Protein AF-A0AA88XGC0-F1 (afdb_monomer)

Secondary structure (DSSP, 8-state):
------SSPPPPS-SEEE-HHHHHHHHHHSPPTTTS-HHHHHHHHHHHHHHHS---HHHHTT-BSTTEEEETTEEEEEPSS--TT--SSSPPEEEEE--TT-TTT-HHHHHHHHHHHHGGG--TTTTTBSSB-SSTT-PBPPHHHHHHHHHHHHHHTT--TTT--TTHHHHHHHHHHHHTT--HHHHHHHHT-S-HHHHHHHT--EEE-S-HHHHHS--EEEEES-TT-SSS--S-EEE-SS-------TT---PPP-EEEEE-SSSS-TT-TTEE-EE--PPPSS---EEEEET-SSPPTT-EEEEEEEEEE--TTSSS----EEEESS----TT--S----EEEEE-B---SSS-TTTS-TTPBPEEEEEE-

Radius of gyration: 26.77 Å; Cα contacts (8 Å, |Δi|>4): 660; chains: 1; bounding box: 53×53×82 Å

Mean predicted aligned error: 15.86 Å

InterPro domains:
  IPR002104 Integrase, catalytic domain [PF00589] (40-205)
  IPR011010 DNA breaking-rejoining enzyme, catalytic core [SSF56349] (12-205)
  IPR013762 Integrase-like, catalytic domain superfamily [G3DSA:1.10.443.10] (16-206)

Organism: Pinctada imbricata (NCBI:txid66713)

Sequence (374 aa):
MKGIYNKIPPKPKYQQIWDLDKVLSYLNSLETNDKLHIKVLSKKLAFLLAVVSPKRVSEISRLNTEFMKYSDTGVIFELPGLSKTQSSSKPKQVKYDAYPENPQLCVVSCIKTYCARTESKRDNSNRGYLLIMNRKPYASISAQTVSHWIRDIMGLAGIDTSKFKAHSARAASTSKASNAGVPIEEILSMADWSSQSIFVKFYRKVVTPHSYGKSVLRTCYAGGARYNETGGAADYLCLPPDPDLTEPDPHNQYEAYVWGAEFEGSVFASDSHNKDVPCVVCRLTTTTTQLMIPAKSTCYQGWTFLYSGHLASSSPILPAAGQYVCVDGLPEYVPRGDANLDGKLFYPVAAKCGSLLCPPYKENFTLKCVVCSK

Solvent-accessible surface area (backbone atoms only — not comparable to full-atom values): 21411 Å² total; per-residue (Å²): 137,90,75,78,80,67,93,69,72,90,72,57,93,56,80,62,33,65,40,58,63,50,41,53,52,46,54,58,71,47,72,56,75,86,74,40,57,67,68,54,45,54,26,51,45,49,36,40,51,32,42,78,28,34,54,54,48,70,50,62,47,46,37,25,54,81,42,48,45,80,52,100,63,26,38,38,30,45,37,82,70,86,55,103,83,61,91,62,94,67,71,51,75,49,64,43,64,50,38,83,92,43,59,74,75,11,48,47,55,40,49,55,47,48,51,64,78,40,49,95,63,51,47,95,87,24,55,50,38,63,58,56,43,91,49,89,88,24,44,61,42,48,36,66,53,45,33,49,32,27,37,51,51,40,42,76,38,71,42,63,55,89,82,48,53,44,76,50,44,35,30,27,33,54,18,49,41,51,75,72,65,50,55,67,68,56,54,26,58,58,49,73,47,96,45,68,70,58,41,54,68,58,30,54,35,59,63,57,73,71,61,59,60,71,68,61,71,49,61,17,40,23,22,19,27,37,38,74,35,80,63,76,57,40,56,77,44,73,39,65,75,77,72,89,82,77,84,83,63,91,86,67,87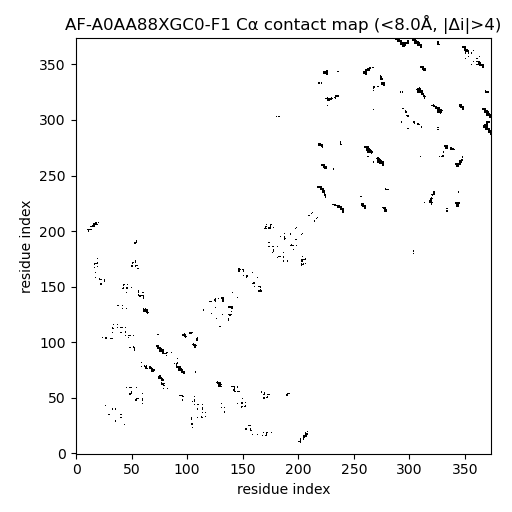,84,78,85,70,76,30,55,18,28,30,48,54,49,83,67,35,87,78,29,49,35,22,24,33,51,39,81,88,82,86,71,96,60,98,55,57,76,45,77,42,76,71,29,75,66,60,61,93,90,41,46,75,75,51,42,24,37,23,25,22,40,53,92,90,41,59,20,63,46,49,84,42,73,42,56,57,74,69,70,66,40,90,90,32,67,62,83,76,78,27,17,54,38,26,73,36,54,40,65,61,70,96,42,60,65,75,90,51,50,71,73,40,70,32,32,8,18,37,25,33,77

Nearest PDB structures (foldseek):
  5jk0-assembly1_C  TM=7.265E-01  e=4.103E-06  Helicobacter pylori 26695
  5jjv-assembly1_A-2  TM=7.785E-01  e=1.363E-05  Helicobacter pylori 26695
  5jk0-assembly1_D  TM=7.506E-01  e=2.033E-05  Helicobacter pylori 26695
  5jk0-assembly1_A  TM=7.060E-01  e=1.443E-05  Helicobacter pylori 26695
  5jk0-assembly1_B  TM=6.913E-01  e=1.084E-05  Helicobacter pylori 26695

Structure (mmCIF, N/CA/C/O backbone):
data_AF-A0AA88XGC0-F1
#
_entry.id   AF-A0AA88XGC0-F1
#
loop_
_atom_site.group_PDB
_atom_site.id
_atom_site.type_symbol
_atom_site.label_atom_id
_atom_site.label_alt_id
_atom_site.label_comp_id
_atom_site.label_asym_id
_atom_site.label_entity_id
_atom_site.label_seq_id
_atom_site.pdbx_PDB_ins_code
_atom_site.Cartn_x
_atom_site.Cartn_y
_atom_site.Cartn_z
_atom_site.occupancy
_atom_site.B_iso_or_equiv
_atom_site.auth_seq_id
_atom_site.auth_comp_id
_atom_site.auth_asym_id
_atom_site.auth_atom_id
_atom_site.pdbx_PDB_model_num
ATOM 1 N N . MET A 1 1 ? 19.339 27.806 18.829 1.00 37.06 1 MET A N 1
ATOM 2 C CA . MET A 1 1 ? 19.901 26.441 18.959 1.00 37.06 1 MET A CA 1
ATOM 3 C C . MET A 1 1 ? 19.399 25.558 17.816 1.00 37.06 1 MET A C 1
ATOM 5 O O . MET A 1 1 ? 18.322 24.988 17.921 1.00 37.06 1 MET A O 1
ATOM 9 N N . LYS A 1 2 ? 20.136 25.478 16.698 1.00 35.41 2 LYS A N 1
ATOM 10 C CA . LYS A 1 2 ? 19.913 24.470 15.645 1.00 35.41 2 LYS A CA 1
ATOM 11 C C . LYS A 1 2 ? 20.745 23.244 16.032 1.00 35.41 2 LYS A C 1
ATOM 13 O O . LYS A 1 2 ? 21.968 23.308 16.024 1.00 35.41 2 LYS A O 1
ATOM 18 N N . GLY A 1 3 ? 20.065 22.212 16.526 1.00 39.78 3 GLY A N 1
ATOM 19 C CA . GLY A 1 3 ? 20.663 21.069 17.213 1.00 39.78 3 GLY A CA 1
ATOM 20 C C . GLY A 1 3 ? 21.400 20.101 16.287 1.00 39.78 3 GLY A C 1
ATOM 21 O O . GLY A 1 3 ? 20.914 19.761 15.214 1.00 39.78 3 GLY A O 1
ATOM 22 N N . ILE A 1 4 ? 22.574 19.692 16.768 1.00 43.91 4 ILE A N 1
ATOM 23 C CA . ILE A 1 4 ? 23.370 18.490 16.485 1.00 43.91 4 ILE A CA 1
ATOM 24 C C . ILE A 1 4 ? 22.739 17.533 15.458 1.00 43.91 4 ILE A C 1
ATOM 26 O O . ILE A 1 4 ? 21.716 16.895 15.710 1.00 43.91 4 ILE A O 1
ATOM 30 N N . TYR A 1 5 ? 23.414 17.390 14.314 1.00 48.28 5 TYR A N 1
ATOM 31 C CA . TYR A 1 5 ? 23.132 16.372 13.306 1.00 48.28 5 TYR A CA 1
ATOM 32 C C . TYR A 1 5 ? 23.180 14.987 13.968 1.00 48.28 5 TYR A C 1
ATOM 34 O O . TYR A 1 5 ? 24.199 14.594 14.540 1.00 48.28 5 TYR A O 1
ATOM 42 N N . ASN A 1 6 ? 22.061 14.261 13.940 1.00 49.59 6 ASN A N 1
ATOM 43 C CA . ASN A 1 6 ? 21.950 12.945 14.558 1.00 49.59 6 ASN A CA 1
ATOM 44 C C . ASN A 1 6 ? 22.894 11.983 13.814 1.00 49.59 6 ASN A C 1
ATOM 46 O O . ASN A 1 6 ? 22.581 11.551 12.705 1.00 49.59 6 ASN A O 1
ATOM 50 N N . LYS A 1 7 ? 24.062 11.671 14.402 1.00 46.12 7 LYS A N 1
ATOM 51 C CA . LYS A 1 7 ? 25.107 10.823 13.787 1.00 46.12 7 LYS A CA 1
ATOM 52 C C . LYS A 1 7 ? 24.597 9.431 13.387 1.00 46.12 7 LYS A C 1
ATOM 54 O O . LYS A 1 7 ? 25.216 8.766 12.566 1.00 46.12 7 LYS A O 1
ATOM 59 N N . ILE A 1 8 ? 23.459 9.006 13.940 1.00 51.44 8 ILE A N 1
ATOM 60 C CA . ILE A 1 8 ? 22.771 7.763 13.600 1.00 51.44 8 ILE A CA 1
ATOM 61 C C . ILE A 1 8 ? 21.299 8.100 13.315 1.00 51.44 8 ILE A C 1
ATOM 63 O O . ILE A 1 8 ? 20.508 8.245 14.250 1.00 51.44 8 ILE A O 1
ATOM 67 N N . PRO A 1 9 ? 20.893 8.262 12.043 1.00 58.66 9 PRO A N 1
ATOM 68 C CA . PRO A 1 9 ? 19.493 8.495 11.723 1.00 58.66 9 PRO A CA 1
ATOM 69 C C . PRO A 1 9 ? 18.651 7.264 12.106 1.00 58.66 9 PRO A C 1
ATOM 71 O O . PRO A 1 9 ? 19.101 6.130 11.912 1.00 58.66 9 PRO A O 1
ATOM 74 N N . PRO A 1 10 ? 17.416 7.447 12.614 1.00 57.78 10 PRO A N 1
ATOM 75 C CA . PRO A 1 10 ? 16.547 6.329 12.956 1.00 57.78 10 PRO A CA 1
ATOM 76 C C . PRO A 1 10 ? 16.298 5.455 11.720 1.00 57.78 10 PRO A C 1
ATOM 78 O O . PRO A 1 10 ? 15.870 5.944 10.670 1.00 57.78 10 PRO A O 1
ATOM 81 N N . LYS A 1 11 ? 16.584 4.155 11.842 1.00 61.03 11 LYS A N 1
ATOM 82 C CA . LYS A 1 11 ? 16.315 3.152 10.804 1.00 61.03 11 LYS A CA 1
ATOM 83 C C . LYS A 1 11 ? 14.892 2.600 10.972 1.00 61.03 11 LYS A C 1
ATOM 85 O O . LYS A 1 11 ? 14.424 2.462 12.105 1.00 61.03 11 LYS A O 1
ATOM 90 N N . PRO A 1 12 ? 14.176 2.290 9.878 1.00 66.69 12 PRO A N 1
ATOM 91 C CA . PRO A 1 12 ? 12.862 1.671 9.977 1.00 66.69 12 PRO A CA 1
ATOM 92 C C . PRO A 1 12 ? 12.971 0.299 10.650 1.00 66.69 12 PRO A C 1
ATOM 94 O O . PRO A 1 12 ? 13.752 -0.546 10.227 1.00 66.69 12 PRO A O 1
ATOM 97 N N . LYS A 1 13 ? 12.157 0.072 11.689 1.00 71.94 13 LYS A N 1
ATOM 98 C CA . LYS A 1 13 ? 12.129 -1.196 12.436 1.00 71.94 13 LYS A CA 1
ATOM 99 C C . LYS A 1 13 ? 11.719 -2.391 11.567 1.00 71.94 13 LYS A C 1
ATOM 101 O O . LYS A 1 13 ? 12.155 -3.508 11.817 1.00 71.94 13 LYS A O 1
ATOM 106 N N . TYR A 1 14 ? 10.863 -2.148 10.576 1.00 77.31 14 TYR A N 1
ATOM 107 C CA . TYR A 1 14 ? 10.340 -3.162 9.667 1.00 77.31 14 TYR A CA 1
ATOM 108 C C . TYR A 1 14 ? 10.701 -2.808 8.223 1.00 77.31 14 TYR A C 1
ATOM 110 O O . TYR A 1 14 ? 10.477 -1.675 7.785 1.00 77.31 14 TYR A O 1
ATOM 118 N N . GLN A 1 15 ? 11.249 -3.776 7.490 1.00 65.56 15 GLN A N 1
ATOM 119 C CA . GLN A 1 15 ? 11.470 -3.679 6.042 1.00 65.56 15 GLN A CA 1
ATOM 120 C C . GLN A 1 15 ? 10.231 -4.147 5.262 1.00 65.56 15 GLN A C 1
ATOM 122 O O . GLN A 1 15 ? 9.817 -3.486 4.318 1.00 65.56 15 GLN A O 1
ATOM 127 N N . GLN A 1 16 ? 9.582 -5.212 5.737 1.00 72.62 16 GLN A N 1
ATOM 128 C CA . GLN A 1 16 ? 8.339 -5.774 5.198 1.00 72.62 16 GLN A CA 1
ATOM 129 C C . GLN A 1 16 ? 7.212 -5.666 6.229 1.00 72.62 16 GLN A C 1
ATOM 131 O O . GLN A 1 16 ? 7.484 -5.605 7.434 1.00 72.62 16 GLN A O 1
ATOM 136 N N . ILE A 1 17 ? 5.959 -5.679 5.772 1.00 86.19 17 ILE A N 1
ATOM 137 C CA . ILE A 1 17 ? 4.785 -5.702 6.646 1.00 86.19 17 ILE A CA 1
ATOM 138 C C . ILE A 1 17 ? 3.894 -6.904 6.340 1.00 86.19 17 ILE A C 1
ATOM 140 O O . ILE A 1 17 ? 3.865 -7.409 5.219 1.00 86.19 17 ILE A O 1
ATOM 144 N N . TRP A 1 18 ? 3.198 -7.388 7.365 1.00 87.00 18 TRP A N 1
ATOM 145 C CA . TRP A 1 18 ? 2.214 -8.458 7.241 1.00 87.00 18 TRP A CA 1
ATOM 146 C C . TRP A 1 18 ? 0.984 -7.997 6.455 1.00 87.00 18 TRP A C 1
ATOM 148 O O . TRP A 1 18 ? 0.685 -6.803 6.396 1.00 87.00 18 TRP A O 1
ATOM 158 N N . ASP A 1 19 ? 0.271 -8.955 5.868 1.00 81.00 19 ASP A N 1
ATOM 159 C CA . ASP A 1 19 ? -0.952 -8.684 5.125 1.00 81.00 19 ASP A CA 1
ATOM 160 C C . ASP A 1 19 ? -2.180 -8.449 6.003 1.00 81.00 19 ASP A C 1
ATOM 162 O O . ASP A 1 19 ? -2.593 -9.309 6.784 1.00 81.00 19 ASP A O 1
ATOM 166 N N . LEU A 1 20 ? -2.781 -7.273 5.816 1.00 86.31 20 LEU A N 1
ATOM 167 C CA . LEU A 1 20 ? -4.000 -6.868 6.494 1.00 86.31 20 LEU A CA 1
ATOM 168 C C . LEU A 1 20 ? -5.215 -7.703 6.060 1.00 86.31 20 LEU A C 1
ATOM 170 O O . LEU A 1 20 ? -6.099 -7.917 6.888 1.00 86.31 20 LEU A O 1
ATOM 174 N N . ASP A 1 21 ? -5.249 -8.234 4.833 1.00 82.69 21 ASP A N 1
ATOM 175 C CA . ASP A 1 21 ? -6.351 -9.073 4.347 1.00 82.69 21 ASP A CA 1
ATOM 176 C C . ASP A 1 21 ? -6.503 -10.382 5.113 1.00 82.69 21 ASP A C 1
ATOM 178 O O . ASP A 1 21 ? -7.635 -10.792 5.373 1.00 82.69 21 ASP A O 1
ATOM 182 N N . LYS A 1 22 ? -5.412 -10.989 5.594 1.00 84.19 22 LYS A N 1
ATOM 183 C CA . LYS A 1 22 ? -5.494 -12.126 6.531 1.00 84.19 22 LYS A CA 1
ATOM 184 C C . LYS A 1 22 ? -6.322 -11.796 7.769 1.00 84.19 22 LYS A C 1
ATOM 186 O O . LYS A 1 22 ? -7.172 -12.584 8.182 1.00 84.19 22 LYS A O 1
ATOM 191 N N . VAL A 1 23 ? -6.099 -10.619 8.356 1.00 90.38 23 VAL A N 1
ATOM 192 C CA . VAL A 1 23 ? -6.823 -10.217 9.565 1.00 90.38 23 VAL A CA 1
ATOM 193 C C . VAL A 1 23 ? -8.253 -9.804 9.245 1.00 90.38 23 VAL A C 1
ATOM 195 O O . VAL A 1 23 ? -9.157 -10.184 9.981 1.00 90.38 23 VAL A O 1
ATOM 198 N N . LEU A 1 24 ? -8.488 -9.079 8.148 1.00 87.44 24 LEU A N 1
ATOM 199 C CA . LEU A 1 24 ? -9.847 -8.731 7.720 1.00 87.44 24 LEU A CA 1
ATOM 200 C C . LEU A 1 24 ? -10.674 -9.984 7.396 1.00 87.44 24 LEU A C 1
ATOM 202 O O . LEU A 1 24 ? -11.823 -10.067 7.818 1.00 87.44 24 LEU A O 1
ATOM 206 N N . SER A 1 25 ? -10.078 -10.990 6.751 1.00 83.56 25 SER A N 1
ATOM 207 C CA . SER A 1 25 ? -10.721 -12.282 6.472 1.00 83.56 25 SER A CA 1
ATOM 208 C C . SER A 1 25 ? -11.081 -13.021 7.758 1.00 83.56 25 SER A C 1
ATOM 210 O O . SER A 1 25 ? -12.210 -13.481 7.901 1.00 83.56 25 SER A O 1
ATOM 212 N N . TYR A 1 26 ? -10.161 -13.062 8.729 1.00 92.12 26 TYR A N 1
ATOM 213 C CA . TYR A 1 26 ? -10.443 -13.602 10.061 1.00 92.12 26 TYR A CA 1
ATOM 214 C C . TYR A 1 26 ? -11.581 -12.843 10.760 1.00 92.12 26 TYR A C 1
ATOM 216 O O . TYR A 1 26 ? -12.484 -13.454 11.314 1.00 92.12 26 TYR A O 1
ATOM 224 N N . LEU A 1 27 ? -11.591 -11.507 10.721 1.00 89.06 27 LEU A N 1
ATOM 225 C CA . LEU A 1 27 ? -12.668 -10.722 11.335 1.00 89.06 27 LEU A CA 1
ATOM 226 C C . LEU A 1 27 ? -14.024 -10.924 10.647 1.00 89.06 27 LEU A C 1
ATOM 228 O O . LEU A 1 27 ? -15.052 -10.790 11.313 1.00 89.06 27 LEU A O 1
ATOM 232 N N . ASN A 1 28 ? -14.021 -11.221 9.348 1.00 86.50 28 ASN A N 1
ATOM 233 C CA . ASN A 1 28 ? -15.218 -11.490 8.559 1.00 86.50 28 ASN A CA 1
ATOM 234 C C . ASN A 1 28 ? -15.756 -12.916 8.768 1.00 86.50 28 ASN A C 1
ATOM 236 O O . ASN A 1 28 ? -16.948 -13.136 8.585 1.00 86.50 28 ASN A O 1
ATOM 240 N N . SER A 1 29 ? -14.904 -13.869 9.168 1.00 89.75 29 SER A N 1
ATOM 241 C CA . SER A 1 29 ? -15.321 -15.237 9.509 1.00 89.75 29 SER A CA 1
ATOM 242 C C . SER A 1 29 ? -15.880 -15.377 10.929 1.00 89.75 29 SER A C 1
ATOM 244 O O . SER A 1 29 ? -16.433 -16.420 11.274 1.00 89.75 29 SER A O 1
ATOM 246 N N . LEU A 1 30 ? -15.741 -14.343 11.762 1.00 91.56 30 LEU A N 1
ATOM 247 C CA . LEU A 1 30 ? -16.351 -14.290 13.085 1.00 91.56 30 LEU A CA 1
ATOM 248 C C . LEU A 1 30 ? -17.881 -14.179 13.004 1.00 91.56 30 LEU A C 1
ATOM 250 O O . LEU A 1 30 ? -18.445 -13.654 12.044 1.00 91.56 30 LEU A O 1
ATOM 254 N N . GLU A 1 31 ? -18.555 -14.598 14.078 1.00 92.81 31 GLU A N 1
ATOM 255 C CA . GLU A 1 31 ? -19.990 -14.359 14.248 1.00 92.81 31 GLU A CA 1
ATOM 256 C C . GLU A 1 31 ? -20.342 -12.862 14.182 1.00 92.81 31 GLU A C 1
ATOM 258 O O . GLU A 1 31 ? -19.489 -11.973 14.293 1.00 92.81 31 GLU A O 1
ATOM 263 N N . THR A 1 32 ? -21.631 -12.569 14.014 1.00 94.25 32 THR A N 1
ATOM 264 C CA . THR A 1 32 ? -22.150 -11.198 14.007 1.00 94.25 32 THR A CA 1
ATOM 265 C C . THR A 1 32 ? -21.846 -10.467 15.317 1.00 94.25 32 THR A C 1
ATOM 267 O O . THR A 1 32 ? -21.743 -11.064 16.394 1.00 94.25 32 THR A O 1
ATOM 270 N N . ASN A 1 33 ? -21.658 -9.145 15.231 1.00 93.75 33 ASN A N 1
ATOM 271 C CA . ASN A 1 33 ? -21.204 -8.320 16.360 1.00 93.75 33 ASN A CA 1
ATOM 272 C C . ASN A 1 33 ? -22.096 -8.459 17.614 1.00 93.75 33 ASN A C 1
ATOM 274 O O . ASN A 1 33 ? -21.610 -8.345 18.744 1.00 93.75 33 ASN A O 1
ATOM 278 N N . ASP A 1 34 ? -23.391 -8.708 17.427 1.00 94.88 34 ASP A N 1
ATOM 279 C CA . ASP A 1 34 ? -24.383 -8.926 18.481 1.00 94.88 34 ASP A CA 1
ATOM 280 C C . ASP A 1 34 ? -24.175 -10.254 19.227 1.00 94.88 34 ASP A C 1
ATOM 282 O O . ASP A 1 34 ? -24.322 -10.290 20.451 1.00 94.88 34 ASP A O 1
ATOM 286 N N . LYS A 1 35 ? -23.735 -11.307 18.527 1.00 95.75 35 LYS A N 1
ATOM 287 C CA . LYS A 1 35 ? -23.546 -12.658 19.083 1.00 95.75 35 LYS A CA 1
ATOM 288 C C . LYS A 1 35 ? -22.168 -12.882 19.692 1.00 95.75 35 LYS A C 1
ATOM 290 O O . LYS A 1 35 ? -22.038 -13.635 20.653 1.00 95.75 35 LYS A O 1
ATOM 295 N N . LEU A 1 36 ? -21.150 -12.164 19.214 1.00 95.50 36 LEU A N 1
ATOM 296 C CA . LEU A 1 36 ? -19.772 -12.335 19.679 1.00 95.50 36 LEU A CA 1
ATOM 297 C C . LEU A 1 36 ? -19.631 -12.249 21.202 1.00 95.50 36 LEU A C 1
ATOM 299 O O . LEU A 1 36 ? -20.217 -11.388 21.850 1.00 95.50 36 LEU A O 1
ATOM 303 N N . HIS A 1 37 ? -18.768 -13.057 21.811 1.00 96.06 37 HIS A N 1
ATOM 304 C CA . HIS A 1 37 ? -18.448 -12.859 23.224 1.00 96.06 37 HIS A CA 1
ATOM 305 C C . HIS A 1 37 ? -17.825 -11.463 23.448 1.00 96.06 37 HIS A C 1
ATOM 307 O O . HIS A 1 37 ? -16.969 -11.033 22.670 1.00 96.06 37 HIS A O 1
ATOM 313 N N . ILE A 1 38 ? -18.191 -10.759 24.532 1.00 95.75 38 ILE A N 1
ATOM 314 C CA . ILE A 1 38 ? -17.796 -9.350 24.751 1.00 95.75 38 ILE A CA 1
ATOM 315 C C . ILE A 1 38 ? -16.278 -9.136 24.675 1.00 95.75 38 ILE A C 1
ATOM 317 O O . ILE A 1 38 ? -15.810 -8.169 24.089 1.00 95.75 38 ILE A O 1
ATOM 321 N N . LYS A 1 39 ? -15.489 -10.096 25.177 1.00 95.94 39 LYS A N 1
ATOM 322 C CA . LYS A 1 39 ? -14.018 -10.079 25.098 1.00 95.94 39 LYS A CA 1
ATOM 323 C C . LYS A 1 39 ? -13.503 -10.056 23.654 1.00 95.94 39 LYS A C 1
ATOM 325 O O . LYS A 1 39 ? -12.499 -9.401 23.390 1.00 95.94 39 LYS A O 1
ATOM 330 N N . VAL A 1 40 ? -14.154 -10.782 22.745 1.00 96.94 40 VAL A N 1
ATOM 331 C CA . VAL A 1 40 ? -13.792 -10.829 21.321 1.00 96.94 40 VAL A CA 1
ATOM 332 C C . VAL A 1 40 ? -14.256 -9.552 20.631 1.00 96.94 40 VAL A C 1
ATOM 334 O O . VAL A 1 40 ? -13.462 -8.945 19.919 1.00 96.94 40 VAL A O 1
ATOM 337 N N . LEU A 1 41 ? -15.474 -9.081 20.926 1.00 97.81 41 LEU A N 1
ATOM 338 C CA . LEU A 1 41 ? -15.992 -7.813 20.405 1.00 97.81 41 LEU A CA 1
ATOM 339 C C . LEU A 1 41 ? -15.091 -6.624 20.785 1.00 97.81 41 LEU A C 1
ATOM 341 O O . LEU A 1 41 ? -14.719 -5.843 19.915 1.00 97.81 41 LEU A O 1
ATOM 345 N N . SER A 1 42 ? -14.649 -6.536 22.046 1.00 97.56 42 SER A N 1
ATOM 346 C CA . SER A 1 42 ? -13.698 -5.519 22.528 1.00 97.56 42 SER A CA 1
ATOM 347 C C . SER A 1 42 ? -12.397 -5.505 21.719 1.00 97.56 42 SER A C 1
ATOM 349 O O . SER A 1 42 ? -11.893 -4.449 21.335 1.00 97.56 42 SER A O 1
ATOM 351 N N . LYS A 1 43 ? -11.845 -6.693 21.444 1.00 97.94 43 LYS A N 1
ATOM 352 C CA . LYS A 1 43 ? -10.601 -6.852 20.684 1.00 97.94 43 LYS A CA 1
ATOM 353 C C . LYS A 1 43 ? -10.789 -6.525 19.201 1.00 97.94 43 LYS A C 1
ATOM 355 O O . LYS A 1 43 ? -9.956 -5.818 18.639 1.00 97.94 43 LYS A O 1
ATOM 360 N N . LYS A 1 44 ? -11.890 -6.989 18.597 1.00 97.69 44 LYS A N 1
ATOM 361 C CA . LYS A 1 44 ? -12.297 -6.670 17.219 1.00 97.69 44 LYS A CA 1
ATOM 362 C C . LYS A 1 44 ? -12.420 -5.159 17.041 1.00 97.69 44 LYS A C 1
ATOM 364 O O . LYS A 1 44 ? -11.803 -4.607 16.136 1.00 97.69 44 LYS A O 1
ATOM 369 N N . LEU A 1 45 ? -13.128 -4.485 17.949 1.00 97.88 45 LEU A N 1
ATOM 370 C CA . LEU A 1 45 ? -13.270 -3.033 17.927 1.00 97.88 45 LEU A CA 1
ATOM 371 C C . LEU A 1 45 ? -11.912 -2.327 18.046 1.00 97.88 45 LEU A C 1
ATOM 373 O O . LEU A 1 45 ? -11.604 -1.467 17.228 1.00 97.88 45 LEU A O 1
ATOM 377 N N . ALA A 1 46 ? -11.065 -2.717 19.003 1.00 97.12 46 ALA A N 1
ATOM 378 C CA . ALA A 1 46 ? -9.735 -2.121 19.155 1.00 97.12 46 ALA A CA 1
ATOM 379 C C . ALA A 1 46 ? -8.850 -2.288 17.908 1.00 97.12 46 ALA A C 1
ATOM 381 O O . ALA A 1 46 ? -8.110 -1.368 17.561 1.00 97.12 46 ALA A O 1
ATOM 382 N N . PHE A 1 47 ? -8.934 -3.434 17.226 1.00 97.00 47 PHE A N 1
ATOM 383 C CA . PHE A 1 47 ? -8.218 -3.652 15.972 1.00 97.00 47 PHE A CA 1
ATOM 384 C C . PHE A 1 47 ? -8.767 -2.774 14.840 1.00 97.00 47 PHE A C 1
ATOM 386 O O . PHE A 1 47 ? -7.982 -2.086 14.193 1.00 97.00 47 PHE A O 1
ATOM 393 N N . LEU A 1 48 ? -10.092 -2.735 14.640 1.00 95.81 48 LEU A N 1
ATOM 394 C CA . LEU A 1 48 ? -10.729 -1.900 13.612 1.00 95.81 48 LEU A CA 1
ATOM 395 C C . LEU A 1 48 ? -10.407 -0.411 13.810 1.00 95.81 48 LEU A C 1
ATOM 397 O O . LEU A 1 48 ? -10.009 0.262 12.861 1.00 95.81 48 LEU A O 1
ATOM 401 N N . LEU A 1 49 ? -10.470 0.084 15.051 1.00 95.25 49 LEU A N 1
ATOM 402 C CA . LEU A 1 49 ? -10.063 1.451 15.393 1.00 95.25 49 LEU A CA 1
ATOM 403 C C . LEU A 1 49 ? -8.597 1.724 15.017 1.00 95.25 49 LEU A C 1
ATOM 405 O O . LEU A 1 49 ? -8.267 2.817 14.582 1.00 95.25 49 LEU A O 1
ATOM 409 N 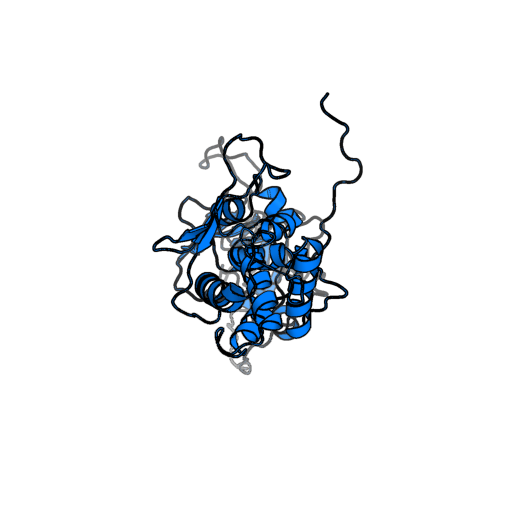N . ALA A 1 50 ? -7.708 0.738 15.148 1.00 93.12 50 ALA A N 1
ATOM 410 C CA . ALA A 1 50 ? -6.290 0.912 14.840 1.00 93.12 50 ALA A CA 1
ATOM 411 C C . ALA A 1 50 ? -5.956 0.914 13.341 1.00 93.12 50 ALA A C 1
ATOM 413 O O . ALA A 1 50 ? -4.875 1.383 12.978 1.00 93.12 50 ALA A O 1
ATOM 414 N N . VAL A 1 51 ? -6.832 0.377 12.484 1.00 91.88 51 VAL A N 1
ATOM 415 C CA . VAL A 1 51 ? -6.560 0.225 11.043 1.00 91.88 51 VAL A CA 1
ATOM 416 C C . VAL A 1 51 ? -7.423 1.110 10.150 1.00 91.88 51 VAL A C 1
ATOM 418 O O . VAL A 1 51 ? -6.953 1.464 9.074 1.00 91.88 51 VAL A O 1
ATOM 421 N N . VAL A 1 52 ? -8.629 1.502 10.577 1.00 89.94 52 VAL A N 1
ATOM 422 C CA . VAL A 1 52 ? -9.512 2.389 9.790 1.00 89.94 52 VAL A CA 1
ATOM 423 C C . VAL A 1 52 ? -9.059 3.846 9.886 1.00 89.94 52 VAL A C 1
ATOM 425 O O . VAL A 1 52 ? -8.959 4.540 8.884 1.00 89.94 52 VAL A O 1
ATOM 428 N N . SER A 1 53 ? -8.712 4.299 11.091 1.00 86.62 53 SER A N 1
ATOM 429 C CA . SER A 1 53 ? -8.065 5.592 11.314 1.00 86.62 53 SER A CA 1
ATOM 430 C C . SER A 1 53 ? -6.764 5.293 12.048 1.00 86.62 53 SER A C 1
ATOM 432 O O . SER A 1 53 ? -6.824 5.005 13.241 1.00 86.62 53 SER A O 1
ATOM 434 N N . PRO A 1 54 ? -5.596 5.258 11.376 1.00 83.69 54 PRO A N 1
ATOM 435 C CA . PRO A 1 54 ? -4.363 4.663 11.905 1.00 83.69 54 PRO A CA 1
ATOM 436 C C . PRO A 1 54 ? -3.685 5.515 13.002 1.00 83.69 54 PRO A C 1
ATOM 438 O O . PRO A 1 54 ? -2.504 5.881 12.936 1.00 83.69 54 PRO A O 1
ATOM 441 N N . LYS A 1 55 ? -4.438 5.843 14.054 1.00 86.19 55 LYS A N 1
ATOM 442 C CA . LYS A 1 55 ? -4.047 6.613 15.231 1.00 86.19 55 LYS A CA 1
ATOM 443 C C . LYS A 1 55 ? -3.212 5.760 16.183 1.00 86.19 55 LYS A C 1
ATOM 445 O O . LYS A 1 55 ? -3.157 4.533 16.104 1.00 86.19 55 LYS A O 1
ATOM 450 N N . ARG A 1 56 ? -2.486 6.413 17.091 1.00 87.12 56 ARG A N 1
ATOM 451 C CA . ARG A 1 56 ? -1.657 5.701 18.076 1.00 87.12 56 ARG A CA 1
ATOM 452 C C . ARG A 1 56 ? -2.550 5.001 19.101 1.00 87.12 56 ARG A C 1
ATOM 454 O O . ARG A 1 56 ? -3.603 5.508 19.469 1.00 87.12 56 ARG A O 1
ATOM 461 N N . VAL A 1 57 ? -2.076 3.895 19.674 1.00 92.50 57 VAL A N 1
ATOM 462 C CA . VAL A 1 57 ? -2.806 3.168 20.736 1.00 92.50 57 VAL A CA 1
ATOM 463 C C . VAL A 1 57 ? -3.133 4.035 21.961 1.00 92.50 57 VAL A C 1
ATOM 465 O O . VAL A 1 57 ? -4.140 3.809 22.621 1.00 92.50 57 VAL A O 1
ATOM 468 N N . SER A 1 58 ? -2.323 5.065 22.233 1.00 91.06 58 SER A N 1
ATOM 469 C CA . SER A 1 58 ? -2.564 6.071 23.280 1.00 91.06 58 SER A CA 1
ATOM 470 C C . SER A 1 58 ? -3.674 7.073 22.950 1.00 91.06 58 SER A C 1
ATOM 472 O O . SER A 1 58 ? -4.136 7.804 23.820 1.00 91.06 58 SER A O 1
ATOM 474 N N . GLU A 1 59 ? -4.039 7.199 21.679 1.00 90.25 59 GLU A N 1
ATOM 475 C CA . GLU A 1 59 ? -5.175 8.007 21.227 1.00 90.25 59 GLU A CA 1
ATOM 476 C C . GLU A 1 59 ? -6.441 7.158 21.256 1.00 90.25 59 GLU A C 1
ATOM 478 O O . GLU A 1 59 ? -7.445 7.600 21.800 1.00 90.25 59 GLU A O 1
ATOM 483 N N . ILE A 1 60 ? -6.349 5.903 20.805 1.00 93.50 60 ILE A N 1
ATOM 484 C CA . ILE A 1 60 ? -7.443 4.925 20.881 1.00 93.50 60 ILE A CA 1
ATOM 485 C C . ILE A 1 60 ? -7.911 4.730 22.332 1.00 93.50 60 ILE A C 1
ATOM 487 O O . ILE A 1 60 ? -9.110 4.746 22.593 1.00 93.50 60 ILE A O 1
ATOM 491 N N . SER A 1 61 ? -6.991 4.619 23.299 1.00 93.94 61 SER A N 1
ATOM 492 C CA . SER A 1 61 ? -7.351 4.477 24.721 1.00 93.94 61 SER A CA 1
ATOM 493 C C . SER A 1 61 ? -8.009 5.722 25.335 1.00 93.94 61 SER A C 1
ATOM 495 O O . SER A 1 61 ? -8.507 5.650 26.452 1.00 93.94 61 SER A O 1
ATOM 497 N N . ARG A 1 62 ? -7.970 6.873 24.649 1.00 91.81 62 ARG A N 1
ATOM 498 C CA . ARG A 1 62 ? -8.564 8.144 25.096 1.00 91.81 62 ARG A CA 1
ATOM 499 C C . ARG A 1 62 ? -9.845 8.506 24.343 1.00 91.81 62 ARG A C 1
ATOM 501 O O . ARG A 1 62 ? -10.395 9.571 24.607 1.00 91.81 62 ARG A O 1
ATOM 508 N N . LEU A 1 63 ? -10.307 7.663 23.414 1.00 94.06 63 LEU A N 1
ATOM 509 C CA . LEU A 1 63 ? -11.590 7.876 22.745 1.00 94.06 63 LEU A CA 1
ATOM 510 C C . LEU A 1 63 ? -12.694 7.918 23.796 1.00 94.06 63 LEU A C 1
ATOM 512 O O . LEU A 1 63 ? -12.787 7.020 24.637 1.00 94.06 63 LEU A O 1
ATOM 516 N N . ASN A 1 64 ? -13.493 8.978 23.744 1.00 92.06 64 ASN A N 1
ATOM 517 C CA . ASN A 1 64 ? -14.451 9.299 24.782 1.00 92.06 64 ASN A CA 1
ATOM 518 C C . ASN A 1 64 ? -15.867 9.400 24.199 1.00 92.06 64 ASN A C 1
ATOM 520 O O . ASN A 1 64 ? -16.075 10.072 23.193 1.00 92.06 64 ASN A O 1
ATOM 524 N N . THR A 1 65 ? -16.819 8.702 24.814 1.00 92.19 65 THR A N 1
ATOM 525 C CA . THR A 1 65 ? -18.219 8.606 24.373 1.00 92.19 65 THR A CA 1
ATOM 526 C C . THR A 1 65 ? -19.039 9.863 24.654 1.00 92.19 65 THR A C 1
ATOM 528 O O . THR A 1 65 ? -19.997 10.107 23.932 1.00 92.19 65 THR A O 1
ATOM 531 N N . GLU A 1 66 ? -18.661 10.685 25.635 1.00 90.44 66 GLU A N 1
ATOM 532 C CA . GLU A 1 66 ? -19.268 12.004 25.891 1.00 90.44 66 GLU A CA 1
ATOM 533 C C . GLU A 1 66 ? -18.862 13.024 24.812 1.00 90.44 66 GLU A C 1
ATOM 535 O O . GLU A 1 66 ? -19.615 13.943 24.500 1.00 90.44 66 GLU A O 1
ATOM 540 N N . PHE A 1 67 ? -17.698 12.826 24.184 1.00 90.31 67 PHE A N 1
ATOM 541 C CA . PHE A 1 67 ? -17.186 13.646 23.078 1.00 90.31 67 PHE A CA 1
ATOM 542 C C . PHE A 1 67 ? -17.286 12.936 21.717 1.00 90.31 67 PHE A C 1
ATOM 544 O O . PHE A 1 67 ? -16.482 13.180 20.812 1.00 90.31 67 PHE A O 1
ATOM 551 N N . MET A 1 68 ? -18.261 12.034 21.581 1.00 94.12 68 MET A N 1
ATOM 552 C CA . MET A 1 68 ? -18.537 11.260 20.373 1.00 94.12 68 MET A CA 1
ATOM 553 C C . MET A 1 68 ? -19.784 11.800 19.671 1.00 94.12 68 MET A C 1
ATOM 555 O O . MET A 1 68 ? -20.840 11.932 20.286 1.00 94.12 68 MET A O 1
ATOM 559 N N . LYS A 1 69 ? -19.685 12.067 18.367 1.00 93.94 69 LYS A N 1
ATOM 560 C CA . LYS A 1 69 ? -20.803 12.528 17.534 1.00 93.94 69 LYS A CA 1
ATOM 561 C C . LYS A 1 69 ? -20.946 11.624 16.317 1.00 93.94 69 LYS A C 1
ATOM 563 O O . LYS A 1 69 ? -19.972 11.396 15.597 1.00 93.94 69 LYS A O 1
ATOM 568 N N . TYR A 1 70 ? -22.152 11.116 16.086 1.00 93.38 70 TYR A N 1
ATOM 569 C CA . TYR A 1 70 ? -22.479 10.441 14.833 1.00 93.38 70 TYR A CA 1
ATOM 570 C C . TYR A 1 70 ? -22.710 11.475 13.728 1.00 93.38 70 TYR A C 1
ATOM 572 O O . TYR A 1 70 ? -23.253 12.548 13.979 1.00 93.38 70 TYR A O 1
ATOM 580 N N . SER A 1 71 ? -22.296 11.130 12.515 1.00 88.44 71 SER A N 1
ATOM 581 C CA . SER A 1 71 ? -22.600 11.852 11.280 1.00 88.44 71 SER A CA 1
ATOM 582 C C . SER A 1 71 ? -23.186 10.880 10.257 1.00 88.44 71 SER A C 1
ATOM 584 O O . SER A 1 71 ? -23.090 9.664 10.431 1.00 88.44 71 SER A O 1
ATOM 586 N N . ASP A 1 72 ? -23.722 11.399 9.152 1.00 82.44 72 ASP A N 1
ATOM 587 C CA . ASP A 1 72 ? -24.288 10.567 8.075 1.00 82.44 72 ASP A CA 1
ATOM 588 C C . ASP A 1 72 ? -23.254 9.606 7.469 1.00 82.44 72 ASP A C 1
ATOM 590 O O . ASP A 1 72 ? -23.576 8.514 7.012 1.00 82.44 72 ASP A O 1
ATOM 594 N N . THR A 1 73 ? -21.981 10.004 7.513 1.00 83.94 73 THR A N 1
ATOM 595 C CA . THR A 1 73 ? -20.850 9.269 6.935 1.00 83.94 73 THR A CA 1
ATOM 596 C C . THR A 1 73 ? -20.035 8.472 7.953 1.00 83.94 73 THR A C 1
ATOM 598 O O . THR A 1 73 ? -19.119 7.754 7.557 1.00 83.94 73 THR A O 1
ATOM 601 N N . GLY A 1 74 ? -20.322 8.562 9.259 1.00 92.19 74 GLY A N 1
ATOM 602 C CA . GLY A 1 74 ? -19.534 7.847 10.263 1.00 92.19 74 GLY A CA 1
ATOM 603 C C . GLY A 1 74 ? -19.651 8.362 11.696 1.00 92.19 74 GLY A C 1
ATOM 604 O O . GLY A 1 74 ? -20.732 8.685 12.186 1.00 92.19 74 GLY A O 1
ATOM 605 N N . VAL A 1 75 ? -18.522 8.374 12.408 1.00 93.56 75 VAL A N 1
ATOM 606 C CA . VAL A 1 75 ? -18.423 8.870 13.787 1.00 93.56 75 VAL A CA 1
ATOM 607 C C . VAL A 1 75 ? -17.159 9.703 13.981 1.00 93.56 75 VAL A C 1
ATOM 609 O O . VAL A 1 75 ? -16.080 9.364 13.488 1.00 93.56 75 VAL A O 1
ATOM 612 N N . ILE A 1 76 ? -17.293 10.802 14.720 1.00 92.56 76 ILE A N 1
ATOM 613 C CA . ILE A 1 76 ? -16.207 11.723 15.052 1.00 92.56 76 ILE A CA 1
ATOM 614 C C . ILE A 1 76 ? -16.040 11.754 16.570 1.00 92.56 76 ILE A C 1
ATOM 616 O O . ILE A 1 76 ? -17.013 11.891 17.310 1.00 92.56 76 ILE A O 1
ATOM 620 N N . PHE A 1 77 ? -14.794 11.648 17.024 1.00 92.50 77 PHE A N 1
ATOM 621 C CA . PHE A 1 77 ? -14.398 11.826 18.417 1.00 92.50 77 PHE A CA 1
ATOM 622 C C . PHE A 1 77 ? -13.556 13.087 18.569 1.00 92.50 77 PHE A C 1
ATOM 624 O O . PHE A 1 77 ? -12.600 13.285 17.817 1.00 92.50 77 PHE A O 1
ATOM 631 N N . GLU A 1 78 ? -13.842 13.889 19.588 1.00 89.88 78 GLU A N 1
ATOM 632 C CA . GLU A 1 78 ? -12.945 14.949 20.051 1.00 89.88 78 GLU A CA 1
ATOM 633 C C . GLU A 1 78 ? -12.102 14.405 21.215 1.00 89.88 78 GLU A C 1
ATOM 635 O O . GLU A 1 78 ? -12.628 13.962 22.237 1.00 89.88 78 GLU A O 1
ATOM 640 N N . LEU A 1 79 ? -10.776 14.361 21.053 1.00 82.7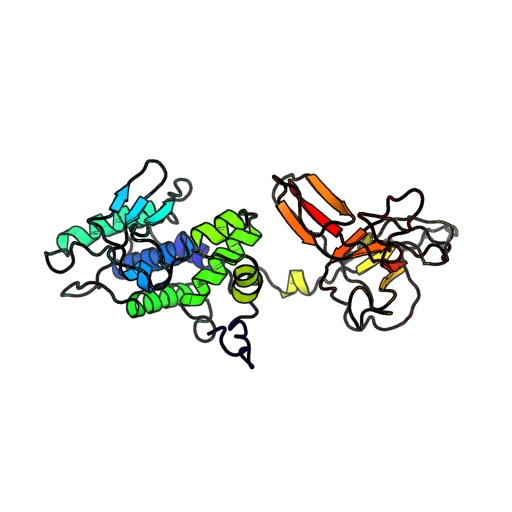5 79 LEU A N 1
ATOM 641 C CA . LEU A 1 79 ? -9.897 13.809 22.086 1.00 82.75 79 LEU A CA 1
ATOM 642 C C . LEU A 1 79 ? -9.725 14.798 23.251 1.00 82.75 79 LEU A C 1
ATOM 644 O O . LEU A 1 79 ? -9.327 15.942 23.010 1.00 82.75 79 LEU A O 1
ATOM 648 N N . PRO A 1 80 ? -9.912 1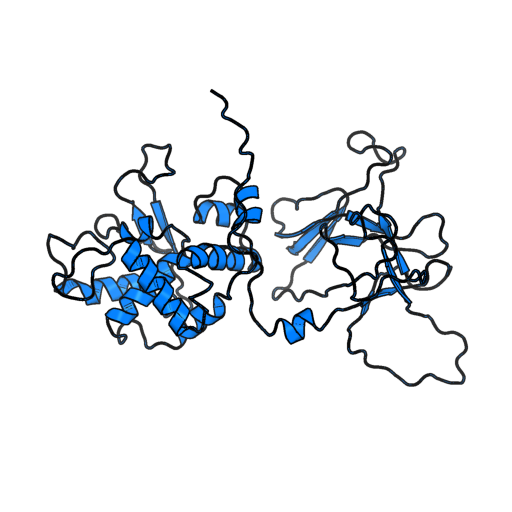4.357 24.512 1.0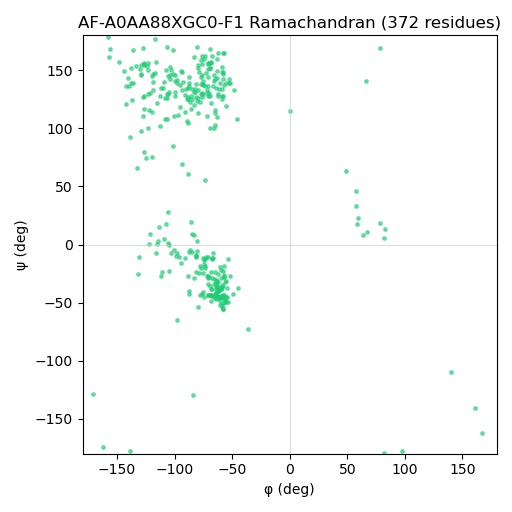0 71.75 80 PRO A N 1
ATOM 649 C CA . PRO A 1 80 ? -9.650 15.198 25.671 1.00 71.75 80 PRO A CA 1
ATOM 650 C C . PRO A 1 80 ? -8.137 15.416 25.864 1.00 71.75 80 PRO A C 1
ATOM 652 O O . PRO A 1 80 ? -7.342 14.466 25.923 1.00 71.75 80 PRO A O 1
ATOM 655 N N . GLY A 1 81 ? -7.745 16.688 25.981 1.00 67.19 81 GLY A N 1
ATOM 656 C CA . GLY A 1 81 ? -6.368 17.135 26.220 1.00 67.19 81 GLY A CA 1
ATOM 657 C C . GLY A 1 81 ? -5.445 17.128 24.989 1.00 67.19 81 GLY A C 1
ATOM 658 O O . GLY A 1 81 ? -5.758 16.575 23.934 1.00 67.19 81 GLY A O 1
ATOM 659 N N . LEU A 1 82 ? -4.261 17.734 25.130 1.00 57.34 82 LEU A N 1
ATOM 660 C CA . LEU A 1 82 ? -3.270 17.854 24.051 1.00 57.34 82 LEU A CA 1
ATOM 661 C C . LEU A 1 82 ? -2.602 16.501 23.737 1.00 57.34 82 LEU A C 1
ATOM 663 O O . LEU A 1 82 ? -2.153 15.777 24.627 1.00 57.34 82 LEU A O 1
ATOM 667 N N . SER A 1 83 ? -2.502 16.139 22.456 1.00 58.50 83 SER A N 1
ATOM 668 C CA . SER A 1 83 ? -1.639 15.035 22.007 1.00 58.50 83 SER A CA 1
ATOM 669 C C . SER A 1 83 ? -0.172 15.482 21.908 1.00 58.50 83 SER A C 1
ATOM 671 O O . SER A 1 83 ? 0.105 16.649 21.649 1.00 58.50 83 SER A O 1
ATOM 673 N N . LYS A 1 84 ? 0.785 14.543 22.033 1.00 54.78 84 LYS A N 1
ATOM 674 C CA . LYS A 1 84 ? 2.245 14.801 21.930 1.00 54.78 84 LYS A CA 1
ATOM 675 C C . LYS A 1 84 ? 2.694 15.529 20.648 1.00 54.78 84 LYS A C 1
ATOM 677 O O . LYS A 1 84 ? 3.848 15.925 20.564 1.00 54.78 84 LYS A O 1
ATOM 682 N N . THR A 1 85 ? 1.831 15.642 19.639 1.00 52.53 85 THR A N 1
ATOM 683 C CA . THR A 1 85 ? 2.143 16.225 18.326 1.00 52.53 85 THR A CA 1
ATOM 684 C C . THR A 1 85 ? 1.263 17.424 17.967 1.00 52.53 85 THR A C 1
ATOM 686 O O . THR A 1 85 ? 1.297 17.860 16.822 1.00 52.53 85 THR A O 1
ATOM 689 N N . GLN A 1 86 ? 0.451 17.944 18.893 1.00 56.94 86 GLN A N 1
ATOM 690 C CA . GLN A 1 86 ? -0.365 19.133 18.640 1.00 56.94 86 GLN A CA 1
ATOM 691 C C . GLN A 1 86 ? 0.393 20.413 18.981 1.00 56.94 86 GLN A C 1
ATOM 693 O O . GLN A 1 86 ? 0.842 20.591 20.108 1.00 56.94 86 GLN A O 1
ATOM 698 N N . SER A 1 87 ? 0.475 21.316 18.004 1.00 54.25 87 SER A N 1
ATOM 699 C CA . SER A 1 87 ? 0.906 22.708 18.180 1.00 54.25 87 SER A CA 1
ATOM 700 C C . SER A 1 87 ? -0.269 23.682 18.350 1.00 54.25 87 SER A C 1
ATOM 702 O O . SER A 1 87 ? -0.055 24.841 18.685 1.00 54.25 87 SER A O 1
ATOM 704 N N . SER A 1 88 ? -1.505 23.229 18.101 1.00 60.59 88 SER A N 1
ATOM 705 C CA . SER A 1 88 ? -2.727 24.041 18.144 1.00 60.59 88 SER A CA 1
ATOM 706 C C . SER A 1 88 ? -3.507 23.828 19.442 1.00 60.59 88 SER A C 1
ATOM 708 O O . SER A 1 88 ? -3.562 22.713 19.960 1.00 60.59 88 SER A O 1
ATOM 710 N N . SER A 1 89 ? -4.170 24.888 19.913 1.00 60.88 89 SER A N 1
ATOM 711 C CA . SER A 1 89 ? -5.110 24.873 21.040 1.00 60.88 89 SER A CA 1
ATOM 712 C C . SER A 1 89 ? -6.451 24.194 20.726 1.00 60.88 89 SER A C 1
ATOM 714 O O . SER A 1 89 ? -7.224 23.934 21.645 1.00 60.88 89 SER A O 1
ATOM 716 N N . LYS A 1 90 ? -6.747 23.889 19.452 1.00 65.06 90 LYS A N 1
ATOM 717 C CA . LYS A 1 90 ? -7.994 23.212 19.062 1.00 65.06 90 LYS A CA 1
ATOM 718 C C . LYS A 1 90 ? -7.950 21.714 19.409 1.00 65.06 90 LYS A C 1
ATOM 720 O O . LYS A 1 90 ? -6.928 21.075 19.132 1.00 65.06 90 LYS A O 1
ATOM 725 N N . PRO A 1 91 ? -9.037 21.129 19.956 1.00 69.38 91 PRO A N 1
ATOM 726 C CA . PRO A 1 91 ? -9.121 19.695 20.233 1.00 69.38 91 PRO A CA 1
ATOM 727 C C . PRO A 1 91 ? -8.857 18.856 18.982 1.00 69.38 91 PRO A C 1
ATOM 729 O O . PRO A 1 91 ? -9.315 19.186 17.886 1.00 69.38 91 PRO A O 1
ATOM 732 N N . LYS A 1 92 ? -8.112 17.757 19.134 1.00 81.88 92 LYS A N 1
ATOM 733 C CA . LYS A 1 92 ? -7.830 16.859 18.011 1.00 81.88 92 LYS A CA 1
ATOM 734 C C . LYS A 1 92 ? -9.062 16.023 17.711 1.00 81.88 92 LYS A C 1
ATOM 736 O O . LYS A 1 92 ? -9.552 15.327 18.599 1.00 81.88 92 LYS A O 1
ATOM 741 N N . GLN A 1 93 ? -9.495 16.040 16.458 1.00 86.25 93 GLN A N 1
ATOM 742 C CA . GLN A 1 93 ? -10.583 15.193 15.991 1.00 86.25 93 GLN A CA 1
ATOM 743 C C . GLN A 1 93 ? -10.050 13.881 15.412 1.00 86.25 93 GLN A C 1
ATOM 745 O O . GLN A 1 93 ? -9.032 13.849 14.718 1.00 86.25 93 GLN A O 1
ATOM 750 N N . VAL A 1 94 ? -10.746 12.788 15.709 1.00 88.50 94 VAL A N 1
ATOM 751 C CA . VAL A 1 94 ? -10.519 11.472 15.111 1.00 88.50 94 VAL A CA 1
ATOM 752 C C . VAL A 1 94 ? -11.816 11.026 14.458 1.00 88.50 94 VAL A C 1
ATOM 754 O O . VAL A 1 94 ? -12.814 10.821 15.145 1.00 88.50 94 VAL A O 1
ATOM 757 N N . LYS A 1 95 ? -11.791 10.879 13.133 1.00 89.88 95 LYS A N 1
ATOM 758 C CA . LYS A 1 95 ? -12.925 10.409 12.338 1.00 89.88 95 LYS A CA 1
ATOM 759 C C . LYS A 1 95 ? -12.763 8.928 12.002 1.00 89.88 95 LYS A C 1
ATOM 761 O O . LYS A 1 95 ? -11.654 8.480 11.697 1.00 89.88 95 LYS A O 1
ATOM 766 N N . TYR A 1 96 ? -13.876 8.207 12.055 1.00 92.38 96 TYR A N 1
ATOM 767 C CA . TYR A 1 96 ? -14.029 6.849 11.553 1.00 92.38 96 TYR A CA 1
ATOM 768 C C . TYR A 1 96 ? -15.221 6.806 10.603 1.00 92.38 96 TYR A C 1
ATOM 770 O O . TYR A 1 96 ? -16.353 7.051 11.025 1.00 92.38 96 TYR A O 1
ATOM 778 N N . ASP A 1 97 ? -14.962 6.493 9.339 1.00 87.69 97 ASP A N 1
ATOM 779 C CA . ASP A 1 97 ? -16.008 6.388 8.327 1.00 87.69 97 ASP A CA 1
ATOM 780 C C . ASP A 1 97 ? -16.795 5.078 8.474 1.00 87.69 97 ASP A C 1
ATOM 782 O O . ASP A 1 97 ? -16.273 4.041 8.906 1.00 87.69 97 ASP A O 1
ATOM 786 N N . ALA A 1 98 ? -18.087 5.141 8.164 1.00 87.50 98 ALA A N 1
ATOM 787 C CA . ALA A 1 98 ? -18.939 3.966 8.087 1.00 87.50 98 ALA A CA 1
ATOM 788 C C . ALA A 1 98 ? -18.605 3.148 6.831 1.00 87.50 98 ALA A C 1
ATOM 790 O O . ALA A 1 98 ? -18.253 3.701 5.796 1.00 87.50 98 ALA A O 1
ATOM 791 N N . TYR A 1 99 ? -18.764 1.828 6.927 1.00 88.38 99 TYR A N 1
ATOM 792 C CA . TYR A 1 99 ? -18.622 0.900 5.805 1.00 88.38 99 TYR A CA 1
ATOM 793 C C . TYR A 1 99 ? -19.904 0.063 5.670 1.00 88.38 99 TYR A C 1
ATOM 795 O O . TYR A 1 99 ? -19.962 -1.069 6.165 1.00 88.38 99 TYR A O 1
ATOM 803 N N . PRO A 1 100 ? -20.995 0.657 5.149 1.00 81.56 100 PRO A N 1
ATOM 804 C CA . PRO A 1 100 ? -22.312 0.020 5.117 1.00 81.56 100 PRO A CA 1
ATOM 805 C C . PRO A 1 100 ? -22.352 -1.264 4.276 1.00 81.56 100 PRO A C 1
ATOM 807 O O . PRO A 1 100 ? -23.158 -2.144 4.567 1.00 81.56 100 PRO A O 1
ATOM 810 N N . GLU A 1 101 ? -21.463 -1.404 3.294 1.00 81.44 101 GLU A N 1
ATOM 811 C CA . GLU A 1 101 ? -21.362 -2.548 2.383 1.00 81.44 101 GLU A CA 1
ATOM 812 C C . GLU A 1 101 ? -21.005 -3.843 3.117 1.00 81.44 101 GLU A C 1
ATOM 814 O O . GLU A 1 101 ? -21.413 -4.928 2.706 1.00 81.44 101 GLU A O 1
ATOM 819 N N . ASN A 1 102 ? -20.259 -3.743 4.223 1.00 81.50 102 ASN A N 1
ATOM 820 C CA . ASN A 1 102 ? -19.966 -4.885 5.076 1.00 81.50 102 ASN A CA 1
ATOM 821 C C . ASN A 1 102 ? -20.054 -4.517 6.570 1.00 81.50 102 ASN A C 1
ATOM 823 O O . ASN A 1 102 ? -19.050 -4.150 7.199 1.00 81.50 102 ASN A O 1
ATOM 827 N N . PRO A 1 103 ? -21.232 -4.709 7.195 1.00 87.56 103 PRO A N 1
ATOM 828 C CA . PRO A 1 103 ? -21.443 -4.446 8.617 1.00 87.56 103 PRO A CA 1
ATOM 829 C C . PRO A 1 103 ? -20.519 -5.232 9.560 1.00 87.56 103 PRO A C 1
ATOM 831 O O . PRO A 1 103 ? -20.300 -4.793 10.693 1.00 87.56 103 PRO A O 1
ATOM 834 N N . GLN A 1 104 ? -19.957 -6.366 9.119 1.00 85.12 104 GLN A N 1
ATOM 835 C CA . GLN A 1 104 ? -19.020 -7.153 9.927 1.00 85.12 104 GLN A CA 1
ATOM 836 C C . GLN A 1 104 ? -17.667 -6.468 10.094 1.00 85.12 104 GLN A C 1
ATOM 838 O O . GLN A 1 104 ? -17.052 -6.596 11.156 1.00 85.12 104 GLN A O 1
ATOM 843 N N . LEU A 1 105 ? -17.213 -5.733 9.079 1.00 89.00 105 LEU A N 1
ATOM 844 C CA . LEU A 1 105 ? -15.956 -4.980 9.104 1.00 89.00 105 LEU A CA 1
ATOM 845 C C . LEU A 1 105 ? -16.164 -3.492 9.416 1.00 89.00 105 LEU A C 1
ATOM 847 O O . LEU A 1 105 ? -15.204 -2.781 9.709 1.00 89.00 105 LEU A O 1
ATOM 851 N N . CYS A 1 106 ? -17.411 -3.024 9.414 1.00 92.38 106 CYS A N 1
ATOM 852 C CA . CYS A 1 106 ? -17.756 -1.649 9.738 1.00 92.38 106 CYS A CA 1
ATOM 853 C C . CYS A 1 106 ? -17.437 -1.304 11.200 1.00 92.38 106 CYS A C 1
ATOM 855 O O . CYS A 1 106 ? -18.087 -1.772 12.142 1.00 92.38 106 CYS A O 1
ATOM 857 N N . VAL A 1 107 ? -16.465 -0.408 11.393 1.00 95.69 107 VAL A N 1
ATOM 858 C CA . VAL A 1 107 ? -16.082 0.089 12.721 1.00 95.69 107 VAL A CA 1
ATOM 859 C C . VAL A 1 107 ? -17.241 0.810 13.413 1.00 95.69 107 VAL A C 1
ATOM 861 O O . VAL A 1 107 ? -17.432 0.628 14.610 1.00 95.69 107 VAL A O 1
ATOM 864 N N . VAL A 1 108 ? -18.074 1.547 12.671 1.00 95.62 108 VAL A N 1
ATOM 865 C CA . VAL A 1 108 ? -19.231 2.276 13.220 1.00 95.62 108 VAL A CA 1
ATOM 866 C C . VAL A 1 108 ? -20.304 1.312 13.730 1.00 95.62 108 VAL A C 1
ATOM 868 O O . VAL A 1 108 ? -20.798 1.479 14.846 1.00 95.62 108 VAL A O 1
ATOM 871 N N . SER A 1 109 ? -20.623 0.259 12.972 1.00 95.06 109 SER A N 1
ATOM 872 C CA . SER A 1 109 ? -21.551 -0.794 13.412 1.00 95.06 109 SER A CA 1
ATOM 873 C C . SER A 1 109 ? -21.019 -1.536 14.642 1.00 95.06 109 SER A C 1
ATOM 875 O O . SER A 1 109 ? -21.773 -1.842 15.570 1.00 95.06 109 SER A O 1
ATOM 877 N N . CYS A 1 110 ? -19.706 -1.779 14.684 1.00 97.00 110 CYS A N 1
ATOM 878 C CA . CYS A 1 110 ? -19.034 -2.387 15.828 1.00 97.00 110 CYS A CA 1
ATOM 879 C C . CYS A 1 110 ? -19.091 -1.482 17.075 1.00 97.00 110 CYS A C 1
ATOM 881 O O . CYS A 1 110 ? -19.429 -1.967 18.152 1.00 97.00 110 CYS A O 1
ATOM 883 N N . ILE A 1 111 ? -18.859 -0.167 16.931 1.00 97.31 111 ILE A N 1
ATOM 884 C CA . ILE A 1 111 ? -18.993 0.831 18.010 1.00 97.31 111 ILE A CA 1
ATOM 885 C C . ILE A 1 111 ? -20.416 0.833 18.569 1.00 97.31 111 ILE A C 1
ATOM 887 O O . ILE A 1 111 ? -20.586 0.679 19.776 1.00 97.31 111 ILE A O 1
ATOM 891 N N . LYS A 1 112 ? -21.434 0.948 17.704 1.00 96.62 112 LYS A N 1
ATOM 892 C CA . LYS A 1 112 ? -22.848 0.957 18.118 1.00 96.62 112 LYS A CA 1
ATOM 893 C C . LYS A 1 112 ? -23.193 -0.288 18.938 1.00 96.62 112 LYS A C 1
ATOM 895 O O . LYS A 1 112 ? -23.704 -0.180 20.051 1.00 96.62 112 LYS A O 1
ATOM 900 N N . THR A 1 113 ? -22.830 -1.461 18.420 1.00 97.88 113 THR A N 1
ATOM 901 C CA . THR A 1 113 ? -23.086 -2.745 19.089 1.00 97.88 113 THR A CA 1
ATOM 902 C C . THR A 1 113 ? -22.330 -2.855 20.413 1.00 97.88 113 THR A C 1
ATOM 904 O O . THR A 1 113 ? -22.879 -3.307 21.417 1.00 97.88 113 THR A O 1
ATOM 907 N N . TYR A 1 114 ? -21.069 -2.421 20.446 1.00 97.94 114 TYR A N 1
ATOM 908 C CA . TYR A 1 114 ? -20.246 -2.454 21.648 1.00 97.94 114 TYR A CA 1
ATOM 909 C C . TYR A 1 114 ? -20.790 -1.541 22.750 1.00 97.94 114 TYR A C 1
ATOM 911 O O . TYR A 1 114 ? -20.896 -1.974 23.899 1.00 97.94 114 TYR A O 1
ATOM 919 N N . CYS A 1 115 ? -21.172 -0.306 22.417 1.00 96.81 115 CYS A N 1
ATOM 920 C CA . CYS A 1 115 ? -21.763 0.636 23.365 1.00 96.81 115 CYS A CA 1
ATOM 921 C C . CYS A 1 115 ? -23.037 0.056 23.990 1.00 96.81 115 CYS A C 1
ATOM 923 O O . CYS A 1 115 ? -23.097 -0.047 25.213 1.00 96.81 115 CYS A O 1
ATOM 925 N N . ALA A 1 116 ? -23.969 -0.450 23.174 1.00 97.00 116 ALA A N 1
ATOM 926 C CA . ALA A 1 116 ? -25.198 -1.079 23.666 1.00 97.00 116 ALA A CA 1
ATOM 927 C C . ALA A 1 116 ? -24.911 -2.275 24.598 1.00 97.00 116 ALA A C 1
ATOM 929 O O . ALA A 1 116 ? -25.442 -2.381 25.699 1.00 97.00 116 ALA A O 1
ATOM 930 N N . ARG A 1 117 ? -23.986 -3.168 24.219 1.00 96.69 117 ARG A N 1
ATOM 931 C CA . ARG A 1 117 ? -23.666 -4.372 25.016 1.00 96.69 117 ARG A CA 1
ATOM 932 C C . ARG A 1 117 ? -22.833 -4.104 26.275 1.00 96.69 117 ARG A C 1
ATOM 934 O O . ARG A 1 117 ? -22.684 -4.990 27.132 1.00 96.69 117 ARG A O 1
ATOM 941 N N . THR A 1 118 ? -22.261 -2.909 26.390 1.00 96.31 118 THR A N 1
ATOM 942 C CA . THR A 1 118 ? -21.498 -2.470 27.565 1.00 96.31 118 THR A CA 1
ATOM 943 C C . THR A 1 118 ? -22.269 -1.519 28.467 1.00 96.31 118 THR A C 1
ATOM 945 O O . THR A 1 118 ? -21.790 -1.265 29.564 1.00 96.31 118 THR A O 1
ATOM 948 N N . GLU A 1 119 ? -23.457 -1.061 28.072 1.00 95.38 119 GLU A N 1
ATOM 949 C CA . GLU A 1 119 ? -24.242 -0.051 28.792 1.00 95.38 119 GLU A CA 1
ATOM 950 C C . GLU A 1 119 ? -24.483 -0.411 30.263 1.00 95.38 119 GLU A C 1
ATOM 952 O O . GLU A 1 119 ? -24.109 0.348 31.150 1.00 95.38 119 GLU A O 1
ATOM 957 N N . SER A 1 120 ? -24.943 -1.633 30.547 1.00 95.12 120 SER A N 1
ATOM 958 C CA . SER A 1 120 ? -25.173 -2.116 31.922 1.00 95.12 120 SER A CA 1
ATOM 959 C C . SER A 1 120 ? -23.909 -2.295 32.775 1.00 95.12 120 SER A C 1
ATOM 961 O O . SER A 1 120 ? -23.997 -2.604 33.961 1.00 95.12 120 SER A O 1
ATOM 963 N N . LYS A 1 121 ? -22.721 -2.152 32.179 1.00 95.00 121 LYS A N 1
ATOM 964 C CA . LYS A 1 121 ? -21.414 -2.260 32.851 1.00 95.00 121 LYS A CA 1
ATOM 965 C C . LYS A 1 121 ? -20.774 -0.888 33.069 1.00 95.00 121 LYS A C 1
ATOM 967 O O . LYS A 1 121 ? -19.652 -0.826 33.576 1.00 95.00 121 LYS A O 1
ATOM 972 N N . ARG A 1 122 ? -21.441 0.186 32.633 1.00 94.50 122 ARG A N 1
ATOM 973 C CA . ARG A 1 122 ? -20.926 1.548 32.709 1.00 94.50 122 ARG A CA 1
ATOM 974 C C . ARG A 1 122 ? -21.431 2.259 33.956 1.00 94.50 122 ARG A C 1
ATOM 976 O O . ARG A 1 122 ? -22.600 2.160 34.306 1.00 94.50 122 ARG A O 1
ATOM 983 N N . ASP A 1 123 ? -20.533 2.986 34.603 1.00 93.06 123 ASP A N 1
ATOM 984 C CA . ASP A 1 123 ? -20.796 3.802 35.785 1.00 93.06 123 ASP A CA 1
ATOM 985 C C . ASP A 1 123 ? -20.045 5.141 35.689 1.00 9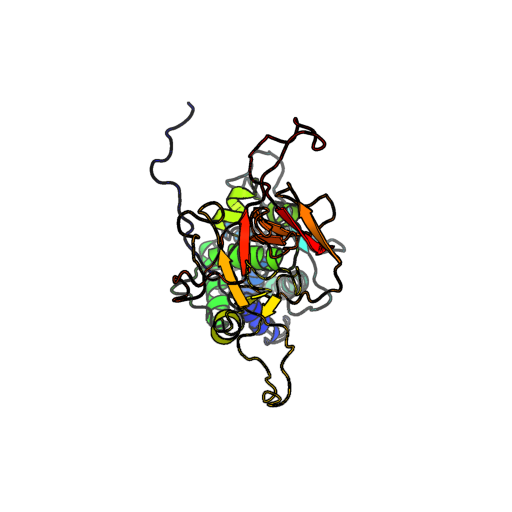3.06 123 ASP A C 1
ATOM 987 O O . ASP A 1 123 ? -19.364 5.430 34.703 1.00 93.06 123 ASP A O 1
ATOM 991 N N . ASN A 1 124 ? -20.138 5.978 36.721 1.00 90.69 124 ASN A N 1
ATOM 992 C CA . ASN A 1 124 ? -19.487 7.291 36.730 1.00 90.69 124 ASN A CA 1
ATOM 993 C C . ASN A 1 124 ? -17.956 7.235 36.577 1.00 90.69 124 ASN A C 1
ATOM 995 O O . ASN A 1 124 ? -17.363 8.224 36.158 1.00 90.69 124 ASN A O 1
ATOM 999 N N . SER A 1 125 ? -17.311 6.104 36.883 1.00 90.69 125 SER A N 1
ATOM 1000 C CA . SER A 1 125 ? -15.857 5.946 36.766 1.00 90.69 125 SER A CA 1
ATOM 1001 C C . SER A 1 125 ? -15.392 5.646 35.338 1.00 90.69 125 SER A C 1
ATOM 1003 O O . SER A 1 125 ? -14.239 5.918 34.997 1.00 90.69 125 SER A O 1
ATOM 1005 N N . ASN A 1 126 ? -16.265 5.089 34.489 1.00 92.94 126 ASN A N 1
ATOM 1006 C CA . ASN A 1 126 ? -15.882 4.587 33.167 1.00 92.94 126 ASN A CA 1
ATOM 1007 C C . ASN A 1 126 ? -16.775 5.071 32.005 1.00 92.94 126 ASN A C 1
ATOM 1009 O O . ASN A 1 126 ? -16.395 4.880 30.848 1.00 92.94 126 ASN A O 1
ATOM 1013 N N . ARG A 1 127 ? -17.928 5.705 32.279 1.00 90.06 127 ARG A N 1
ATOM 1014 C CA . ARG A 1 127 ? -18.951 6.055 31.271 1.00 90.06 127 ARG A CA 1
ATOM 1015 C C . ARG A 1 127 ? -18.433 6.926 30.133 1.00 90.06 127 ARG A C 1
ATOM 1017 O O . ARG A 1 127 ? -18.962 6.835 29.031 1.00 90.06 127 ARG A O 1
ATOM 1024 N N . GLY A 1 128 ? -17.397 7.723 30.395 1.00 91.00 128 GLY A N 1
ATOM 1025 C CA . GLY A 1 128 ? -16.760 8.575 29.401 1.00 91.00 128 GLY A CA 1
ATOM 1026 C C . GLY A 1 128 ? -15.821 7.828 28.456 1.00 91.00 128 GLY A C 1
ATOM 1027 O O . GLY A 1 128 ? -15.514 8.345 27.400 1.00 91.00 128 GLY A O 1
ATOM 1028 N N . TYR A 1 129 ? -15.344 6.622 28.760 1.00 94.00 129 TYR A N 1
ATOM 1029 C CA . TYR A 1 129 ? -14.357 5.940 27.913 1.00 94.00 129 TYR A CA 1
ATOM 1030 C C . TYR A 1 129 ? -15.028 5.013 26.910 1.00 94.00 129 TYR A C 1
ATOM 1032 O O . TYR A 1 129 ? -15.840 4.179 27.298 1.00 94.00 129 TYR A O 1
ATOM 1040 N N . LEU A 1 130 ? -14.632 5.063 25.634 1.00 96.31 130 LEU A N 1
ATOM 1041 C CA . LEU A 1 130 ? -15.175 4.147 24.630 1.00 96.31 130 LEU A CA 1
ATOM 1042 C C . LEU A 1 130 ? -14.924 2.694 25.029 1.00 96.31 130 LEU A C 1
ATOM 1044 O O . LEU A 1 130 ? -15.879 1.939 25.148 1.00 96.31 130 LEU A O 1
ATOM 1048 N N . LEU A 1 131 ? -13.667 2.311 25.269 1.00 96.94 131 LEU A N 1
ATOM 1049 C CA . LEU A 1 131 ? -13.280 0.939 25.604 1.00 96.94 131 LEU A CA 1
ATOM 1050 C C . LEU A 1 131 ? -13.073 0.766 27.115 1.00 96.94 131 LEU A C 1
ATOM 1052 O O . LEU A 1 131 ? -12.322 1.518 27.740 1.00 96.94 131 LEU A O 1
ATOM 1056 N N . ILE A 1 132 ? -13.678 -0.283 27.673 1.00 96.94 132 ILE A N 1
ATOM 1057 C CA . ILE A 1 132 ? -13.598 -0.638 29.097 1.00 96.94 132 ILE A CA 1
ATOM 1058 C C . ILE A 1 132 ? -13.064 -2.063 29.282 1.00 96.94 132 ILE A C 1
ATOM 1060 O O . ILE A 1 132 ? -13.148 -2.904 28.384 1.00 96.94 132 ILE A O 1
ATOM 1064 N N . MET A 1 133 ? -12.483 -2.347 30.447 1.00 95.06 133 MET A N 1
ATOM 1065 C CA . MET A 1 133 ? -11.989 -3.681 30.798 1.00 95.06 133 MET A CA 1
ATOM 1066 C C . MET A 1 133 ? -13.119 -4.716 30.722 1.00 95.06 133 MET A C 1
ATOM 1068 O O . MET A 1 133 ? -14.259 -4.412 31.026 1.00 95.06 133 MET A O 1
ATOM 1072 N N . ASN A 1 134 ? -12.813 -5.972 30.383 1.00 91.69 134 ASN A N 1
ATOM 1073 C CA . ASN A 1 134 ? -13.828 -7.038 30.262 1.00 91.69 134 ASN A CA 1
ATOM 1074 C C . ASN A 1 134 ? -14.170 -7.733 31.598 1.00 91.69 134 ASN A C 1
ATOM 1076 O O . ASN A 1 134 ? -14.815 -8.778 31.601 1.00 91.69 134 ASN A O 1
ATOM 1080 N N . ARG A 1 135 ? -13.685 -7.205 32.724 1.00 90.75 135 ARG A N 1
ATOM 1081 C CA . ARG A 1 135 ? -13.868 -7.756 34.074 1.00 90.75 135 ARG A CA 1
ATOM 1082 C C . ARG A 1 135 ? -14.162 -6.624 35.044 1.00 90.75 135 ARG A C 1
ATOM 1084 O O . ARG A 1 135 ? -13.646 -5.525 34.831 1.00 90.75 135 ARG A O 1
ATOM 1091 N N . LYS A 1 136 ? -14.900 -6.904 36.123 1.00 89.31 136 LYS A N 1
ATOM 1092 C CA . LYS A 1 136 ? -15.080 -5.951 37.230 1.00 89.31 136 LYS A CA 1
ATOM 1093 C C . LYS A 1 136 ? -13.707 -5.435 37.715 1.00 89.31 136 LYS A C 1
ATOM 1095 O O . LYS A 1 136 ? -12.762 -6.227 37.765 1.00 89.31 136 LYS A O 1
ATOM 1100 N N . PRO A 1 137 ? -13.568 -4.132 38.014 1.00 92.25 137 PRO A N 1
ATOM 1101 C CA . PRO A 1 137 ? -14.622 -3.109 38.076 1.00 92.25 137 PRO A CA 1
ATOM 1102 C C . PRO A 1 137 ? -14.960 -2.435 36.726 1.00 92.25 137 PRO A C 1
ATOM 1104 O O . PRO A 1 137 ? -15.521 -1.354 36.714 1.00 92.25 137 PRO A O 1
ATOM 1107 N N . TYR A 1 138 ? -14.619 -3.033 35.578 1.00 94.62 138 TYR A N 1
ATOM 1108 C CA . TYR A 1 138 ? -14.868 -2.469 34.240 1.00 94.62 138 TYR A CA 1
ATOM 1109 C C . TYR A 1 138 ? -14.240 -1.080 34.037 1.00 94.62 138 TYR A C 1
ATOM 1111 O O . TYR A 1 138 ? -14.773 -0.239 33.323 1.00 94.62 138 TYR A O 1
ATOM 1119 N N . ALA A 1 139 ? -13.084 -0.839 34.660 1.00 93.88 139 ALA A N 1
ATOM 1120 C CA . ALA A 1 139 ? -12.346 0.412 34.519 1.00 93.88 139 ALA A CA 1
ATOM 1121 C C . ALA A 1 139 ? -11.971 0.708 33.053 1.00 93.88 139 ALA A C 1
ATOM 1123 O O . ALA A 1 139 ? -11.977 -0.182 32.194 1.00 93.88 139 ALA A O 1
ATOM 1124 N N . SER A 1 140 ? -11.589 1.954 32.777 1.00 92.88 140 SER A N 1
ATOM 1125 C CA . SER A 1 140 ? -11.023 2.344 31.485 1.00 92.88 140 SER A CA 1
ATOM 1126 C C . SER A 1 140 ? -9.753 1.553 31.155 1.00 92.88 140 SER A C 1
ATOM 1128 O O . SER A 1 140 ? -9.037 1.067 32.037 1.00 92.88 140 SER A O 1
ATOM 1130 N N . ILE A 1 141 ? -9.474 1.380 29.862 1.00 94.56 141 ILE A N 1
ATOM 1131 C CA . ILE A 1 141 ? -8.308 0.610 29.419 1.00 94.56 141 ILE A CA 1
ATOM 1132 C C . ILE A 1 141 ? -7.085 1.495 29.163 1.00 94.56 141 ILE A C 1
ATOM 1134 O O . ILE A 1 141 ? -7.182 2.624 28.689 1.00 94.56 141 ILE A O 1
ATOM 1138 N N . SER A 1 142 ? -5.895 0.942 29.402 1.00 94.94 142 SER A N 1
ATOM 1139 C CA . SER A 1 142 ? -4.628 1.604 29.082 1.00 94.94 142 SER A CA 1
ATOM 1140 C C . SER A 1 142 ? -4.215 1.408 27.617 1.00 94.94 142 SER A C 1
ATOM 1142 O O . SER A 1 142 ? -4.614 0.447 26.954 1.00 94.94 142 SER A O 1
ATOM 1144 N N . ALA A 1 143 ? -3.306 2.256 27.126 1.00 95.25 143 ALA A N 1
ATOM 1145 C CA . ALA A 1 143 ? -2.670 2.087 25.814 1.00 95.25 143 ALA A CA 1
ATOM 1146 C C . ALA A 1 143 ? -1.966 0.719 25.660 1.00 95.25 143 ALA A C 1
ATOM 1148 O O . ALA A 1 143 ? -1.929 0.145 24.571 1.00 95.25 143 ALA A O 1
ATOM 1149 N N . GLN A 1 144 ? -1.429 0.172 26.758 1.00 96.44 144 GLN A N 1
ATOM 1150 C CA . GLN A 1 144 ? -0.834 -1.167 26.783 1.00 96.44 144 GLN A CA 1
ATOM 1151 C C . GLN A 1 144 ? -1.893 -2.258 26.585 1.00 96.44 144 GLN A C 1
ATOM 1153 O O . GLN A 1 144 ? -1.655 -3.214 25.852 1.00 96.44 144 GLN A O 1
ATOM 1158 N N . THR A 1 145 ? -3.079 -2.085 27.171 1.00 96.88 145 THR A N 1
ATOM 1159 C CA . THR A 1 145 ? -4.207 -3.010 26.990 1.00 96.88 145 THR A CA 1
ATOM 1160 C C . THR A 1 145 ? -4.686 -3.012 25.540 1.00 96.88 145 THR A C 1
ATOM 1162 O O . THR A 1 145 ? -4.822 -4.083 24.953 1.00 96.88 145 THR A O 1
ATOM 1165 N N . VAL A 1 146 ? -4.837 -1.832 24.923 1.00 97.31 146 VAL A N 1
ATOM 1166 C CA . VAL A 1 146 ? -5.141 -1.704 23.484 1.00 97.31 146 VAL A CA 1
ATOM 1167 C C . VAL A 1 146 ? -4.087 -2.430 22.642 1.00 97.31 146 VAL A C 1
ATOM 1169 O O . VAL A 1 146 ? -4.424 -3.220 21.764 1.00 97.31 146 VAL A O 1
ATOM 1172 N N . SER A 1 147 ? -2.802 -2.211 22.940 1.00 97.31 147 SER A N 1
ATOM 1173 C CA . SER A 1 147 ? -1.690 -2.881 22.255 1.00 97.31 147 SER A CA 1
ATOM 1174 C C . SER A 1 147 ? -1.778 -4.410 22.360 1.00 97.31 147 SER A C 1
ATOM 1176 O O . SER A 1 147 ? -1.592 -5.107 21.362 1.00 97.31 147 SER A O 1
ATOM 1178 N N . HIS A 1 148 ? -2.103 -4.949 23.538 1.00 97.31 148 HIS A N 1
ATOM 1179 C CA . HIS A 1 148 ? -2.303 -6.388 23.714 1.00 97.31 148 HIS A CA 1
ATOM 1180 C C . HIS A 1 148 ? -3.510 -6.904 22.926 1.00 97.31 148 HIS A C 1
ATOM 1182 O O . HIS A 1 148 ? -3.386 -7.905 22.234 1.00 97.31 148 HIS A O 1
ATOM 1188 N N . TRP A 1 149 ? -4.644 -6.202 22.942 1.00 97.88 149 TRP A N 1
ATOM 1189 C CA . TRP A 1 149 ? -5.833 -6.619 22.191 1.00 97.88 149 TRP A CA 1
ATOM 1190 C C . TRP A 1 149 ? -5.610 -6.642 20.678 1.00 97.88 149 TRP A C 1
ATOM 1192 O O . TRP A 1 149 ? -6.034 -7.589 20.019 1.00 97.88 149 TRP A O 1
ATOM 1202 N N . ILE A 1 150 ? -4.896 -5.651 20.137 1.00 97.75 150 ILE A N 1
ATOM 1203 C CA . ILE A 1 150 ? -4.496 -5.635 18.723 1.00 97.75 150 ILE A CA 1
ATOM 1204 C C . ILE A 1 150 ? -3.605 -6.844 18.416 1.00 97.75 150 ILE A C 1
ATOM 1206 O O . ILE A 1 150 ? -3.836 -7.540 17.430 1.00 97.75 150 ILE A O 1
ATOM 1210 N N . ARG A 1 151 ? -2.609 -7.125 19.268 1.00 97.44 151 ARG A N 1
ATOM 1211 C CA . ARG A 1 151 ? -1.719 -8.286 19.095 1.00 97.44 151 ARG A CA 1
ATOM 1212 C C . ARG A 1 151 ? -2.463 -9.614 19.181 1.00 97.44 151 ARG A C 1
ATOM 1214 O O . ARG A 1 151 ? -2.125 -10.515 18.427 1.00 97.44 151 ARG A O 1
ATOM 1221 N N . ASP A 1 152 ? -3.464 -9.729 20.047 1.00 97.56 152 ASP A N 1
ATOM 1222 C CA . ASP A 1 152 ? -4.280 -10.939 20.150 1.00 97.56 152 ASP A CA 1
ATOM 1223 C C . ASP A 1 152 ? -5.024 -11.209 18.836 1.00 97.56 152 ASP A C 1
ATOM 1225 O O . ASP A 1 152 ? -4.999 -12.332 18.350 1.00 97.56 152 ASP A O 1
ATOM 1229 N N . ILE A 1 153 ? -5.639 -10.185 18.229 1.00 97.62 153 ILE A N 1
ATOM 1230 C CA . ILE A 1 153 ? -6.305 -10.324 16.922 1.00 97.62 153 ILE A CA 1
ATOM 1231 C C . ILE A 1 153 ? -5.300 -10.676 15.823 1.00 97.62 153 ILE A C 1
ATOM 1233 O O . ILE A 1 153 ? -5.561 -11.575 15.030 1.00 97.62 153 ILE A O 1
ATOM 1237 N N . MET A 1 154 ? -4.134 -10.021 15.805 1.00 96.50 154 MET A N 1
ATOM 1238 C CA . MET A 1 154 ? -3.057 -10.363 14.871 1.00 96.50 154 MET A CA 1
ATOM 1239 C C . MET A 1 154 ? -2.651 -11.840 15.003 1.00 96.50 154 MET A C 1
ATOM 1241 O O . MET A 1 154 ? -2.564 -12.540 14.000 1.00 96.50 154 MET A O 1
ATOM 1245 N N . GLY A 1 155 ? -2.436 -12.324 16.230 1.00 96.62 155 GLY A N 1
ATOM 1246 C CA . GLY A 1 155 ? -2.047 -13.712 16.486 1.00 96.62 155 GLY A CA 1
ATOM 1247 C C . GLY A 1 155 ? -3.127 -14.718 16.090 1.00 96.62 155 GLY A C 1
ATOM 1248 O O . GLY A 1 155 ? -2.813 -15.720 15.457 1.00 96.62 155 GLY A O 1
ATOM 1249 N N . LEU A 1 156 ? -4.396 -14.427 16.395 1.00 94.69 156 LEU A N 1
ATOM 1250 C CA . LEU A 1 156 ? -5.535 -15.274 16.011 1.00 94.69 156 LEU A CA 1
ATOM 1251 C C . LEU A 1 156 ? -5.708 -15.373 14.489 1.00 94.69 156 LEU A C 1
ATOM 1253 O O . LEU A 1 156 ? -6.107 -16.415 13.987 1.00 94.69 156 LEU A O 1
ATOM 1257 N N . ALA A 1 157 ? -5.344 -14.322 13.755 1.00 92.12 157 ALA A N 1
ATOM 1258 C CA . ALA A 1 157 ? -5.325 -14.306 12.294 1.00 92.12 157 ALA A CA 1
ATOM 1259 C C . ALA A 1 157 ? -4.044 -14.915 11.676 1.00 92.12 157 ALA A C 1
ATOM 1261 O O . ALA A 1 157 ? -3.818 -14.796 10.471 1.00 92.12 157 ALA A O 1
ATOM 1262 N N . GLY A 1 158 ? -3.173 -15.530 12.485 1.00 91.19 158 GLY A N 1
ATOM 1263 C CA . GLY A 1 158 ? -1.953 -16.188 12.011 1.00 91.19 158 GLY A CA 1
ATOM 1264 C C . GLY A 1 158 ? -0.792 -15.241 11.690 1.00 91.19 158 GLY A C 1
ATOM 1265 O O . GLY A 1 158 ? 0.136 -15.624 10.978 1.00 91.19 158 GLY A O 1
ATOM 1266 N N . ILE A 1 159 ? -0.814 -14.000 12.187 1.00 91.56 159 ILE A N 1
ATOM 1267 C CA . ILE A 1 159 ? 0.323 -13.081 12.064 1.00 91.56 159 ILE A CA 1
ATOM 1268 C C . ILE A 1 159 ? 1.344 -13.380 13.164 1.00 91.56 159 ILE A C 1
ATOM 1270 O O . ILE A 1 159 ? 1.006 -13.428 14.347 1.00 91.56 159 ILE A O 1
ATOM 1274 N N . ASP A 1 160 ? 2.620 -13.503 12.793 1.00 90.25 160 ASP A N 1
ATOM 1275 C CA . ASP A 1 160 ? 3.708 -13.718 13.749 1.00 90.25 160 ASP A CA 1
ATOM 1276 C C . ASP A 1 160 ? 3.907 -12.498 14.671 1.00 90.25 160 ASP A C 1
ATOM 1278 O O . ASP A 1 160 ? 4.540 -11.493 14.322 1.00 90.25 160 ASP A O 1
ATOM 1282 N N . THR A 1 161 ? 3.372 -12.598 15.891 1.00 93.00 161 THR A N 1
ATOM 1283 C CA . THR A 1 161 ? 3.454 -11.535 16.902 1.00 93.00 161 THR A CA 1
ATOM 1284 C C . THR A 1 161 ? 4.785 -11.502 17.663 1.00 93.00 161 THR A C 1
ATOM 1286 O O . THR A 1 161 ? 5.022 -10.579 18.464 1.00 93.00 161 THR A O 1
ATOM 1289 N N . SER A 1 162 ? 5.680 -12.471 17.430 1.00 90.25 162 SER A N 1
ATOM 1290 C CA . SER A 1 162 ? 7.065 -12.408 17.904 1.00 90.25 162 SER A CA 1
ATOM 1291 C C . SER A 1 162 ? 7.818 -11.316 17.133 1.00 90.25 162 SER A C 1
ATOM 1293 O O . SER A 1 162 ? 8.422 -10.436 17.758 1.00 90.25 162 SER A O 1
ATOM 1295 N N . LYS A 1 163 ? 7.611 -11.264 15.809 1.00 88.56 163 LYS A N 1
ATOM 1296 C CA . LYS A 1 163 ? 8.144 -10.268 14.871 1.00 88.56 163 LYS A CA 1
ATOM 1297 C C . LYS A 1 163 ? 7.353 -8.956 14.882 1.00 88.56 163 LYS A C 1
ATOM 1299 O O . LYS A 1 163 ? 7.912 -7.874 15.103 1.00 88.56 163 LYS A O 1
ATOM 1304 N N . PHE A 1 164 ? 6.037 -9.019 14.693 1.00 92.06 164 PHE A N 1
ATOM 1305 C CA . PHE A 1 164 ? 5.192 -7.835 14.525 1.00 92.06 164 PHE A CA 1
ATOM 1306 C C . PHE A 1 164 ? 4.463 -7.458 15.820 1.00 92.06 164 PHE A C 1
ATOM 1308 O O . PHE A 1 164 ? 3.808 -8.272 16.464 1.00 92.06 164 PHE A O 1
ATOM 1315 N N . LYS A 1 165 ? 4.575 -6.191 16.238 1.00 93.12 165 LYS A N 1
ATOM 1316 C CA . LYS A 1 165 ? 3.898 -5.668 17.444 1.00 93.12 165 LYS A CA 1
ATOM 1317 C C . LYS A 1 165 ? 2.725 -4.767 17.050 1.00 93.12 165 LYS A C 1
ATOM 1319 O O . LYS A 1 165 ? 2.647 -4.358 15.899 1.00 93.12 165 LYS A O 1
ATOM 1324 N N . ALA A 1 166 ? 1.870 -4.374 17.996 1.00 91.12 166 ALA A N 1
ATOM 1325 C CA . ALA A 1 166 ? 0.647 -3.601 17.718 1.00 91.12 166 ALA A CA 1
ATOM 1326 C C . ALA A 1 166 ? 0.857 -2.363 16.826 1.00 91.12 166 ALA A C 1
ATOM 1328 O O . ALA A 1 166 ? 0.099 -2.136 15.893 1.00 91.12 166 ALA A O 1
ATOM 1329 N N . HIS A 1 167 ? 1.928 -1.594 17.055 1.00 88.25 167 HIS A N 1
ATOM 1330 C CA . HIS A 1 167 ? 2.243 -0.406 16.247 1.00 88.25 167 HIS A CA 1
ATOM 1331 C C . HIS A 1 167 ? 2.476 -0.700 14.753 1.00 88.25 167 HIS A C 1
ATOM 1333 O O . HIS A 1 167 ? 2.387 0.212 13.939 1.00 88.25 167 HIS A O 1
ATOM 1339 N N . SER A 1 168 ? 2.768 -1.950 14.384 1.00 91.38 168 SER A N 1
ATOM 1340 C CA . SER A 1 168 ? 2.906 -2.368 12.987 1.00 91.38 168 SER A CA 1
ATOM 1341 C C . SER A 1 168 ? 1.569 -2.343 12.231 1.00 91.38 168 SER A C 1
ATOM 1343 O O . SER A 1 168 ? 1.583 -2.133 11.024 1.00 91.38 168 SER A O 1
ATOM 1345 N N . ALA A 1 169 ? 0.422 -2.440 12.920 1.00 90.19 169 ALA A N 1
ATOM 1346 C CA . ALA A 1 169 ? -0.907 -2.334 12.304 1.00 90.19 169 ALA A CA 1
ATOM 1347 C C . ALA A 1 169 ? -1.115 -1.000 11.582 1.00 90.19 169 ALA A C 1
ATOM 1349 O O . ALA A 1 169 ? -1.688 -0.965 10.499 1.00 90.19 169 ALA A O 1
ATOM 1350 N N . ARG A 1 170 ? -0.546 0.082 12.125 1.00 88.81 170 ARG A N 1
ATOM 1351 C CA . ARG A 1 170 ? -0.524 1.393 11.473 1.00 88.81 170 ARG A CA 1
ATOM 1352 C C . ARG A 1 170 ? 0.205 1.352 10.131 1.00 88.81 170 ARG A C 1
ATOM 1354 O O . ARG A 1 170 ? -0.311 1.879 9.159 1.00 88.81 170 ARG A O 1
ATOM 1361 N N . ALA A 1 171 ? 1.374 0.711 10.071 1.00 86.94 171 ALA A N 1
ATOM 1362 C CA . ALA A 1 171 ? 2.120 0.564 8.821 1.00 86.94 171 ALA A CA 1
ATOM 1363 C C . ALA A 1 171 ? 1.400 -0.362 7.826 1.00 86.94 171 ALA A C 1
ATOM 1365 O O . ALA A 1 171 ? 1.395 -0.069 6.634 1.00 86.94 171 ALA A O 1
ATOM 1366 N N . ALA A 1 172 ? 0.765 -1.439 8.304 1.00 87.06 172 ALA A N 1
ATOM 1367 C CA . ALA A 1 172 ? -0.009 -2.361 7.468 1.00 87.06 172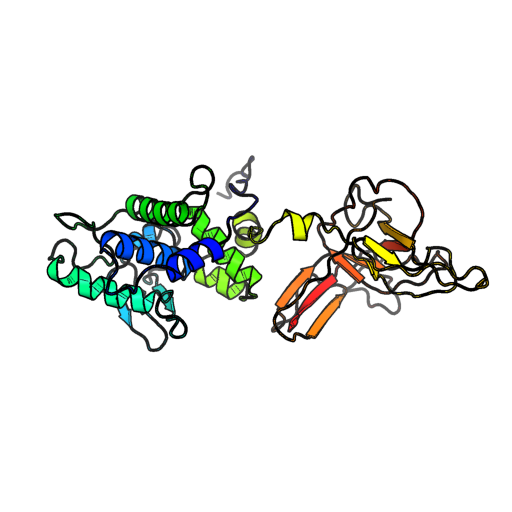 ALA A CA 1
ATOM 1368 C C . ALA A 1 172 ? -1.219 -1.656 6.838 1.00 87.06 172 ALA A C 1
ATOM 1370 O O . ALA A 1 172 ? -1.409 -1.725 5.628 1.00 87.06 172 ALA A O 1
ATOM 1371 N N . SER A 1 173 ? -1.969 -0.901 7.647 1.00 88.56 173 SER A N 1
ATOM 1372 C CA . SER A 1 173 ? -3.093 -0.070 7.207 1.00 88.56 173 SER A CA 1
ATOM 1373 C C . SER A 1 173 ? -2.665 0.953 6.155 1.00 88.56 173 SER A C 1
ATOM 1375 O O . SER A 1 173 ? -3.183 0.938 5.040 1.00 88.56 173 SER A O 1
ATOM 1377 N N . THR A 1 174 ? -1.661 1.788 6.443 1.00 86.06 174 THR A N 1
ATOM 1378 C CA . THR A 1 174 ? -1.277 2.849 5.501 1.00 86.06 174 THR A CA 1
ATOM 1379 C C . THR A 1 174 ? -0.602 2.308 4.240 1.00 86.06 174 THR A C 1
ATOM 1381 O O . THR A 1 174 ? -0.711 2.922 3.183 1.00 86.06 174 THR A O 1
ATOM 1384 N N . SER A 1 175 ? 0.070 1.152 4.320 1.00 79.19 175 SER A N 1
ATOM 1385 C CA . SER A 1 175 ? 0.599 0.463 3.133 1.00 79.19 175 SER A CA 1
ATOM 1386 C C . SER A 1 175 ? -0.523 -0.097 2.267 1.00 79.19 175 SER A C 1
ATOM 1388 O O . SER A 1 175 ? -0.499 0.096 1.057 1.00 79.19 175 SER A O 1
ATOM 1390 N N . LYS A 1 176 ? -1.540 -0.725 2.873 1.00 81.19 176 LYS A N 1
ATOM 1391 C CA . LYS A 1 176 ? -2.712 -1.207 2.139 1.00 81.19 176 LYS A CA 1
ATOM 1392 C C . LYS A 1 176 ? -3.470 -0.061 1.466 1.00 81.19 176 LYS A C 1
ATOM 1394 O O . LYS A 1 176 ? -3.775 -0.176 0.288 1.00 81.19 176 LYS A O 1
ATOM 1399 N N . ALA A 1 177 ? -3.716 1.042 2.174 1.00 75.12 177 ALA A N 1
ATOM 1400 C CA . ALA A 1 177 ? -4.359 2.227 1.601 1.00 75.12 177 ALA A CA 1
ATOM 1401 C C . ALA A 1 177 ? -3.565 2.778 0.404 1.00 75.12 177 ALA A C 1
ATOM 1403 O O . ALA A 1 177 ? -4.132 3.028 -0.655 1.00 75.12 177 ALA A O 1
ATOM 1404 N N . SER A 1 178 ? -2.237 2.878 0.538 1.00 77.44 178 SER A N 1
ATOM 1405 C CA . SER A 1 178 ? -1.365 3.302 -0.562 1.00 77.44 178 SER A CA 1
ATOM 1406 C C . SER A 1 178 ? -1.418 2.345 -1.754 1.00 77.44 178 SER A C 1
ATOM 1408 O O . SER A 1 178 ? -1.437 2.812 -2.887 1.00 77.44 178 SER A O 1
ATOM 1410 N N . ASN A 1 179 ? -1.442 1.031 -1.520 1.00 71.50 179 ASN A N 1
ATOM 1411 C CA . ASN A 1 179 ? -1.528 0.027 -2.585 1.00 71.50 179 ASN A CA 1
ATOM 1412 C C . ASN A 1 179 ? -2.913 -0.006 -3.248 1.00 71.50 179 ASN A C 1
ATOM 1414 O O . ASN A 1 179 ? -3.017 -0.370 -4.412 1.00 71.50 179 ASN A O 1
ATOM 1418 N N . ALA A 1 180 ? -3.961 0.390 -2.523 1.00 67.12 180 ALA A N 1
ATOM 1419 C CA . ALA A 1 180 ? -5.314 0.561 -3.045 1.00 67.12 180 ALA A CA 1
ATOM 1420 C C . ALA A 1 180 ? -5.514 1.899 -3.788 1.00 67.12 180 ALA A C 1
ATOM 1422 O O . ALA A 1 180 ? -6.626 2.190 -4.215 1.00 67.12 180 ALA A O 1
ATOM 1423 N N . GLY A 1 181 ? -4.465 2.718 -3.932 1.00 65.19 181 GLY A N 1
ATOM 1424 C CA . GLY A 1 181 ? -4.517 3.975 -4.681 1.00 65.19 181 GLY A CA 1
ATOM 1425 C C . GLY A 1 181 ? -5.078 5.173 -3.910 1.00 65.19 181 GLY A C 1
ATOM 1426 O O . GLY A 1 181 ? -5.351 6.200 -4.525 1.00 65.19 181 GLY A O 1
ATOM 1427 N N . VAL A 1 182 ? -5.229 5.087 -2.581 1.00 69.56 182 VAL A N 1
ATOM 1428 C CA . VAL A 1 182 ? -5.663 6.238 -1.769 1.00 69.56 182 VAL A CA 1
ATOM 1429 C C . VAL A 1 182 ? -4.624 7.366 -1.890 1.00 69.56 182 VAL A C 1
ATOM 1431 O O . VAL A 1 182 ? -3.428 7.104 -1.692 1.00 69.56 182 VAL A O 1
ATOM 1434 N N . PRO A 1 183 ? -5.035 8.616 -2.192 1.00 75.31 183 PRO A N 1
ATOM 1435 C CA . PRO A 1 183 ? -4.117 9.738 -2.337 1.00 75.31 183 PRO A CA 1
ATOM 1436 C C . PRO A 1 183 ? -3.193 9.910 -1.131 1.00 75.31 183 PRO A C 1
ATOM 1438 O O . PRO A 1 183 ? -3.601 9.821 0.028 1.00 75.31 183 PRO A O 1
ATOM 1441 N N . ILE A 1 184 ? -1.922 10.211 -1.399 1.00 75.12 184 ILE A N 1
ATOM 1442 C CA . ILE A 1 184 ? -0.896 10.327 -0.356 1.00 75.12 184 ILE A CA 1
ATOM 1443 C C . ILE A 1 184 ? -1.245 11.387 0.694 1.00 75.12 184 ILE A C 1
ATOM 1445 O O . ILE A 1 184 ? -1.001 11.184 1.880 1.00 75.12 184 ILE A O 1
ATOM 1449 N N . GLU A 1 185 ? -1.847 12.494 0.267 1.00 74.06 185 GLU A N 1
ATOM 1450 C CA . GLU A 1 185 ? -2.281 13.591 1.133 1.00 74.06 185 GLU A CA 1
ATOM 1451 C C . GLU A 1 185 ? -3.367 13.135 2.111 1.00 74.06 185 GLU A C 1
ATOM 1453 O O . GLU A 1 185 ? -3.324 13.482 3.291 1.00 74.06 185 GLU A O 1
ATOM 1458 N N . GLU A 1 186 ? -4.282 12.281 1.652 1.00 76.00 186 GLU A N 1
ATOM 1459 C CA . GLU A 1 186 ? -5.326 11.687 2.480 1.00 76.00 186 GLU A CA 1
ATOM 1460 C C . GLU A 1 186 ? -4.728 10.714 3.504 1.00 76.00 186 GLU A C 1
ATOM 1462 O O . GLU A 1 186 ? -5.041 10.798 4.691 1.00 76.00 186 GLU A O 1
ATOM 1467 N N . ILE A 1 187 ? -3.776 9.865 3.094 1.00 78.81 187 ILE A N 1
ATOM 1468 C CA . ILE A 1 187 ? -3.051 8.964 4.008 1.00 78.81 187 ILE A CA 1
ATOM 1469 C C . ILE A 1 187 ? -2.288 9.761 5.075 1.00 78.81 187 ILE A C 1
ATOM 1471 O O . ILE A 1 187 ? -2.328 9.418 6.261 1.00 78.81 187 ILE A O 1
ATOM 1475 N N . LEU A 1 188 ? -1.585 10.824 4.669 1.00 79.56 188 LEU A N 1
ATOM 1476 C CA . LEU A 1 188 ? -0.839 11.701 5.572 1.00 79.56 188 LEU A CA 1
ATOM 1477 C C . LEU A 1 188 ? -1.775 12.408 6.558 1.00 79.56 188 LEU A C 1
ATOM 1479 O O . LEU A 1 188 ? -1.492 12.411 7.758 1.00 79.56 188 LEU A O 1
ATOM 1483 N N . SER A 1 189 ? -2.904 12.930 6.076 1.00 80.81 189 SER A N 1
ATOM 1484 C CA . SER A 1 189 ? -3.945 13.558 6.894 1.00 80.81 189 SER A CA 1
ATOM 1485 C C . SER A 1 189 ? -4.532 12.572 7.913 1.00 80.81 189 SER A C 1
ATOM 1487 O O . SER A 1 189 ? -4.493 12.812 9.122 1.00 80.81 189 SER A O 1
ATOM 1489 N N . MET A 1 190 ? -4.963 11.390 7.462 1.00 81.06 190 MET A N 1
ATOM 1490 C CA . MET A 1 190 ? -5.566 10.359 8.314 1.00 81.06 190 MET A CA 1
ATOM 1491 C C . MET A 1 190 ? -4.592 9.810 9.359 1.00 81.06 190 MET A C 1
ATOM 1493 O O . MET A 1 190 ? -4.978 9.543 10.502 1.00 81.06 190 MET A O 1
ATOM 1497 N N . ALA A 1 191 ? -3.310 9.692 9.017 1.00 79.81 191 ALA A N 1
ATOM 1498 C CA . ALA A 1 191 ? -2.278 9.249 9.944 1.00 79.81 191 ALA A CA 1
ATOM 1499 C C . ALA A 1 191 ? -1.698 10.380 10.821 1.00 79.81 191 ALA A C 1
ATOM 1501 O O . ALA A 1 191 ? -0.926 10.087 11.732 1.00 79.81 191 ALA A O 1
ATOM 1502 N N . ASP A 1 192 ? -2.049 11.651 10.621 1.00 76.88 192 ASP A N 1
ATOM 1503 C CA . ASP A 1 192 ? -1.409 12.810 11.272 1.00 76.88 192 ASP A CA 1
ATOM 1504 C C . ASP A 1 192 ? 0.110 12.903 11.008 1.00 76.88 192 ASP A C 1
ATOM 1506 O O . ASP A 1 192 ? 0.920 13.084 11.928 1.00 76.88 192 ASP A O 1
ATOM 1510 N N . TRP A 1 193 ? 0.523 12.732 9.752 1.00 78.81 193 TRP A N 1
ATOM 1511 C CA . TRP A 1 193 ? 1.896 12.973 9.311 1.00 78.81 193 TRP A CA 1
ATOM 1512 C C . TRP A 1 193 ? 1.999 14.276 8.526 1.00 78.81 193 TRP A C 1
ATOM 1514 O O . TRP A 1 193 ? 1.272 14.498 7.570 1.00 78.81 193 TRP A O 1
ATOM 1524 N N . SER A 1 194 ? 2.973 15.108 8.887 1.00 68.81 194 SER A N 1
ATOM 1525 C CA . SER A 1 194 ? 3.279 16.362 8.187 1.00 68.81 194 SER A CA 1
ATOM 1526 C C . SER A 1 194 ? 4.239 16.192 7.006 1.00 68.81 194 SER A C 1
ATOM 1528 O O . SER A 1 194 ? 4.556 17.163 6.329 1.00 68.81 194 SER A O 1
ATOM 1530 N N . SER A 1 195 ? 4.764 14.983 6.781 1.00 72.38 195 SER A N 1
ATOM 1531 C CA . SER A 1 195 ? 5.832 14.746 5.813 1.00 72.38 195 SER A CA 1
ATOM 1532 C C . SER A 1 195 ? 5.664 13.426 5.070 1.00 72.38 195 SER A C 1
ATOM 1534 O O . SER A 1 195 ? 5.711 12.341 5.660 1.00 72.38 195 SER A O 1
ATOM 1536 N N . GLN A 1 196 ? 5.569 13.533 3.745 1.00 75.81 196 GLN A N 1
ATOM 1537 C CA . GLN A 1 196 ? 5.563 12.401 2.825 1.00 75.81 196 GLN A CA 1
ATOM 1538 C C . GLN A 1 196 ? 6.847 11.571 2.908 1.00 75.81 196 GLN A C 1
ATOM 1540 O O . GLN A 1 196 ? 6.785 10.344 2.875 1.00 75.81 196 GLN A O 1
ATOM 1545 N N . SER A 1 197 ? 8.014 12.203 3.062 1.00 66.94 197 SER A N 1
ATOM 1546 C CA . SER A 1 197 ? 9.288 11.477 3.124 1.00 66.94 197 SER A CA 1
ATOM 1547 C C . SER A 1 197 ? 9.378 10.585 4.367 1.00 66.94 197 SER A C 1
ATOM 1549 O O . SER A 1 197 ? 9.906 9.474 4.291 1.00 66.94 197 SER A O 1
ATOM 1551 N N . ILE A 1 198 ? 8.789 11.009 5.494 1.00 68.81 198 ILE A N 1
ATOM 1552 C CA . ILE A 1 198 ? 8.660 10.177 6.699 1.00 68.81 198 ILE A CA 1
ATOM 1553 C C . ILE A 1 198 ? 7.729 8.990 6.436 1.00 68.81 198 ILE A C 1
ATOM 1555 O O . ILE A 1 198 ? 8.064 7.862 6.806 1.00 68.81 198 ILE A O 1
ATOM 1559 N N . PHE A 1 199 ? 6.589 9.216 5.781 1.00 73.88 199 PHE A N 1
ATOM 1560 C CA . PHE A 1 199 ? 5.675 8.136 5.414 1.00 73.88 199 PHE A CA 1
ATOM 1561 C C . PHE A 1 199 ? 6.352 7.089 4.519 1.00 73.88 199 PHE A C 1
ATOM 1563 O O . PHE A 1 199 ? 6.386 5.912 4.882 1.00 73.88 199 PHE A O 1
ATOM 1570 N N . VAL A 1 200 ? 6.956 7.511 3.404 1.00 68.06 200 VAL A N 1
ATOM 1571 C CA . VAL A 1 200 ? 7.604 6.606 2.443 1.00 68.06 200 VAL A CA 1
ATOM 1572 C C . VAL A 1 200 ? 8.732 5.814 3.109 1.00 68.06 200 VAL A C 1
ATOM 1574 O O . VAL A 1 200 ? 8.807 4.600 2.958 1.00 68.06 200 VAL A O 1
ATOM 1577 N N . LYS A 1 201 ? 9.573 6.468 3.919 1.00 66.00 201 LYS A N 1
ATOM 1578 C CA . LYS A 1 201 ? 10.726 5.818 4.561 1.00 66.00 201 LYS A CA 1
ATOM 1579 C C . LYS A 1 201 ? 10.329 4.830 5.665 1.00 66.00 201 LYS A C 1
ATOM 1581 O O . LYS A 1 201 ? 10.910 3.746 5.791 1.00 66.00 201 LYS A O 1
ATOM 1586 N N . PHE A 1 202 ? 9.370 5.201 6.511 1.00 64.94 202 PHE A N 1
ATOM 1587 C CA . PHE A 1 202 ? 9.095 4.461 7.747 1.00 64.94 202 PHE A CA 1
ATOM 1588 C C . PHE A 1 202 ? 7.838 3.594 7.701 1.00 64.94 202 PHE A C 1
ATOM 1590 O O . PHE A 1 202 ? 7.781 2.617 8.450 1.00 64.94 202 PHE A O 1
ATOM 1597 N N . TYR A 1 203 ? 6.873 3.893 6.829 1.00 65.38 203 TYR A N 1
ATOM 1598 C CA . TYR A 1 203 ? 5.522 3.331 6.919 1.00 65.38 203 TYR A CA 1
ATOM 1599 C C . TYR A 1 203 ? 4.964 2.755 5.617 1.00 65.38 203 TYR A C 1
ATOM 1601 O O . TYR A 1 203 ? 4.152 1.840 5.721 1.00 65.38 203 TYR A O 1
ATOM 1609 N N . ARG A 1 204 ? 5.409 3.199 4.431 1.00 75.31 204 ARG A N 1
ATOM 1610 C CA . ARG A 1 204 ? 5.145 2.478 3.173 1.00 75.31 204 ARG A CA 1
ATOM 1611 C C . ARG A 1 204 ? 6.002 1.213 3.162 1.00 75.31 204 ARG A C 1
ATOM 1613 O O . ARG A 1 204 ? 7.231 1.286 3.140 1.00 75.31 204 ARG A O 1
ATOM 1620 N N . LYS A 1 205 ? 5.363 0.053 3.275 1.00 74.88 205 LYS A N 1
ATOM 1621 C CA . LYS A 1 205 ? 6.012 -1.258 3.347 1.00 74.88 205 LYS A CA 1
ATOM 1622 C C . LYS A 1 205 ? 5.381 -2.192 2.331 1.00 74.88 205 LYS A C 1
ATOM 1624 O O . LYS A 1 205 ? 4.182 -2.126 2.085 1.00 74.88 205 LYS A O 1
ATOM 1629 N N . VAL A 1 206 ? 6.191 -3.088 1.782 1.00 66.06 206 VAL A N 1
ATOM 1630 C CA . VAL A 1 206 ? 5.692 -4.173 0.936 1.00 66.06 206 VAL A CA 1
ATOM 1631 C C . VAL A 1 206 ? 4.818 -5.078 1.811 1.00 66.06 206 VAL A C 1
ATOM 1633 O O . VAL A 1 206 ? 5.296 -5.621 2.814 1.00 66.06 206 VAL A O 1
ATOM 1636 N N . VAL A 1 207 ? 3.525 -5.144 1.480 1.00 57.72 207 VAL A N 1
ATOM 1637 C CA . VAL A 1 207 ? 2.525 -6.000 2.135 1.00 57.72 207 VAL A CA 1
ATOM 1638 C C . VAL A 1 207 ? 2.755 -7.427 1.652 1.00 57.72 207 VAL A C 1
ATOM 1640 O O . VAL A 1 207 ? 2.994 -7.641 0.469 1.00 57.72 207 VAL A O 1
ATOM 1643 N N . THR A 1 208 ? 2.681 -8.410 2.545 1.00 57.00 208 THR A N 1
ATOM 1644 C CA . THR A 1 208 ? 2.889 -9.825 2.191 1.00 57.00 208 THR A CA 1
ATOM 1645 C C . THR A 1 208 ? 1.579 -10.616 2.046 1.00 57.00 208 THR A C 1
ATOM 1647 O O . THR A 1 208 ? 1.213 -11.303 3.005 1.00 57.00 208 THR A O 1
ATOM 1650 N N . PRO A 1 209 ? 0.890 -10.613 0.879 1.00 49.62 209 PRO A N 1
ATOM 1651 C CA . PRO A 1 209 ? -0.066 -11.683 0.591 1.00 49.62 209 PRO A CA 1
ATOM 1652 C C . PRO A 1 209 ? 0.003 -12.305 -0.796 1.00 49.62 209 PRO A C 1
ATOM 1654 O O . PRO A 1 209 ? 0.321 -11.659 -1.788 1.00 49.62 209 PRO A O 1
ATOM 1657 N N . HIS A 1 210 ? -0.442 -13.565 -0.818 1.00 40.22 210 HIS A N 1
ATOM 1658 C CA . HIS A 1 210 ? -0.289 -14.560 -1.881 1.00 40.22 210 HIS A CA 1
ATOM 1659 C C . HIS A 1 210 ? 1.174 -14.951 -2.040 1.00 40.22 210 HIS A C 1
ATOM 1661 O O . HIS A 1 210 ? 2.055 -14.138 -1.787 1.00 40.22 210 HIS A O 1
ATOM 1667 N N . SER A 1 211 ? 1.445 -16.237 -2.281 1.00 42.25 211 SER A N 1
ATOM 1668 C CA . SER A 1 211 ? 2.800 -16.785 -2.213 1.00 42.25 211 SER A CA 1
ATOM 1669 C C . SER A 1 211 ? 3.771 -15.852 -2.935 1.00 42.25 211 SER A C 1
ATOM 1671 O O . SER A 1 211 ? 3.760 -15.791 -4.163 1.00 42.25 211 SER A O 1
ATOM 1673 N N . TYR A 1 212 ? 4.609 -15.154 -2.162 1.00 42.16 212 TYR A N 1
ATOM 1674 C CA . TYR A 1 212 ? 5.810 -14.501 -2.667 1.00 42.16 212 TYR A CA 1
ATOM 1675 C C . TYR A 1 212 ? 6.527 -15.490 -3.586 1.00 42.16 212 TYR A C 1
ATOM 1677 O O . TYR A 1 212 ? 6.893 -15.128 -4.681 1.00 42.16 212 TYR A O 1
ATOM 1685 N N . GLY A 1 213 ? 6.522 -16.782 -3.230 1.00 37.97 213 GLY A N 1
ATOM 1686 C CA . GLY A 1 213 ? 6.793 -17.891 -4.143 1.00 37.97 213 GLY A CA 1
ATOM 1687 C C . GLY A 1 213 ? 6.249 -17.679 -5.565 1.00 37.97 213 GLY A C 1
ATOM 1688 O O . GLY A 1 213 ? 7.006 -17.401 -6.466 1.00 37.97 213 GLY A O 1
ATOM 1689 N N . LYS A 1 214 ? 4.949 -17.754 -5.831 1.00 35.66 214 LYS A N 1
ATOM 1690 C CA . LYS A 1 214 ? 4.455 -17.712 -7.220 1.00 35.66 214 LYS A CA 1
ATOM 1691 C C . LYS A 1 214 ? 4.572 -16.350 -7.935 1.00 35.66 214 LYS A C 1
ATOM 1693 O O . LYS A 1 214 ? 4.720 -16.351 -9.150 1.00 35.66 214 LYS A O 1
ATOM 1698 N N . SER A 1 215 ? 4.528 -15.220 -7.219 1.00 38.00 215 SER A N 1
ATOM 1699 C CA . SER A 1 215 ? 4.630 -13.873 -7.827 1.00 38.00 215 SER A CA 1
ATOM 1700 C C . SER A 1 215 ? 6.048 -13.286 -7.834 1.00 38.00 215 SER A C 1
ATOM 1702 O O . SER A 1 215 ? 6.291 -12.335 -8.562 1.00 38.00 215 SER A O 1
ATOM 1704 N N . VAL A 1 216 ? 6.975 -13.834 -7.042 1.00 39.94 216 VAL A N 1
ATOM 1705 C CA . VAL A 1 216 ? 8.398 -13.442 -6.983 1.00 39.94 216 VAL A CA 1
ATOM 1706 C C . VAL A 1 216 ? 9.328 -14.517 -7.541 1.00 39.94 216 VAL A C 1
ATOM 1708 O O . VAL A 1 216 ? 10.389 -14.183 -8.045 1.00 39.94 216 VAL A O 1
ATOM 1711 N N . LEU A 1 217 ? 8.932 -15.794 -7.561 1.00 41.91 217 LEU A N 1
ATOM 1712 C CA . LEU A 1 217 ? 9.643 -16.817 -8.349 1.00 41.91 217 LEU A CA 1
ATOM 1713 C C . LEU A 1 217 ? 9.340 -16.701 -9.846 1.00 41.91 217 LEU A C 1
ATOM 1715 O O . LEU A 1 217 ? 10.013 -17.350 -10.639 1.00 41.91 217 LEU A O 1
ATOM 1719 N N . ARG A 1 218 ? 8.345 -15.901 -10.251 1.00 51.25 218 ARG A N 1
ATOM 1720 C CA . ARG A 1 218 ? 8.142 -15.551 -11.658 1.00 51.25 218 ARG A CA 1
ATOM 1721 C C . ARG A 1 218 ? 8.853 -14.243 -11.983 1.00 51.25 218 ARG A C 1
ATOM 1723 O O . ARG A 1 218 ? 8.210 -13.221 -12.202 1.00 51.25 218 ARG A O 1
ATOM 1730 N N . THR A 1 219 ? 10.183 -14.276 -11.987 1.00 61.47 219 THR A N 1
ATOM 1731 C CA . THR A 1 219 ? 10.974 -13.227 -12.636 1.00 61.47 219 THR A CA 1
ATOM 1732 C C . THR A 1 219 ? 10.645 -13.279 -14.123 1.00 61.47 219 THR A C 1
ATOM 1734 O O . THR A 1 219 ? 10.957 -14.264 -14.783 1.00 61.47 219 THR A O 1
ATOM 1737 N N . CYS A 1 220 ? 9.940 -12.269 -14.627 1.00 80.81 220 CYS A N 1
ATOM 1738 C CA . CYS A 1 220 ? 9.770 -12.100 -16.065 1.00 80.81 220 CYS A CA 1
ATOM 1739 C C . CYS A 1 220 ? 11.037 -11.444 -16.626 1.00 80.81 220 CYS A C 1
ATOM 1741 O O . CYS A 1 220 ? 11.728 -10.704 -15.918 1.00 80.81 220 CYS A O 1
ATOM 1743 N N . TYR A 1 221 ? 11.330 -11.714 -17.890 1.00 89.06 221 TYR A N 1
ATOM 1744 C CA . TYR A 1 221 ? 12.570 -11.298 -18.535 1.00 89.06 221 TYR A CA 1
ATOM 1745 C C . TYR A 1 221 ? 12.274 -10.178 -19.523 1.00 89.06 221 TYR A C 1
ATOM 1747 O O . TYR A 1 221 ? 11.401 -10.327 -20.382 1.00 89.06 221 TYR A O 1
ATOM 1755 N N . ALA A 1 222 ? 12.964 -9.045 -19.401 1.00 94.31 222 ALA A N 1
ATOM 1756 C CA . ALA A 1 222 ? 12.884 -8.039 -20.445 1.00 94.31 222 ALA A CA 1
ATOM 1757 C C . ALA A 1 222 ? 13.621 -8.541 -21.694 1.00 94.31 222 ALA A C 1
ATOM 1759 O O . ALA A 1 222 ? 14.649 -9.213 -21.594 1.00 94.31 222 ALA A O 1
ATOM 1760 N N . GLY A 1 223 ? 13.099 -8.207 -22.870 1.00 94.69 223 GLY A N 1
ATOM 1761 C CA . GLY A 1 223 ? 13.706 -8.604 -24.135 1.00 94.69 223 GLY A CA 1
ATOM 1762 C C . GLY A 1 223 ? 13.300 -7.725 -25.311 1.00 94.69 223 GLY A C 1
ATOM 1763 O O . GLY A 1 223 ? 12.514 -6.788 -25.163 1.00 94.69 223 GLY A O 1
ATOM 1764 N N . GLY A 1 224 ? 13.842 -8.015 -26.489 1.00 95.00 224 GLY A N 1
ATOM 1765 C CA . GLY A 1 224 ? 13.544 -7.299 -27.730 1.00 95.00 224 GLY A CA 1
ATOM 1766 C C . GLY A 1 224 ? 14.529 -7.636 -28.849 1.00 95.00 224 GLY A C 1
ATOM 1767 O O . GLY A 1 224 ? 15.225 -8.643 -28.776 1.00 95.00 224 GLY A O 1
ATOM 1768 N N . ALA A 1 225 ? 14.593 -6.795 -29.883 1.00 94.06 225 ALA A N 1
ATOM 1769 C CA . ALA A 1 225 ? 15.579 -6.936 -30.960 1.00 94.06 225 ALA A CA 1
ATOM 1770 C C . ALA A 1 225 ? 17.025 -6.785 -30.448 1.00 94.06 225 ALA A C 1
ATOM 1772 O O . ALA A 1 225 ? 17.273 -6.029 -29.500 1.00 94.06 225 ALA A O 1
ATOM 1773 N N . ARG A 1 226 ? 17.980 -7.471 -31.088 1.00 94.50 226 ARG A N 1
ATOM 1774 C CA . ARG A 1 226 ? 19.399 -7.383 -30.713 1.00 94.50 226 ARG A CA 1
ATOM 1775 C C . ARG A 1 226 ? 19.932 -5.987 -30.979 1.00 94.50 226 ARG A C 1
ATOM 1777 O O . ARG A 1 226 ? 19.580 -5.391 -31.987 1.00 94.50 226 ARG A O 1
ATOM 1784 N N . TYR A 1 227 ? 20.847 -5.496 -30.150 1.00 93.56 227 TYR A N 1
ATOM 1785 C CA . TYR A 1 227 ? 21.404 -4.141 -30.234 1.00 93.56 227 TYR A CA 1
ATOM 1786 C C . TYR A 1 227 ? 21.964 -3.725 -31.608 1.00 93.56 227 TYR A C 1
ATOM 1788 O O . TYR A 1 227 ? 21.987 -2.533 -31.920 1.00 93.56 227 TYR A O 1
ATOM 1796 N N . ASN A 1 228 ? 22.426 -4.678 -32.423 1.00 93.50 228 ASN A N 1
ATOM 1797 C CA . ASN A 1 228 ? 23.047 -4.428 -33.722 1.00 93.50 228 ASN A CA 1
ATOM 1798 C C . ASN A 1 228 ? 22.196 -4.837 -34.934 1.00 93.50 228 ASN A C 1
ATOM 1800 O O . ASN A 1 228 ? 22.662 -4.719 -36.068 1.00 93.50 228 ASN A O 1
ATOM 1804 N N . GLU A 1 229 ? 20.958 -5.278 -34.718 1.00 90.38 229 GLU A N 1
ATOM 1805 C CA . GLU A 1 229 ? 20.027 -5.596 -35.797 1.00 90.38 229 GLU A CA 1
ATOM 1806 C C . GLU A 1 229 ? 19.365 -4.312 -36.315 1.00 90.38 229 GLU A C 1
ATOM 1808 O O . GLU A 1 229 ? 18.795 -3.530 -35.560 1.00 90.38 229 GLU A O 1
ATOM 1813 N N . THR A 1 230 ? 19.432 -4.078 -37.626 1.00 88.50 230 THR A N 1
ATOM 1814 C CA . THR A 1 230 ? 18.781 -2.932 -38.290 1.00 88.50 230 THR A CA 1
ATOM 1815 C C . THR A 1 230 ? 17.293 -3.164 -38.576 1.00 88.50 230 THR A C 1
ATOM 1817 O O . THR A 1 230 ? 16.596 -2.239 -38.991 1.00 88.50 230 THR A O 1
ATOM 1820 N N . GLY A 1 231 ? 16.809 -4.394 -38.379 1.00 83.19 231 GLY A N 1
ATOM 1821 C CA . GLY A 1 231 ? 15.406 -4.794 -38.492 1.00 83.19 231 GLY A CA 1
ATOM 1822 C C . GLY A 1 231 ? 14.845 -5.294 -37.157 1.00 83.19 231 GLY A C 1
ATOM 1823 O O . GLY A 1 231 ? 15.567 -5.394 -36.171 1.00 83.19 231 GLY A O 1
ATOM 1824 N N . GLY A 1 232 ? 13.551 -5.618 -37.123 1.00 84.25 232 GLY A N 1
ATOM 1825 C CA . GLY A 1 232 ? 12.863 -6.081 -35.911 1.00 84.25 232 GLY A CA 1
ATOM 1826 C C . GLY A 1 232 ? 12.087 -4.982 -35.175 1.00 84.25 232 GLY A C 1
ATOM 1827 O O . GLY A 1 232 ? 11.974 -3.848 -35.641 1.00 84.25 232 GLY A O 1
ATOM 1828 N N . ALA A 1 233 ? 11.487 -5.339 -34.037 1.00 89.06 233 ALA A N 1
ATOM 1829 C CA . ALA A 1 233 ? 10.627 -4.438 -33.272 1.00 89.06 233 ALA A CA 1
ATOM 1830 C C . ALA A 1 233 ? 11.436 -3.483 -32.373 1.00 89.06 233 ALA A C 1
ATOM 1832 O O . ALA A 1 233 ? 12.377 -3.886 -31.685 1.00 89.06 233 ALA A O 1
ATOM 1833 N N . ALA A 1 234 ? 11.024 -2.213 -32.324 1.00 92.31 234 ALA A N 1
ATOM 1834 C CA . ALA A 1 234 ? 11.622 -1.213 -31.434 1.00 92.31 234 ALA A CA 1
ATOM 1835 C C . ALA A 1 234 ? 11.218 -1.411 -29.962 1.00 92.31 234 ALA A C 1
ATOM 1837 O O . ALA A 1 234 ? 11.906 -0.921 -29.057 1.00 92.31 234 ALA A O 1
ATOM 1838 N N . ASP A 1 235 ? 10.115 -2.123 -29.730 1.00 93.12 235 ASP A N 1
ATOM 1839 C CA . ASP A 1 235 ? 9.527 -2.334 -28.418 1.00 93.12 235 ASP A CA 1
ATOM 1840 C C . ASP A 1 235 ? 10.447 -3.111 -27.468 1.00 93.12 235 ASP A C 1
ATOM 1842 O O . ASP A 1 235 ? 11.380 -3.815 -27.861 1.00 93.12 235 ASP A O 1
ATOM 1846 N N . TYR A 1 236 ? 10.149 -2.961 -26.183 1.00 94.62 236 TYR A N 1
ATOM 1847 C CA . TYR A 1 236 ? 10.703 -3.778 -25.115 1.00 94.62 236 TYR A CA 1
ATOM 1848 C C . TYR A 1 236 ? 9.588 -4.709 -24.667 1.00 94.62 236 TYR A C 1
ATOM 1850 O O . TYR A 1 236 ? 8.488 -4.257 -24.340 1.00 94.62 236 TYR A O 1
ATOM 1858 N N . LEU A 1 237 ? 9.870 -6.001 -24.673 1.00 94.56 237 LEU A N 1
ATOM 1859 C CA . LEU A 1 237 ? 8.941 -7.044 -24.277 1.00 94.56 237 LEU A CA 1
ATOM 1860 C C . LEU A 1 237 ? 9.158 -7.395 -22.814 1.00 94.56 237 LEU A C 1
ATOM 1862 O O . LEU A 1 237 ? 10.280 -7.335 -22.316 1.00 94.56 237 LEU A O 1
ATOM 1866 N N . CYS A 1 238 ? 8.079 -7.799 -22.148 1.00 92.38 238 CYS A N 1
ATOM 1867 C CA . CYS A 1 238 ? 8.161 -8.443 -20.849 1.00 92.38 238 CYS A CA 1
ATOM 1868 C C . CYS A 1 238 ? 7.716 -9.899 -20.979 1.00 92.38 238 CYS A C 1
ATOM 1870 O O . CYS A 1 238 ? 6.522 -10.177 -21.101 1.00 92.38 238 CYS A O 1
ATOM 1872 N N . LEU A 1 239 ? 8.688 -10.808 -21.018 1.00 89.75 239 LEU A N 1
ATOM 1873 C CA . LEU A 1 239 ? 8.494 -12.218 -21.338 1.00 89.75 239 LEU A CA 1
ATOM 1874 C C . LEU A 1 239 ? 8.208 -13.033 -20.070 1.00 89.75 239 LEU A C 1
ATOM 1876 O O . LEU A 1 239 ? 8.919 -12.868 -19.072 1.00 89.75 239 LEU A O 1
ATOM 1880 N N . PRO A 1 240 ? 7.199 -13.922 -20.082 1.00 86.19 240 PRO A N 1
ATOM 1881 C CA . PRO A 1 240 ? 6.912 -14.777 -18.942 1.00 86.19 240 PRO A CA 1
ATOM 1882 C C . PRO A 1 240 ? 8.018 -15.832 -18.753 1.00 86.19 240 PRO A C 1
ATOM 1884 O O . PRO A 1 240 ? 8.643 -16.253 -19.726 1.00 86.19 240 PRO A O 1
ATOM 1887 N N . PRO A 1 241 ? 8.244 -16.311 -17.519 1.00 78.81 241 PRO A N 1
ATOM 1888 C CA . PRO A 1 241 ? 9.196 -17.389 -17.250 1.00 78.81 241 PRO A CA 1
ATOM 1889 C C . PRO A 1 241 ? 8.715 -18.775 -17.699 1.00 78.81 241 PRO A C 1
ATOM 1891 O O . PRO A 1 241 ? 9.496 -19.721 -17.714 1.00 78.81 241 PRO A O 1
ATOM 1894 N N . ASP A 1 242 ? 7.434 -18.903 -18.032 1.00 77.25 242 ASP A N 1
ATOM 1895 C CA . ASP A 1 242 ? 6.784 -20.099 -18.553 1.00 77.25 242 ASP A CA 1
ATOM 1896 C C . ASP A 1 242 ? 6.196 -19.824 -19.950 1.00 77.25 242 ASP A C 1
ATOM 1898 O O . ASP A 1 242 ? 4.988 -19.619 -20.061 1.00 77.25 242 ASP A O 1
ATOM 1902 N N . PRO A 1 243 ? 7.026 -19.745 -21.010 1.00 84.88 243 PRO A N 1
ATOM 1903 C CA . PRO A 1 243 ? 6.545 -19.490 -22.363 1.00 84.88 243 PRO A CA 1
ATOM 1904 C C . PRO A 1 243 ? 5.881 -20.732 -22.969 1.00 84.88 243 PRO A C 1
ATOM 1906 O O . PRO A 1 243 ? 6.390 -21.846 -22.845 1.00 84.88 243 PRO A O 1
ATOM 1909 N N . ASP A 1 244 ? 4.788 -20.519 -23.696 1.00 85.06 244 ASP A N 1
ATOM 1910 C CA . ASP A 1 244 ? 4.260 -21.511 -24.628 1.00 85.06 244 ASP A CA 1
ATOM 1911 C C . ASP A 1 244 ? 5.079 -21.441 -25.925 1.00 85.06 244 ASP A C 1
ATOM 1913 O O . ASP A 1 244 ? 5.236 -20.365 -26.507 1.00 85.06 244 ASP A O 1
ATOM 1917 N N . LEU A 1 245 ? 5.626 -22.576 -26.365 1.00 87.31 245 LEU A N 1
ATOM 1918 C CA . LEU A 1 245 ? 6.517 -22.660 -27.522 1.00 87.31 245 LEU A CA 1
ATOM 1919 C C . LEU A 1 245 ? 5.929 -23.569 -28.600 1.00 87.31 245 LEU A C 1
ATOM 1921 O O . LEU A 1 245 ? 5.291 -24.580 -28.306 1.00 87.31 245 LEU A O 1
ATOM 1925 N N . THR A 1 246 ? 6.183 -23.213 -29.854 1.00 87.56 246 THR A N 1
ATOM 1926 C CA . THR A 1 246 ? 5.926 -24.056 -31.024 1.00 87.56 246 THR A CA 1
ATOM 1927 C C . THR A 1 246 ? 7.242 -24.609 -31.551 1.00 87.56 246 THR A C 1
ATOM 1929 O O . THR A 1 246 ? 8.257 -23.914 -31.509 1.00 87.56 246 THR A O 1
ATOM 1932 N N . GLU A 1 247 ? 7.219 -25.840 -32.063 1.00 88.50 247 GLU A N 1
ATOM 1933 C CA . GLU A 1 247 ? 8.388 -26.439 -32.712 1.00 88.50 247 GLU A CA 1
ATOM 1934 C C . GLU A 1 247 ? 8.853 -25.576 -33.899 1.00 88.50 247 GLU A C 1
ATOM 1936 O O . GLU A 1 247 ? 8.010 -25.009 -34.606 1.00 88.50 247 GLU A O 1
ATOM 1941 N N . PRO A 1 248 ? 10.173 -25.459 -34.123 1.00 84.19 248 PRO A N 1
ATOM 1942 C CA . PRO A 1 248 ? 10.709 -24.685 -35.233 1.00 84.19 248 PRO A CA 1
ATOM 1943 C C . PRO A 1 248 ? 10.325 -25.317 -36.576 1.00 84.19 248 PRO A C 1
ATOM 1945 O O . PRO A 1 248 ? 10.359 -26.540 -36.731 1.00 84.19 248 PRO A O 1
ATOM 1948 N N . ASP A 1 249 ? 9.996 -24.481 -37.563 1.00 84.44 249 ASP A N 1
ATOM 1949 C CA . ASP A 1 249 ? 9.800 -24.932 -38.941 1.00 84.44 249 ASP A CA 1
ATOM 1950 C C . ASP A 1 249 ? 11.175 -25.104 -39.615 1.00 84.44 249 ASP A C 1
ATOM 1952 O O . ASP A 1 249 ? 11.863 -24.110 -39.859 1.00 84.44 249 ASP A O 1
ATOM 1956 N N . PRO A 1 250 ? 11.597 -26.336 -39.959 1.00 81.31 250 PRO A N 1
ATOM 1957 C CA . PRO A 1 250 ? 12.917 -26.586 -40.537 1.00 81.31 250 PRO A CA 1
ATOM 1958 C C . PRO A 1 250 ? 13.103 -25.981 -41.938 1.00 81.31 250 PRO A C 1
ATOM 1960 O O . PRO A 1 250 ? 14.222 -25.970 -42.453 1.00 81.31 250 PRO A O 1
ATOM 1963 N N . HIS A 1 251 ? 12.030 -25.511 -42.582 1.00 85.62 251 HIS A N 1
ATOM 1964 C CA . HIS A 1 251 ? 12.076 -24.892 -43.905 1.00 85.62 251 HIS A CA 1
ATOM 1965 C C . HIS A 1 251 ? 12.088 -23.361 -43.864 1.00 85.62 251 HIS A C 1
ATOM 1967 O O . HIS A 1 251 ? 12.291 -22.732 -44.906 1.00 85.62 251 HIS A O 1
ATOM 1973 N N . ASN A 1 252 ? 11.903 -22.755 -42.691 1.00 78.62 252 ASN A N 1
ATOM 1974 C CA . ASN A 1 252 ? 11.906 -21.310 -42.547 1.00 78.62 252 ASN A CA 1
ATOM 1975 C C . ASN A 1 252 ? 13.336 -20.771 -42.379 1.00 78.62 252 ASN A C 1
ATOM 1977 O O . ASN A 1 252 ? 14.138 -21.299 -41.616 1.00 78.62 252 ASN A O 1
ATOM 1981 N N . GLN A 1 253 ? 13.668 -19.712 -43.121 1.00 76.19 253 GLN A N 1
ATOM 1982 C CA . GLN A 1 253 ? 14.992 -19.069 -43.096 1.00 76.19 253 GLN A CA 1
ATOM 1983 C C . GLN A 1 253 ? 14.923 -17.576 -42.736 1.00 76.19 253 GLN A C 1
ATOM 1985 O O . GLN A 1 253 ? 15.955 -16.906 -42.701 1.00 76.19 253 GLN A O 1
ATOM 1990 N N . TYR A 1 254 ? 13.724 -17.040 -42.482 1.00 80.25 254 TYR A N 1
ATOM 1991 C CA . TYR A 1 254 ? 13.490 -15.603 -42.321 1.00 80.25 254 TYR A CA 1
ATOM 1992 C C . TYR A 1 254 ? 12.650 -15.310 -41.077 1.00 80.25 254 TYR A C 1
ATOM 1994 O O . TYR A 1 254 ? 11.517 -14.835 -41.155 1.00 80.25 254 TYR A O 1
ATOM 2002 N N . GLU A 1 255 ? 13.223 -15.602 -39.915 1.00 84.56 255 GLU A N 1
ATOM 2003 C CA . GLU A 1 255 ? 12.577 -15.422 -38.615 1.00 84.56 255 GLU A CA 1
ATOM 2004 C C . GLU A 1 255 ? 13.039 -14.132 -37.937 1.00 84.56 255 GLU A C 1
ATOM 2006 O O . GLU A 1 255 ? 14.188 -13.707 -38.069 1.00 84.56 255 GLU A O 1
ATOM 2011 N N . ALA A 1 256 ? 12.127 -13.502 -37.197 1.00 87.81 256 ALA A N 1
ATOM 2012 C CA . ALA A 1 256 ? 12.477 -12.435 -36.274 1.00 87.81 256 ALA A CA 1
ATOM 2013 C C . ALA A 1 256 ? 12.845 -13.044 -34.916 1.00 87.81 256 ALA A C 1
ATOM 2015 O O . ALA A 1 256 ? 12.136 -13.917 -34.416 1.00 87.81 256 ALA A O 1
ATOM 2016 N N . TYR A 1 257 ? 13.920 -12.549 -34.306 1.00 90.44 257 TYR A N 1
ATOM 2017 C CA . TYR A 1 257 ? 14.410 -13.043 -33.022 1.00 90.44 257 TYR A CA 1
ATOM 2018 C C . TYR A 1 257 ? 14.041 -12.105 -31.873 1.00 90.44 257 TYR A C 1
ATOM 2020 O O . TYR A 1 257 ? 13.948 -10.886 -32.033 1.00 90.44 257 TYR A O 1
ATOM 2028 N N . VAL A 1 258 ? 13.862 -12.690 -30.690 1.00 93.56 258 VAL A N 1
ATOM 2029 C CA . VAL A 1 258 ? 13.748 -11.961 -29.427 1.00 93.56 258 VAL A CA 1
ATOM 2030 C C . VAL A 1 258 ? 14.943 -12.336 -28.560 1.00 93.56 258 VAL A C 1
ATOM 2032 O O . VAL A 1 258 ? 15.153 -13.505 -28.249 1.00 93.56 258 VAL A O 1
ATOM 2035 N N . TRP A 1 259 ? 15.711 -11.329 -28.165 1.00 94.38 259 TRP A N 1
ATOM 2036 C CA . TRP A 1 259 ? 16.892 -11.437 -27.317 1.00 94.38 259 TRP A CA 1
ATOM 2037 C C . TRP A 1 259 ? 16.568 -10.960 -25.900 1.00 94.38 259 TRP A C 1
ATOM 2039 O O . TRP A 1 259 ? 15.680 -10.124 -25.717 1.00 94.38 259 TRP A O 1
ATOM 2049 N N . GLY A 1 260 ? 17.290 -11.472 -24.898 1.00 93.81 260 GLY A N 1
ATOM 2050 C CA . GLY A 1 260 ? 17.252 -10.933 -23.531 1.00 93.81 260 GLY A CA 1
ATOM 2051 C C . GLY A 1 260 ? 17.756 -9.490 -23.487 1.00 93.81 260 GLY A C 1
ATOM 2052 O O . GLY A 1 260 ? 18.343 -9.019 -24.459 1.00 93.81 260 GLY A O 1
ATOM 2053 N N . ALA A 1 261 ? 17.502 -8.770 -22.398 1.00 95.12 261 ALA A N 1
ATOM 2054 C CA . ALA A 1 261 ? 17.869 -7.363 -22.289 1.00 95.12 261 ALA A CA 1
ATOM 2055 C C . ALA A 1 261 ? 18.845 -7.065 -21.153 1.00 95.12 261 ALA A C 1
ATOM 2057 O O . ALA A 1 261 ? 18.728 -7.647 -20.079 1.00 95.12 261 ALA A O 1
ATOM 2058 N N . GLU A 1 262 ? 19.720 -6.082 -21.366 1.00 95.19 262 GLU A N 1
ATOM 2059 C CA . GLU A 1 262 ? 20.770 -5.683 -20.423 1.00 95.19 262 GLU A CA 1
ATOM 2060 C C . GLU A 1 262 ? 20.756 -4.172 -20.164 1.00 95.19 262 GLU A C 1
ATOM 2062 O O . GLU A 1 262 ? 20.435 -3.351 -21.036 1.00 95.19 262 GLU A O 1
ATOM 2067 N N . PHE A 1 263 ? 21.102 -3.798 -18.934 1.00 94.56 263 PHE A N 1
ATOM 2068 C CA . PHE A 1 263 ? 21.350 -2.414 -18.554 1.00 94.56 263 PHE A CA 1
ATOM 2069 C C . PHE A 1 263 ? 22.741 -1.959 -18.989 1.00 94.56 263 PHE A C 1
ATOM 2071 O O . PHE A 1 263 ? 23.753 -2.588 -18.682 1.00 94.56 263 PHE A O 1
ATOM 2078 N N . GLU A 1 264 ? 22.786 -0.775 -19.596 1.00 92.69 264 GLU A N 1
ATOM 2079 C CA . GLU A 1 264 ? 24.021 -0.148 -20.038 1.00 92.69 264 GLU A CA 1
ATOM 2080 C C . GLU A 1 264 ? 24.351 1.125 -19.252 1.00 92.69 264 GLU A C 1
ATOM 2082 O O . GLU A 1 264 ? 23.550 2.060 -19.124 1.00 92.69 264 GLU A O 1
ATOM 2087 N N . GLY A 1 265 ? 25.582 1.168 -18.733 1.00 83.38 265 GLY A N 1
ATOM 2088 C CA . GLY A 1 265 ? 26.076 2.223 -17.852 1.00 83.38 265 GLY A CA 1
ATOM 2089 C C . GLY A 1 265 ? 25.678 2.058 -16.379 1.00 83.38 265 GLY A C 1
ATOM 2090 O O . GLY A 1 265 ? 25.022 1.109 -15.976 1.00 83.38 265 GLY A O 1
ATOM 2091 N N . SER A 1 266 ? 26.103 3.009 -15.544 1.00 82.06 266 SER A N 1
ATOM 2092 C CA . SER A 1 266 ? 25.923 2.987 -14.078 1.00 82.06 266 SER A CA 1
ATOM 2093 C C . SER A 1 266 ? 24.878 3.991 -13.570 1.00 82.06 266 SER A C 1
ATOM 2095 O O . SER A 1 266 ? 24.856 4.364 -12.395 1.00 82.06 266 SER A O 1
ATOM 2097 N N . VAL A 1 267 ? 24.017 4.474 -14.470 1.00 79.62 267 VAL A N 1
ATOM 2098 C CA . VAL A 1 267 ? 23.046 5.542 -14.182 1.00 79.62 267 VAL A CA 1
ATOM 2099 C C . VAL A 1 267 ? 21.772 5.010 -13.524 1.00 79.62 267 VAL A C 1
ATOM 2101 O O . VAL A 1 267 ? 21.150 5.742 -12.752 1.00 79.62 267 VAL A O 1
ATOM 2104 N N . PHE A 1 268 ? 21.390 3.759 -13.799 1.00 83.06 268 PHE A N 1
ATOM 2105 C CA . PHE A 1 268 ? 20.243 3.110 -13.154 1.00 83.06 268 PHE A CA 1
ATOM 2106 C C . PHE A 1 268 ? 20.582 2.714 -11.713 1.00 83.06 268 PHE A C 1
ATOM 2108 O O . PHE A 1 268 ? 19.830 3.007 -10.786 1.00 83.06 268 PHE A O 1
ATOM 2115 N N . ALA A 1 269 ? 21.762 2.126 -11.524 1.00 81.75 269 ALA A N 1
ATOM 2116 C CA . ALA A 1 269 ? 22.425 1.920 -10.242 1.00 81.75 269 ALA A CA 1
ATOM 2117 C C . ALA A 1 269 ? 23.938 1.749 -10.463 1.00 81.75 269 ALA A C 1
ATOM 2119 O O . ALA A 1 269 ? 24.389 1.452 -11.572 1.00 81.75 269 ALA A O 1
ATOM 2120 N N . SER A 1 270 ? 24.740 1.928 -9.411 1.00 82.12 270 SER A N 1
ATOM 2121 C CA . SER A 1 270 ? 26.210 1.921 -9.509 1.00 82.12 270 SER A CA 1
ATOM 2122 C C . SER A 1 270 ? 26.795 0.640 -10.112 1.00 82.12 270 SER A C 1
ATOM 2124 O O . SER A 1 270 ? 27.878 0.686 -10.684 1.00 82.12 270 SER A O 1
ATOM 2126 N N . ASP A 1 271 ? 26.087 -0.480 -9.983 1.00 84.06 271 ASP A N 1
ATOM 2127 C CA . ASP A 1 271 ? 26.466 -1.822 -10.430 1.00 84.06 271 ASP A CA 1
ATOM 2128 C C . ASP A 1 271 ? 25.567 -2.364 -11.556 1.00 84.06 271 ASP A C 1
ATOM 2130 O O . ASP A 1 271 ? 25.587 -3.562 -11.822 1.00 84.06 271 ASP A O 1
ATOM 2134 N N . SER A 1 272 ? 24.779 -1.498 -12.203 1.00 87.25 272 SER A N 1
ATOM 2135 C CA . SER A 1 272 ? 23.779 -1.922 -13.198 1.00 87.25 272 SER A CA 1
ATOM 2136 C C . SER A 1 272 ? 24.351 -2.352 -14.548 1.00 87.25 272 SER A C 1
ATOM 2138 O O . SER A 1 272 ? 23.657 -3.023 -15.294 1.00 87.25 272 SER A O 1
ATOM 2140 N N . HIS A 1 273 ? 25.597 -2.019 -14.875 1.00 91.88 273 HIS A N 1
ATOM 2141 C CA . HIS A 1 273 ? 26.166 -2.341 -16.186 1.00 91.88 273 HIS A CA 1
ATOM 2142 C C . HIS A 1 273 ? 26.276 -3.860 -16.421 1.00 91.88 273 HIS A C 1
ATOM 2144 O O . HIS A 1 273 ? 26.760 -4.578 -15.541 1.00 91.88 273 HIS A O 1
ATOM 2150 N N . ASN A 1 274 ? 25.861 -4.320 -17.609 1.00 92.12 274 ASN A N 1
ATOM 2151 C CA . ASN A 1 274 ? 25.791 -5.731 -18.028 1.00 92.12 274 ASN A CA 1
ATOM 2152 C C . ASN A 1 274 ? 24.884 -6.593 -17.138 1.00 92.12 274 ASN A C 1
ATOM 2154 O O . ASN A 1 274 ? 25.086 -7.800 -17.019 1.00 92.12 274 ASN A O 1
ATOM 2158 N N . LYS A 1 275 ? 23.932 -5.974 -16.432 1.00 91.25 275 LYS A N 1
ATOM 2159 C CA . LYS A 1 275 ? 22.935 -6.715 -15.662 1.00 91.25 275 LYS A CA 1
ATOM 2160 C C . LYS A 1 275 ? 21.715 -6.977 -16.521 1.00 91.25 275 LYS A C 1
ATOM 2162 O O . LYS A 1 275 ? 21.123 -6.034 -17.050 1.00 91.25 275 LYS A O 1
ATOM 2167 N N . ASP A 1 276 ? 21.303 -8.235 -16.564 1.00 91.75 276 ASP A N 1
ATOM 2168 C CA . ASP A 1 276 ? 20.051 -8.650 -17.179 1.00 91.75 276 ASP A CA 1
ATOM 2169 C C . ASP A 1 276 ? 18.868 -7.946 -16.509 1.00 91.75 276 ASP A C 1
ATOM 2171 O O . ASP A 1 276 ? 18.745 -7.889 -15.275 1.00 91.75 276 ASP A O 1
ATOM 2175 N N . VAL A 1 277 ? 17.968 -7.436 -17.343 1.00 92.31 277 VAL A N 1
ATOM 2176 C CA . VAL A 1 277 ? 16.849 -6.589 -16.938 1.00 92.31 277 VAL A CA 1
ATOM 2177 C C . VAL A 1 277 ? 15.619 -7.456 -16.636 1.00 92.31 277 VAL A C 1
ATOM 2179 O O . VAL A 1 277 ? 15.044 -8.057 -17.549 1.00 92.31 277 VAL A O 1
ATOM 2182 N N . PRO A 1 278 ? 15.147 -7.526 -15.378 1.00 90.88 278 PRO A N 1
ATOM 2183 C CA . PRO A 1 278 ? 13.859 -8.120 -15.074 1.00 90.88 278 PRO A CA 1
ATOM 2184 C C . PRO A 1 278 ? 12.739 -7.149 -15.446 1.00 90.88 278 PRO A C 1
ATOM 2186 O O . PRO A 1 278 ? 12.912 -5.929 -15.502 1.00 90.88 278 PRO A O 1
ATOM 2189 N N . CYS A 1 279 ? 11.547 -7.690 -15.638 1.00 88.00 279 CYS A N 1
ATOM 2190 C CA . CYS A 1 279 ? 10.355 -6.890 -15.866 1.00 88.00 279 CYS A CA 1
ATOM 2191 C C . CYS A 1 279 ? 9.176 -7.429 -15.056 1.00 88.00 279 CYS A C 1
ATOM 2193 O O . CYS A 1 279 ? 9.211 -8.533 -14.508 1.00 88.00 279 CYS A O 1
ATOM 2195 N N . VAL A 1 280 ? 8.106 -6.640 -14.978 1.00 80.69 280 VAL A N 1
ATOM 2196 C CA . VAL A 1 280 ? 6.858 -7.059 -14.345 1.00 80.69 280 VAL A CA 1
ATOM 2197 C C . VAL A 1 280 ? 5.670 -6.517 -15.126 1.00 80.69 280 VAL A C 1
ATOM 2199 O O . VAL A 1 280 ? 5.637 -5.347 -15.504 1.00 80.69 280 VAL A O 1
ATOM 2202 N N . VAL A 1 281 ? 4.667 -7.369 -15.337 1.00 76.56 281 VAL A N 1
ATOM 2203 C CA . VAL A 1 281 ? 3.361 -6.957 -15.858 1.00 76.56 281 VAL A CA 1
ATOM 2204 C C . VAL A 1 281 ? 2.393 -6.853 -14.687 1.00 76.56 281 VAL A C 1
ATOM 2206 O O . VAL A 1 281 ? 2.016 -7.848 -14.067 1.00 76.56 281 VAL A O 1
ATOM 2209 N N . CYS A 1 282 ? 1.989 -5.628 -14.364 1.00 67.88 282 CYS A N 1
ATOM 2210 C CA . CYS A 1 282 ? 1.054 -5.370 -13.277 1.00 67.88 282 CYS A CA 1
ATOM 2211 C C . CYS A 1 282 ? -0.391 -5.440 -13.780 1.00 67.88 282 CYS A C 1
ATOM 2213 O O . CYS A 1 282 ? -0.775 -4.718 -14.700 1.00 67.88 282 CYS A O 1
ATOM 2215 N N . ARG A 1 283 ? -1.229 -6.249 -13.121 1.00 65.38 283 ARG A N 1
ATOM 2216 C CA . ARG A 1 283 ? -2.681 -6.220 -13.333 1.00 65.38 283 ARG A CA 1
ATOM 2217 C C . ARG A 1 283 ? -3.309 -5.150 -12.447 1.00 65.38 283 ARG A C 1
ATOM 2219 O O . ARG A 1 283 ? -3.303 -5.280 -11.225 1.00 65.38 283 ARG A O 1
ATOM 2226 N N . LEU A 1 284 ? -3.903 -4.136 -13.066 1.00 63.31 284 LEU A N 1
ATOM 2227 C CA . LEU A 1 284 ? -4.793 -3.202 -12.379 1.00 63.31 284 LEU A CA 1
ATOM 2228 C C . LEU A 1 284 ? -6.222 -3.762 -12.416 1.00 63.31 284 LEU A C 1
ATOM 2230 O O . LEU A 1 284 ? -6.667 -4.299 -13.429 1.00 63.31 284 LEU A O 1
ATOM 2234 N N . THR A 1 285 ? -6.924 -3.716 -11.283 1.00 63.81 285 THR A N 1
ATOM 2235 C CA . THR A 1 285 ? -8.275 -4.291 -11.129 1.00 63.81 285 THR A CA 1
ATOM 2236 C C . THR A 1 285 ? -9.387 -3.388 -11.662 1.00 63.81 285 THR A C 1
ATOM 2238 O O . THR A 1 285 ? -10.527 -3.828 -11.764 1.00 63.81 285 THR A O 1
ATOM 2241 N N . THR A 1 286 ? -9.065 -2.144 -12.008 1.00 63.28 286 THR A N 1
ATOM 2242 C CA . THR A 1 286 ? -9.961 -1.159 -12.622 1.00 63.28 286 THR A CA 1
ATOM 2243 C C . THR A 1 286 ? -9.441 -0.787 -14.009 1.00 63.28 286 THR A C 1
ATOM 2245 O O . THR A 1 286 ? -8.232 -0.786 -14.242 1.00 63.28 286 THR A O 1
ATOM 2248 N N . THR A 1 287 ? -10.339 -0.474 -14.944 1.00 56.38 287 THR A N 1
ATOM 2249 C CA . THR A 1 287 ? -9.964 0.011 -16.278 1.00 56.38 287 THR A CA 1
ATOM 2250 C C . THR A 1 287 ? -9.379 1.414 -16.137 1.00 56.38 287 THR A C 1
ATOM 2252 O O . THR A 1 287 ? -10.121 2.376 -15.967 1.00 56.38 287 THR A O 1
ATOM 2255 N N . THR A 1 288 ? -8.053 1.526 -16.155 1.00 66.44 288 THR A N 1
ATOM 2256 C CA . THR A 1 288 ? -7.346 2.803 -15.992 1.00 66.44 288 THR A CA 1
ATOM 2257 C C . THR A 1 288 ? -6.515 3.120 -17.222 1.00 66.44 288 THR A C 1
ATOM 2259 O O . THR A 1 288 ? -5.837 2.235 -17.749 1.00 66.44 288 THR A O 1
ATOM 2262 N N . THR A 1 289 ? -6.490 4.384 -17.632 1.00 81.19 289 THR A N 1
ATOM 2263 C CA . THR A 1 289 ? -5.523 4.840 -18.641 1.00 81.19 289 THR A CA 1
ATOM 2264 C C . THR A 1 289 ? -4.157 4.966 -17.977 1.00 81.19 289 THR A C 1
ATOM 2266 O O . THR A 1 289 ? -4.049 5.602 -16.930 1.00 81.19 289 THR A O 1
ATOM 2269 N N . GLN A 1 290 ? -3.114 4.377 -18.565 1.00 85.62 290 GLN A N 1
ATOM 2270 C CA . GLN A 1 290 ? -1.734 4.558 -18.111 1.00 85.62 290 GLN A CA 1
ATOM 2271 C C . GLN A 1 290 ? -1.025 5.610 -18.964 1.00 85.62 290 GLN A C 1
ATOM 2273 O O . GLN A 1 290 ? -1.184 5.642 -20.182 1.00 85.62 290 GLN A O 1
ATOM 2278 N N . LEU A 1 291 ? -0.237 6.467 -18.317 1.00 91.38 291 LEU A N 1
ATOM 2279 C CA . LEU A 1 291 ? 0.546 7.512 -18.968 1.00 91.38 291 LEU A CA 1
ATOM 2280 C C . LEU A 1 291 ? 1.948 7.577 -18.361 1.00 91.38 291 LEU A C 1
ATOM 2282 O O . LEU A 1 291 ? 2.104 7.802 -17.160 1.00 91.38 291 LEU A O 1
ATOM 2286 N N . MET A 1 292 ? 2.968 7.450 -19.207 1.00 94.50 292 MET A N 1
ATOM 2287 C CA . MET A 1 292 ? 4.336 7.829 -18.864 1.00 94.50 292 MET A CA 1
ATOM 2288 C C . MET A 1 292 ? 4.530 9.325 -19.135 1.00 94.50 292 MET A C 1
ATOM 2290 O O . MET A 1 292 ? 4.289 9.794 -20.245 1.00 94.50 292 MET A O 1
ATOM 2294 N N . ILE A 1 293 ? 5.017 10.067 -18.141 1.00 97.00 293 ILE A N 1
ATOM 2295 C CA . ILE A 1 293 ? 5.401 11.473 -18.287 1.00 97.00 293 ILE A CA 1
ATOM 2296 C C . ILE A 1 293 ? 6.938 11.558 -18.242 1.00 97.00 293 ILE A C 1
ATOM 2298 O O . ILE A 1 293 ? 7.529 11.356 -17.171 1.00 97.00 293 ILE A O 1
ATOM 2302 N N . PRO A 1 294 ? 7.615 11.836 -19.373 1.00 96.81 294 PRO A N 1
ATOM 2303 C CA . PRO A 1 294 ? 9.064 11.997 -19.396 1.00 96.81 294 PRO A CA 1
ATOM 2304 C C . PRO A 1 294 ? 9.487 13.298 -18.698 1.00 96.81 294 PRO A C 1
ATOM 2306 O O . PRO A 1 294 ? 8.714 14.247 -18.569 1.00 96.81 294 PRO A O 1
ATOM 2309 N N . ALA A 1 295 ? 10.732 13.336 -18.229 1.00 95.75 295 ALA A N 1
ATOM 2310 C CA . ALA A 1 295 ? 11.350 14.449 -17.503 1.00 95.75 295 ALA A CA 1
ATOM 2311 C C . ALA A 1 295 ? 10.640 14.884 -16.201 1.00 95.75 295 ALA A C 1
ATOM 2313 O O . ALA A 1 295 ? 10.894 15.968 -15.670 1.00 95.75 295 ALA A O 1
ATOM 2314 N N . LYS A 1 296 ? 9.777 14.031 -15.642 1.00 93.25 296 LYS A N 1
ATOM 2315 C CA . LYS A 1 296 ? 9.072 14.242 -14.372 1.0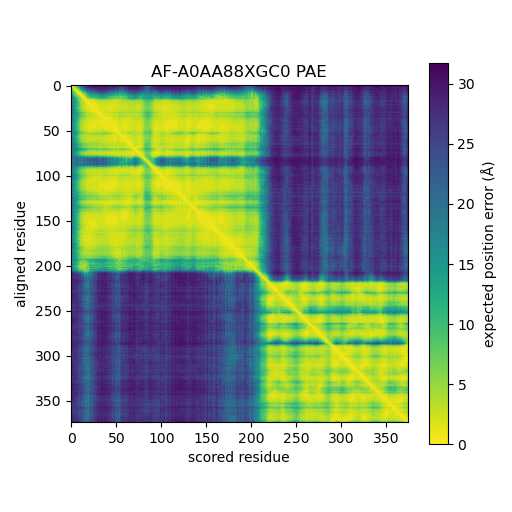0 93.25 296 LYS A CA 1
ATOM 2316 C C . LYS A 1 296 ? 9.350 13.095 -13.410 1.00 93.25 296 LYS A C 1
ATOM 2318 O O . LYS A 1 296 ? 9.572 11.973 -13.835 1.00 93.25 296 LYS A O 1
ATOM 2323 N N . SER A 1 297 ? 9.262 13.377 -12.113 1.00 90.56 297 SER A N 1
ATOM 2324 C CA . SER A 1 297 ? 9.285 12.348 -11.057 1.00 90.56 297 SER A CA 1
ATOM 2325 C C . SER A 1 297 ? 7.966 12.273 -10.280 1.00 90.56 297 SER A C 1
ATOM 2327 O O . SER A 1 297 ? 7.846 11.501 -9.334 1.00 90.56 297 SER A O 1
ATOM 2329 N N . THR A 1 298 ? 6.983 13.102 -10.640 1.00 88.88 298 THR A N 1
ATOM 2330 C CA . THR A 1 298 ? 5.676 13.193 -9.981 1.00 88.88 298 THR A CA 1
ATOM 2331 C C . THR A 1 298 ? 4.571 13.370 -11.015 1.00 88.88 298 THR A C 1
ATOM 2333 O O . THR A 1 298 ? 4.758 14.062 -12.019 1.00 88.88 298 THR A O 1
ATOM 2336 N N . CYS A 1 299 ? 3.419 12.754 -10.758 1.00 90.69 299 CYS A N 1
ATOM 2337 C CA . CYS A 1 299 ? 2.241 12.861 -11.612 1.00 90.69 299 CYS A CA 1
ATOM 2338 C C . CYS A 1 299 ? 1.603 14.255 -11.539 1.00 90.69 299 CYS A C 1
ATOM 2340 O O . CYS A 1 299 ? 1.760 14.973 -10.547 1.00 90.69 299 CYS A O 1
ATOM 2342 N N . TYR A 1 300 ? 0.868 14.633 -12.587 1.00 88.94 300 TYR A N 1
ATOM 2343 C CA . TYR A 1 300 ? 0.002 15.811 -12.547 1.00 88.94 300 TYR A CA 1
ATOM 2344 C C . TYR A 1 300 ? -1.175 15.597 -11.589 1.00 88.94 300 TYR A C 1
ATOM 2346 O O . TYR A 1 300 ? -1.519 14.470 -11.234 1.00 88.94 300 TYR A O 1
ATOM 2354 N N . GLN A 1 301 ? -1.811 16.692 -11.179 1.00 89.31 301 GLN A N 1
ATOM 2355 C CA . GLN A 1 301 ? -2.985 16.627 -10.316 1.00 89.31 301 GLN A CA 1
ATOM 2356 C C . GLN A 1 301 ? -4.093 15.772 -10.959 1.00 89.31 301 GLN A C 1
ATOM 2358 O O . GLN A 1 301 ? -4.353 15.877 -12.158 1.00 89.31 301 GLN A O 1
ATOM 2363 N N . GLY A 1 302 ? -4.734 14.917 -10.158 1.00 85.00 302 GLY A N 1
ATOM 2364 C CA . GLY A 1 302 ? -5.789 14.005 -10.617 1.00 85.00 302 GLY A CA 1
ATOM 2365 C C . GLY A 1 302 ? -5.293 12.714 -11.278 1.00 85.00 302 GLY A C 1
ATOM 2366 O O . GLY A 1 302 ? -6.117 11.954 -11.777 1.00 85.00 302 GLY A O 1
ATOM 2367 N N . TRP A 1 303 ? -3.980 12.465 -11.282 1.00 87.00 303 TRP A N 1
ATOM 2368 C CA . TRP A 1 303 ? -3.382 11.197 -11.694 1.00 87.00 303 TRP A CA 1
ATOM 2369 C C . TRP A 1 303 ? -2.803 10.447 -10.491 1.00 87.00 303 TRP A C 1
ATOM 2371 O O . TRP A 1 303 ? -2.152 11.033 -9.623 1.00 87.00 303 TRP A O 1
ATOM 2381 N N . THR A 1 304 ? -2.986 9.134 -10.477 1.00 85.12 304 THR A N 1
ATOM 2382 C CA . THR A 1 304 ? -2.454 8.227 -9.461 1.00 85.12 304 THR A CA 1
ATOM 2383 C C . THR A 1 304 ? -1.030 7.821 -9.818 1.00 85.12 304 THR A C 1
ATOM 2385 O O . THR A 1 304 ? -0.768 7.304 -10.902 1.00 85.12 304 THR A O 1
ATOM 2388 N N . PHE A 1 305 ? -0.095 8.030 -8.893 1.00 84.94 305 PHE A N 1
ATOM 2389 C CA . PHE A 1 305 ? 1.298 7.610 -9.044 1.00 84.94 305 PHE A CA 1
ATOM 2390 C C . PHE A 1 305 ? 1.432 6.086 -9.005 1.00 84.94 305 PHE A C 1
ATOM 2392 O O . PHE A 1 305 ? 1.002 5.465 -8.034 1.00 84.94 305 PHE A O 1
ATOM 2399 N N . LEU A 1 306 ? 2.088 5.501 -10.013 1.00 83.50 306 LEU A N 1
ATOM 2400 C CA . LEU A 1 306 ? 2.472 4.088 -10.007 1.00 83.50 306 LEU A CA 1
ATOM 2401 C C . LEU A 1 306 ? 3.932 3.935 -9.564 1.00 83.50 306 LEU A C 1
ATOM 2403 O O . LEU A 1 306 ? 4.196 3.415 -8.477 1.00 83.50 306 LEU A O 1
ATOM 2407 N N . TYR A 1 307 ? 4.870 4.450 -10.361 1.00 87.19 307 TYR A N 1
ATOM 2408 C CA . TYR A 1 307 ? 6.302 4.448 -10.052 1.00 87.19 307 TYR A CA 1
ATOM 2409 C C . TYR A 1 307 ? 7.044 5.573 -10.790 1.00 87.19 307 TYR A C 1
ATOM 2411 O O . TYR A 1 307 ? 6.490 6.229 -11.673 1.00 87.19 307 TYR A O 1
ATOM 2419 N N . SER A 1 308 ? 8.300 5.821 -10.415 1.00 90.75 308 SER A N 1
ATOM 2420 C CA . SER A 1 308 ? 9.172 6.800 -11.076 1.00 90.75 308 SER A CA 1
ATOM 2421 C C . SER A 1 308 ? 10.608 6.320 -11.107 1.00 90.75 308 SER A C 1
ATOM 2423 O O . SER A 1 308 ? 11.068 5.715 -10.139 1.00 90.75 308 SER A O 1
ATOM 2425 N N . GLY A 1 309 ? 11.347 6.716 -12.133 1.00 93.38 309 GLY A N 1
ATOM 2426 C CA . GLY A 1 309 ? 12.764 6.416 -12.231 1.00 93.38 309 GLY A CA 1
ATOM 2427 C C . GLY A 1 309 ? 13.435 7.151 -13.374 1.00 93.38 309 GLY A C 1
ATOM 2428 O O . GLY A 1 309 ? 13.352 8.380 -13.446 1.00 93.38 309 GLY A O 1
ATOM 2429 N N . HIS A 1 310 ? 14.158 6.419 -14.210 1.00 94.38 310 HIS A N 1
ATOM 2430 C CA . HIS A 1 310 ? 14.995 6.963 -15.273 1.00 94.38 310 HIS A CA 1
ATOM 2431 C C . HIS A 1 310 ? 14.397 6.651 -16.638 1.00 94.38 310 HIS A C 1
ATOM 2433 O O . HIS A 1 310 ? 13.974 5.526 -16.899 1.00 94.38 310 HIS A O 1
ATOM 2439 N N . LEU A 1 311 ? 14.366 7.658 -17.509 1.00 96.50 311 LEU A N 1
ATOM 2440 C CA . LEU A 1 311 ? 13.974 7.446 -18.892 1.00 96.50 311 LEU A CA 1
ATOM 2441 C C . LEU A 1 311 ? 15.097 6.681 -19.599 1.00 96.50 311 LEU A C 1
ATOM 2443 O O . LEU A 1 311 ? 16.264 7.072 -19.498 1.00 96.50 311 LEU A O 1
ATOM 2447 N N . ALA A 1 312 ? 14.740 5.611 -20.300 1.00 96.06 312 ALA A N 1
ATOM 2448 C CA . ALA A 1 312 ? 15.669 4.749 -21.014 1.00 96.06 312 ALA A CA 1
ATOM 2449 C C . ALA A 1 312 ? 15.234 4.527 -22.464 1.00 96.06 312 ALA A C 1
ATOM 2451 O O . ALA A 1 312 ? 14.051 4.644 -22.793 1.00 96.06 312 ALA A O 1
ATOM 2452 N N . SER A 1 313 ? 16.206 4.231 -23.322 1.00 95.75 313 SER A N 1
ATOM 2453 C CA . SER A 1 313 ? 16.004 3.846 -24.720 1.00 95.75 313 SER A CA 1
ATOM 2454 C C . SER A 1 313 ? 17.259 3.157 -25.271 1.00 95.75 313 SER A C 1
ATOM 2456 O O . SER A 1 313 ? 18.211 2.918 -24.528 1.00 95.75 313 SER A O 1
ATOM 2458 N N . SER A 1 314 ? 17.284 2.845 -26.566 1.00 93.25 314 SER A N 1
ATOM 2459 C CA . SER A 1 314 ? 18.486 2.366 -27.252 1.00 93.25 314 SER A CA 1
ATOM 2460 C C . SER A 1 314 ? 19.454 3.522 -27.528 1.00 93.25 314 SER A C 1
ATOM 2462 O O . SER A 1 314 ? 19.066 4.692 -27.591 1.00 93.25 314 SER A O 1
ATOM 2464 N N . SER A 1 315 ? 20.741 3.203 -27.660 1.00 92.12 315 SER A N 1
ATOM 2465 C CA . SER A 1 315 ? 21.777 4.204 -27.918 1.00 92.12 315 SER A CA 1
ATOM 2466 C C . SER A 1 315 ? 21.768 4.650 -29.386 1.00 92.12 315 SER A C 1
ATOM 2468 O O . SER A 1 315 ? 21.691 3.798 -30.267 1.00 92.12 315 SER A O 1
ATOM 2470 N N . PRO A 1 316 ? 21.926 5.954 -29.686 1.00 89.94 316 PRO A N 1
ATOM 2471 C CA . PRO A 1 316 ? 21.920 6.458 -31.061 1.00 89.94 316 PRO A CA 1
ATOM 2472 C C . PRO A 1 316 ? 23.128 6.014 -31.902 1.00 89.94 316 PRO A C 1
ATOM 2474 O O . PRO A 1 316 ? 23.131 6.231 -33.109 1.00 89.94 316 PRO A O 1
ATOM 2477 N N . ILE A 1 317 ? 24.166 5.436 -31.286 1.00 91.25 317 ILE A N 1
ATOM 2478 C CA . ILE A 1 317 ? 25.318 4.869 -32.011 1.00 91.25 317 ILE A CA 1
ATOM 2479 C C . ILE A 1 317 ? 25.097 3.410 -32.430 1.00 91.25 317 ILE A C 1
ATOM 2481 O O . ILE A 1 317 ? 25.946 2.844 -33.115 1.00 91.25 317 ILE A O 1
ATOM 2485 N N . LEU A 1 318 ? 23.995 2.794 -31.994 1.00 92.19 318 LEU A N 1
ATOM 2486 C CA . LEU A 1 318 ? 23.680 1.400 -32.270 1.00 92.19 318 LEU A CA 1
ATOM 2487 C C . LEU A 1 318 ? 22.591 1.291 -33.351 1.00 92.19 318 LEU A C 1
ATOM 2489 O O . LEU A 1 318 ? 21.703 2.143 -33.400 1.00 92.19 318 LEU A O 1
ATOM 2493 N N . PRO A 1 319 ? 22.641 0.260 -34.215 1.00 92.25 319 PRO A N 1
ATOM 2494 C CA . PRO A 1 319 ? 21.677 0.090 -35.302 1.00 92.25 319 PRO A CA 1
ATOM 2495 C C . PRO A 1 319 ? 20.238 -0.153 -34.842 1.00 92.25 319 PRO A C 1
ATOM 2497 O O . PRO A 1 319 ? 19.302 0.270 -35.521 1.00 92.25 319 PRO A O 1
ATOM 2500 N N . ALA A 1 320 ? 20.055 -0.854 -33.721 1.00 92.00 320 ALA A N 1
ATOM 2501 C CA . ALA A 1 320 ? 18.732 -1.273 -33.292 1.00 92.00 320 ALA A CA 1
ATOM 2502 C C . ALA A 1 320 ? 17.937 -0.135 -32.659 1.00 92.00 320 ALA A C 1
ATOM 2504 O O . ALA A 1 320 ? 18.385 0.538 -31.726 1.00 92.00 320 ALA A O 1
ATOM 2505 N N . ALA A 1 321 ? 16.707 0.036 -33.138 1.00 91.56 321 ALA A N 1
ATOM 2506 C CA . ALA A 1 321 ? 15.786 1.021 -32.601 1.00 91.56 321 ALA A CA 1
ATOM 2507 C C . ALA A 1 321 ? 15.309 0.641 -31.188 1.00 91.56 321 ALA A C 1
ATOM 2509 O O . ALA A 1 321 ? 15.171 -0.535 -30.835 1.00 91.56 321 ALA A O 1
ATOM 2510 N N . GLY A 1 322 ? 14.979 1.655 -30.392 1.00 92.31 322 GLY A N 1
ATOM 2511 C CA . GLY A 1 322 ? 14.378 1.497 -29.074 1.00 92.31 322 GLY A CA 1
ATOM 2512 C C . GLY A 1 322 ? 13.292 2.534 -28.851 1.00 92.31 322 GLY A C 1
ATOM 2513 O O . GLY A 1 322 ? 13.477 3.711 -29.156 1.00 92.31 322 GLY A O 1
ATOM 2514 N N . GLN A 1 323 ? 12.158 2.112 -28.298 1.00 95.31 323 GLN A N 1
ATOM 2515 C CA . GLN A 1 323 ? 11.166 3.053 -27.777 1.00 95.31 323 GLN A CA 1
ATOM 2516 C C . GLN A 1 323 ? 11.688 3.773 -26.515 1.00 95.31 323 GLN A C 1
ATOM 2518 O O . GLN A 1 323 ? 12.702 3.392 -25.929 1.00 95.31 323 GLN A O 1
ATOM 2523 N N . TYR A 1 324 ? 10.998 4.825 -26.076 1.00 96.56 324 TYR A N 1
ATOM 2524 C CA . TYR A 1 324 ? 11.266 5.439 -24.774 1.00 96.56 324 TYR A CA 1
ATOM 2525 C C . TYR A 1 324 ? 10.468 4.724 -23.687 1.00 96.56 324 TYR A C 1
ATOM 2527 O O . TYR A 1 324 ? 9.240 4.693 -23.743 1.00 96.56 324 TYR A O 1
ATOM 2535 N N . VAL A 1 325 ? 11.155 4.201 -22.672 1.00 95.75 325 VAL A N 1
ATOM 2536 C CA . VAL A 1 325 ? 10.537 3.506 -21.533 1.00 95.75 325 VAL A CA 1
ATOM 2537 C C . VAL A 1 325 ? 10.982 4.095 -20.206 1.00 95.75 325 VAL A C 1
ATOM 2539 O O . VAL A 1 325 ? 12.060 4.679 -20.086 1.00 95.75 325 VAL A O 1
ATOM 2542 N N . CYS A 1 326 ? 10.139 3.937 -19.188 1.00 95.00 326 CYS A N 1
ATOM 2543 C CA . CYS A 1 326 ? 10.462 4.350 -17.832 1.00 95.00 326 CYS A CA 1
ATOM 2544 C C . CYS A 1 326 ? 10.967 3.162 -17.014 1.00 95.00 326 CYS A C 1
ATOM 2546 O O . CYS A 1 326 ? 10.188 2.268 -16.683 1.00 95.00 326 CYS A O 1
ATOM 2548 N N . VAL A 1 327 ? 12.253 3.171 -16.668 1.00 93.69 327 VAL A N 1
ATOM 2549 C CA . VAL A 1 327 ? 12.876 2.181 -15.777 1.00 93.69 327 VAL A CA 1
ATOM 2550 C C . VAL A 1 327 ? 12.712 2.648 -14.336 1.00 93.69 327 VAL A C 1
ATOM 2552 O O . VAL A 1 327 ? 12.862 3.841 -14.063 1.00 93.69 327 VAL A O 1
ATOM 2555 N N . ASP A 1 328 ? 12.397 1.735 -13.414 1.00 89.75 328 ASP A N 1
ATOM 2556 C CA . ASP A 1 328 ? 12.240 2.066 -11.994 1.00 89.75 328 ASP A CA 1
ATOM 2557 C C . ASP A 1 328 ? 13.514 2.704 -11.405 1.00 89.75 328 ASP A C 1
ATOM 2559 O O . ASP A 1 328 ? 14.636 2.426 -11.826 1.00 89.75 328 ASP A O 1
ATOM 2563 N N . GLY A 1 329 ? 13.343 3.618 -10.446 1.00 82.44 329 GLY A N 1
ATOM 2564 C CA . GLY A 1 329 ? 14.458 4.312 -9.800 1.00 82.44 329 GLY A CA 1
ATOM 2565 C C . GLY A 1 329 ? 15.296 3.428 -8.871 1.00 82.44 329 GLY A C 1
ATOM 2566 O O . GLY A 1 329 ? 16.342 3.881 -8.408 1.00 82.44 329 GLY A O 1
ATOM 2567 N N . LEU A 1 330 ? 14.826 2.218 -8.571 1.00 79.44 330 LEU A N 1
ATOM 2568 C CA . LEU A 1 330 ? 15.516 1.173 -7.826 1.00 79.44 330 LEU A CA 1
ATOM 2569 C C . LEU A 1 330 ? 15.488 -0.115 -8.670 1.00 79.44 330 LEU A C 1
ATOM 2571 O O . LEU A 1 330 ? 14.634 -0.969 -8.430 1.00 79.44 330 LEU A O 1
ATOM 2575 N N . PRO A 1 331 ? 16.371 -0.250 -9.677 1.00 78.62 331 PRO A N 1
ATOM 2576 C CA . PRO A 1 331 ? 16.363 -1.417 -10.550 1.00 78.62 331 PRO A CA 1
ATOM 2577 C C . PRO A 1 331 ? 16.667 -2.701 -9.766 1.00 78.62 331 PRO A C 1
ATOM 2579 O O . PRO A 1 331 ? 17.488 -2.715 -8.846 1.00 78.62 331 PRO A O 1
ATOM 2582 N N . GLU A 1 332 ? 15.997 -3.780 -10.161 1.00 82.69 332 GLU A N 1
ATOM 2583 C CA . GLU A 1 332 ? 16.322 -5.153 -9.771 1.00 82.69 332 GLU A CA 1
ATOM 2584 C C . GLU A 1 332 ? 17.073 -5.838 -10.925 1.00 82.69 332 GLU A C 1
ATOM 2586 O O . GLU A 1 332 ? 17.081 -5.323 -12.044 1.00 82.69 332 GLU A O 1
ATOM 2591 N N . TYR A 1 333 ? 17.680 -7.000 -10.667 1.00 83.44 333 TYR A N 1
ATOM 2592 C CA . TYR A 1 333 ? 18.455 -7.759 -11.657 1.00 83.44 333 TYR A CA 1
ATOM 2593 C C . TYR A 1 333 ? 18.020 -9.225 -11.692 1.00 83.44 333 TYR A C 1
ATOM 2595 O O . TYR A 1 333 ? 17.604 -9.777 -10.665 1.00 83.44 333 TYR A O 1
ATOM 2603 N N . VAL A 1 334 ? 18.150 -9.877 -12.850 1.00 81.25 334 VAL A N 1
ATOM 2604 C CA . VAL A 1 334 ? 17.933 -11.328 -12.953 1.00 81.25 334 VAL A CA 1
ATOM 2605 C C . VAL A 1 334 ? 19.081 -12.069 -12.245 1.00 81.25 334 VAL A C 1
ATOM 2607 O O . VAL A 1 334 ? 20.252 -11.774 -12.493 1.00 81.25 334 VAL A O 1
ATOM 2610 N N . PRO A 1 335 ? 18.804 -13.043 -11.354 1.00 74.62 335 PRO A N 1
ATOM 2611 C CA . PRO A 1 335 ? 19.861 -13.801 -10.689 1.00 74.62 335 PRO A CA 1
ATOM 2612 C C . PRO A 1 335 ? 20.787 -14.506 -11.692 1.00 74.62 335 PRO A C 1
ATOM 2614 O O . PRO A 1 335 ? 20.313 -15.282 -12.516 1.00 74.62 335 PRO A O 1
ATOM 2617 N N . ARG A 1 336 ? 22.107 -14.304 -11.551 1.00 75.44 336 ARG A N 1
ATOM 2618 C CA . ARG A 1 336 ? 23.167 -14.819 -12.449 1.00 75.44 336 ARG A CA 1
ATOM 2619 C C . ARG A 1 336 ? 23.174 -14.220 -13.865 1.00 75.44 336 ARG A C 1
ATOM 2621 O O . ARG A 1 336 ? 23.923 -14.711 -14.703 1.00 75.44 336 ARG A O 1
ATOM 2628 N N . GLY A 1 337 ? 22.402 -13.167 -14.110 1.00 81.06 337 GLY A N 1
ATOM 2629 C CA . GLY A 1 337 ? 22.421 -12.395 -15.349 1.00 81.06 337 GLY A CA 1
ATOM 2630 C C . GLY A 1 337 ? 23.444 -11.266 -15.299 1.00 81.06 337 GLY A C 1
ATOM 2631 O O . GLY A 1 337 ? 23.074 -10.099 -15.312 1.00 81.06 337 GLY A O 1
ATOM 2632 N N . ASP A 1 338 ? 24.719 -11.616 -15.117 1.00 86.00 338 ASP A N 1
ATOM 2633 C CA . ASP A 1 338 ? 25.826 -10.653 -14.972 1.00 86.00 338 ASP A CA 1
ATOM 2634 C C . ASP A 1 338 ? 26.830 -10.730 -16.137 1.00 86.00 338 ASP A C 1
ATOM 2636 O O . ASP A 1 338 ? 27.900 -10.115 -16.090 1.00 86.00 338 ASP A O 1
ATOM 2640 N N . ALA A 1 339 ? 26.539 -11.581 -17.123 1.00 85.06 339 ALA A N 1
ATOM 2641 C CA . ALA A 1 339 ? 27.359 -11.746 -18.311 1.00 85.06 339 ALA A CA 1
ATOM 2642 C C . ALA A 1 339 ? 27.080 -10.598 -19.279 1.00 85.06 339 ALA A C 1
ATOM 2644 O O . ALA A 1 339 ? 25.966 -10.110 -19.336 1.00 85.06 339 ALA A O 1
ATOM 2645 N N . ASN A 1 340 ? 28.090 -10.202 -20.050 1.00 91.00 340 ASN A N 1
ATOM 2646 C CA . ASN A 1 340 ? 27.887 -9.308 -21.181 1.00 91.00 340 ASN A CA 1
ATOM 2647 C C . ASN A 1 340 ? 27.578 -10.155 -22.425 1.00 91.00 340 ASN A C 1
ATOM 2649 O O . ASN A 1 340 ? 28.471 -10.845 -22.931 1.00 91.00 340 ASN A O 1
ATOM 2653 N N . LEU A 1 341 ? 26.321 -10.155 -22.861 1.00 90.56 341 LEU A N 1
ATOM 2654 C CA . LEU A 1 341 ? 25.802 -10.927 -23.991 1.00 90.56 341 LEU A CA 1
ATOM 2655 C C . LEU A 1 341 ? 25.291 -10.043 -25.139 1.00 90.56 341 LEU A C 1
ATOM 2657 O O . LEU A 1 341 ? 24.987 -10.571 -26.213 1.00 90.56 341 LEU A O 1
ATOM 2661 N N . ASP A 1 342 ? 25.243 -8.728 -24.930 1.00 89.31 342 ASP A N 1
ATOM 2662 C CA . ASP A 1 342 ? 24.809 -7.702 -25.875 1.00 89.31 342 ASP A CA 1
ATOM 2663 C C . ASP A 1 342 ? 23.460 -8.049 -26.541 1.00 89.31 342 ASP A C 1
ATOM 2665 O O . ASP A 1 342 ? 23.348 -8.276 -27.755 1.00 89.31 342 ASP A O 1
ATOM 2669 N N . GLY A 1 343 ? 22.413 -8.129 -25.720 1.00 92.75 343 GLY A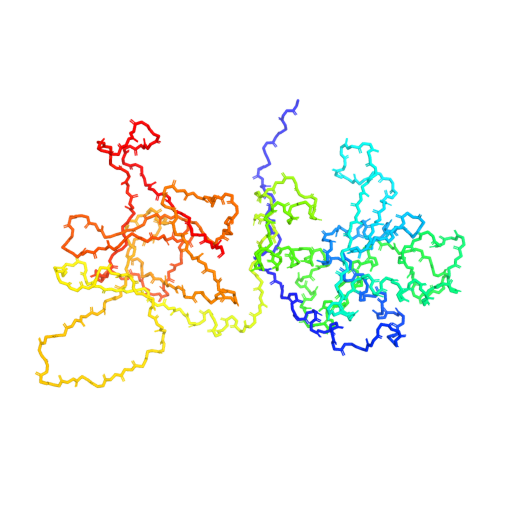 N 1
ATOM 2670 C CA . GLY A 1 343 ? 21.038 -8.385 -26.152 1.00 92.75 343 GLY A CA 1
ATOM 2671 C C . GLY A 1 343 ? 20.293 -7.122 -26.611 1.00 92.75 343 GLY A C 1
ATOM 2672 O O . GLY A 1 343 ? 20.774 -6.350 -27.442 1.00 92.75 343 GLY A O 1
ATOM 2673 N N . LYS A 1 344 ? 19.086 -6.889 -26.086 1.00 95.06 344 LYS A N 1
ATOM 2674 C CA . LYS A 1 344 ? 18.366 -5.608 -26.186 1.00 95.06 344 LYS A CA 1
ATOM 2675 C C . LYS A 1 344 ? 18.874 -4.662 -25.096 1.00 95.06 344 LYS A C 1
ATOM 2677 O O . LYS A 1 344 ? 18.722 -4.935 -23.912 1.00 95.06 344 LYS A O 1
ATOM 2682 N N . LEU A 1 345 ? 19.417 -3.510 -25.469 1.00 95.12 345 LEU A N 1
ATOM 2683 C CA . LEU A 1 345 ? 20.095 -2.644 -24.497 1.00 95.12 345 LEU A CA 1
ATOM 2684 C C . LEU A 1 345 ? 19.214 -1.499 -23.975 1.00 95.12 345 LEU A C 1
ATOM 2686 O O . LEU A 1 345 ? 18.455 -0.865 -24.722 1.00 95.12 345 LEU A O 1
ATOM 2690 N N . PHE A 1 346 ? 19.361 -1.214 -22.680 1.00 95.94 346 PHE A N 1
ATOM 2691 C CA . PHE A 1 346 ? 18.766 -0.075 -21.985 1.00 95.94 346 PHE A CA 1
ATOM 2692 C C . PHE A 1 346 ? 19.838 0.969 -21.671 1.00 95.94 346 PHE A C 1
ATOM 2694 O O . PHE A 1 346 ? 20.625 0.794 -20.745 1.00 95.94 346 PHE A O 1
ATOM 2701 N N . TYR A 1 347 ? 19.819 2.095 -22.383 1.00 95.44 347 TYR A N 1
ATOM 2702 C CA . TYR A 1 347 ? 20.667 3.253 -22.107 1.00 95.44 347 TYR A CA 1
ATOM 2703 C C . TYR A 1 347 ? 19.876 4.379 -21.438 1.00 95.44 347 TYR A C 1
ATOM 2705 O O . TYR A 1 347 ? 18.727 4.633 -21.812 1.00 95.44 347 TYR A O 1
ATOM 2713 N N . PRO A 1 348 ? 20.473 5.112 -20.482 1.00 94.88 348 PRO A N 1
ATOM 2714 C CA . PRO A 1 348 ? 19.849 6.289 -19.896 1.00 94.88 348 PRO A CA 1
ATOM 2715 C C . PRO A 1 348 ? 19.714 7.408 -20.935 1.00 94.88 348 PRO A C 1
ATOM 2717 O O . PRO A 1 348 ? 20.653 7.735 -21.659 1.00 94.88 348 PRO A O 1
ATOM 2720 N N . VAL A 1 349 ? 18.557 8.062 -20.962 1.00 96.12 349 VAL A N 1
ATOM 2721 C CA . VAL A 1 349 ? 18.290 9.162 -21.894 1.00 96.12 349 VAL A CA 1
ATOM 2722 C C . VAL A 1 349 ? 18.722 10.481 -21.271 1.00 96.12 349 VAL A C 1
ATOM 2724 O O . VAL A 1 349 ? 18.262 10.837 -20.187 1.00 96.12 349 VAL A O 1
ATOM 2727 N N . ALA A 1 350 ? 19.576 11.235 -21.959 1.00 95.38 350 ALA A N 1
ATOM 2728 C CA . ALA A 1 350 ? 20.001 12.571 -21.547 1.00 95.38 350 ALA A CA 1
ATOM 2729 C C . ALA A 1 350 ? 19.383 13.667 -22.423 1.00 95.38 350 ALA A C 1
ATOM 2731 O O . ALA A 1 350 ? 19.107 13.461 -23.603 1.00 95.38 350 ALA A O 1
ATOM 2732 N N . ALA A 1 351 ? 19.177 14.848 -21.841 1.00 96.75 351 ALA A N 1
ATOM 2733 C CA . ALA A 1 351 ? 18.715 16.016 -22.577 1.00 96.75 351 ALA A CA 1
ATOM 2734 C C . ALA A 1 351 ? 19.809 16.560 -23.508 1.00 96.75 351 ALA A C 1
ATOM 2736 O O . ALA A 1 351 ? 20.963 16.722 -23.101 1.00 96.75 351 ALA A O 1
ATOM 2737 N N . LYS A 1 352 ? 19.415 16.905 -24.737 1.00 96.31 352 LYS A N 1
ATOM 2738 C CA . LYS A 1 352 ? 20.237 17.619 -25.717 1.00 96.31 352 LYS A CA 1
ATOM 2739 C C . LYS A 1 352 ? 19.571 18.931 -26.096 1.00 96.31 352 LYS A C 1
ATOM 2741 O O . LYS A 1 352 ? 18.477 18.927 -26.650 1.00 96.31 352 LYS A O 1
ATOM 2746 N N . CYS A 1 353 ? 20.212 20.035 -25.739 1.00 95.81 353 CYS A N 1
ATOM 2747 C CA . CYS A 1 353 ? 19.785 21.394 -26.014 1.00 95.81 353 CYS A CA 1
ATOM 2748 C C . CYS A 1 353 ? 19.922 21.721 -27.504 1.00 95.81 353 CYS A C 1
ATOM 2750 O O . CYS A 1 353 ? 20.705 21.119 -28.235 1.00 95.81 353 CYS A O 1
ATOM 2752 N N . GLY A 1 354 ? 19.128 22.688 -27.953 1.00 95.44 354 GLY A N 1
ATOM 2753 C CA . GLY A 1 354 ? 18.972 23.043 -29.360 1.00 95.44 354 GLY A CA 1
ATOM 2754 C C . GLY A 1 354 ? 17.500 23.341 -29.590 1.00 95.44 354 GLY A C 1
ATOM 2755 O O . GLY A 1 354 ? 16.977 24.302 -29.034 1.00 95.44 354 GLY A O 1
ATOM 2756 N N . SER A 1 355 ? 16.802 22.463 -30.312 1.00 96.19 355 SER A N 1
ATOM 2757 C CA . SER A 1 355 ? 15.333 22.504 -30.380 1.00 96.19 355 SER A CA 1
ATOM 2758 C C . SER A 1 355 ? 14.668 22.211 -29.028 1.00 96.19 355 SER A C 1
ATOM 2760 O O . SER A 1 355 ? 13.544 22.650 -28.792 1.00 96.19 355 SER A O 1
ATOM 2762 N N . LEU A 1 356 ? 15.355 21.504 -28.120 1.00 95.44 356 LEU A N 1
ATOM 2763 C CA . LEU A 1 356 ? 14.948 21.408 -26.719 1.00 95.44 356 LEU A CA 1
ATOM 2764 C C . LEU A 1 356 ? 15.402 22.664 -25.964 1.00 95.44 356 LEU A C 1
ATOM 2766 O O . LEU A 1 356 ? 16.593 22.984 -25.924 1.00 95.44 356 LEU A O 1
ATOM 2770 N N . LEU A 1 357 ? 14.446 23.351 -25.339 1.00 96.38 357 LEU A N 1
ATOM 2771 C CA . LEU A 1 357 ? 14.687 24.602 -24.626 1.00 96.38 357 LEU A CA 1
ATOM 2772 C C . LEU A 1 357 ? 15.524 24.385 -23.352 1.00 96.38 357 LEU A C 1
ATOM 2774 O O . LEU A 1 357 ? 15.109 23.680 -22.429 1.00 96.38 357 LEU A O 1
ATOM 2778 N N . CYS A 1 358 ? 16.669 25.059 -23.266 1.00 95.12 358 CYS A N 1
ATOM 2779 C CA . CYS A 1 358 ? 17.547 25.042 -22.099 1.00 95.12 358 CYS A CA 1
ATOM 2780 C C . CYS A 1 358 ? 17.857 26.479 -21.661 1.00 95.12 358 CYS A C 1
ATOM 2782 O O . CYS A 1 358 ? 18.587 27.162 -22.383 1.00 95.12 358 CYS A O 1
ATOM 2784 N N . PRO A 1 359 ? 17.349 26.965 -20.505 1.00 92.69 359 PRO A N 1
ATOM 2785 C CA . PRO A 1 359 ? 16.505 26.305 -19.481 1.00 92.69 359 PRO A CA 1
ATOM 2786 C C . PRO A 1 359 ? 15.024 26.109 -19.894 1.00 92.69 359 PRO A C 1
ATOM 2788 O O . PRO A 1 359 ? 14.557 26.840 -20.757 1.00 92.69 359 PRO A O 1
ATOM 2791 N N . PRO A 1 360 ? 14.245 25.191 -19.266 1.00 93.56 360 PRO A N 1
ATOM 2792 C CA . PRO A 1 360 ? 14.489 24.563 -17.960 1.00 93.56 360 PRO A CA 1
ATOM 2793 C C . PRO A 1 360 ? 15.288 23.255 -18.004 1.00 93.56 360 PRO A C 1
ATOM 2795 O O . PRO A 1 360 ? 15.721 22.784 -16.951 1.00 93.56 360 PRO A O 1
ATOM 2798 N N . TYR A 1 361 ? 15.498 22.674 -19.187 1.00 96.62 361 TYR A N 1
ATOM 2799 C CA . TYR A 1 361 ? 16.358 21.503 -19.343 1.00 96.62 361 TYR A CA 1
ATOM 2800 C C . TYR A 1 361 ? 17.837 21.886 -19.219 1.00 96.62 361 TYR A C 1
ATOM 2802 O O . TYR A 1 361 ? 18.210 23.058 -19.307 1.00 96.62 361 TYR A O 1
ATOM 2810 N N . LYS A 1 362 ? 18.684 20.884 -18.978 1.00 96.88 362 LYS A N 1
ATOM 2811 C CA . LYS A 1 362 ? 20.135 21.045 -18.866 1.00 96.88 362 LYS A CA 1
ATOM 2812 C C . LYS A 1 362 ? 20.821 20.063 -19.803 1.00 96.88 362 LYS A C 1
ATOM 2814 O O . LYS A 1 362 ? 20.551 18.868 -19.720 1.00 96.88 362 LYS A O 1
ATOM 2819 N N . GLU A 1 363 ? 21.701 20.578 -20.655 1.00 96.75 363 GLU A N 1
ATOM 2820 C CA . GLU A 1 363 ? 22.526 19.789 -21.578 1.00 96.75 363 GLU A CA 1
ATOM 2821 C C . GLU A 1 363 ? 23.201 18.628 -20.837 1.00 96.75 363 GLU A C 1
ATOM 2823 O O . GLU A 1 363 ? 23.784 18.832 -19.772 1.00 96.75 363 GLU A O 1
ATOM 2828 N N . ASN A 1 364 ? 23.135 17.421 -21.403 1.00 94.62 364 ASN A N 1
ATOM 2829 C CA . ASN A 1 364 ? 23.741 16.190 -20.883 1.00 94.62 364 ASN A CA 1
ATOM 2830 C C . ASN A 1 364 ? 23.209 15.688 -19.527 1.00 94.62 364 ASN A C 1
ATOM 2832 O O . ASN A 1 364 ? 23.758 14.732 -18.981 1.00 94.62 364 ASN A O 1
ATOM 2836 N N . PHE A 1 365 ? 22.139 16.262 -18.970 1.00 94.38 365 PHE A N 1
ATOM 2837 C CA . PHE A 1 365 ? 21.515 15.706 -17.765 1.00 94.38 365 PHE A CA 1
ATOM 2838 C C . PHE A 1 365 ? 20.555 14.573 -18.131 1.00 94.38 365 PHE A C 1
ATOM 2840 O O . PHE A 1 365 ? 19.691 14.738 -18.994 1.00 94.38 365 PHE A O 1
ATOM 2847 N N . THR A 1 366 ? 20.667 13.436 -17.438 1.00 93.88 366 THR A N 1
ATOM 2848 C CA . THR A 1 366 ? 19.734 12.311 -17.582 1.00 93.88 366 THR A CA 1
ATOM 2849 C C . THR A 1 366 ? 18.315 12.718 -17.198 1.00 93.88 366 THR A C 1
ATOM 2851 O O . THR A 1 366 ? 18.080 13.324 -16.148 1.00 93.88 366 THR A O 1
ATOM 2854 N N . LEU A 1 367 ? 17.355 12.341 -18.034 1.00 96.44 367 LEU A N 1
ATOM 2855 C CA . LEU A 1 367 ? 15.942 12.589 -17.826 1.00 96.44 367 LEU A CA 1
ATOM 2856 C C . LEU A 1 367 ? 15.335 11.533 -16.900 1.00 96.44 367 LEU A C 1
ATOM 2858 O O . LEU A 1 367 ? 15.534 10.328 -17.047 1.00 96.44 367 LEU A O 1
ATOM 2862 N N . LYS A 1 368 ? 14.556 12.011 -15.931 1.00 95.88 368 LYS A N 1
ATOM 2863 C CA . LYS A 1 368 ? 13.693 11.171 -15.097 1.00 95.88 368 LYS A CA 1
ATOM 2864 C C . LYS A 1 368 ? 12.399 10.837 -15.834 1.00 95.88 368 LYS A C 1
ATOM 2866 O O . LYS A 1 368 ? 12.101 11.419 -16.874 1.00 95.88 368 LYS A O 1
ATOM 2871 N N . CYS A 1 369 ? 11.618 9.929 -15.280 1.00 96.75 369 CYS A N 1
ATOM 2872 C CA . CYS A 1 369 ? 10.281 9.614 -15.762 1.00 96.75 369 CYS A CA 1
ATOM 2873 C C . CYS A 1 369 ? 9.377 9.201 -14.600 1.00 96.75 369 CYS A C 1
ATOM 2875 O O . CYS A 1 369 ? 9.845 8.758 -13.545 1.00 96.75 369 CYS A O 1
ATOM 2877 N N . VAL A 1 370 ? 8.072 9.338 -14.805 1.00 95.19 370 VAL A N 1
ATOM 2878 C CA . VAL A 1 370 ? 7.042 8.856 -13.886 1.00 95.19 370 VAL A CA 1
ATOM 2879 C C . VAL A 1 370 ? 5.941 8.182 -14.686 1.00 95.19 370 VAL A C 1
ATOM 2881 O O . VAL A 1 370 ? 5.555 8.677 -15.744 1.00 95.19 370 VAL A O 1
ATOM 2884 N N . VAL A 1 371 ? 5.439 7.061 -14.183 1.00 92.75 371 VAL A N 1
ATOM 2885 C CA . VAL A 1 371 ? 4.277 6.372 -14.738 1.00 92.75 371 VAL A CA 1
ATOM 2886 C C . VAL A 1 371 ? 3.094 6.592 -13.812 1.00 92.75 371 VAL A C 1
ATOM 2888 O O . VAL A 1 371 ? 3.173 6.411 -12.592 1.00 92.75 371 VAL A O 1
ATOM 2891 N N . CYS A 1 372 ? 1.996 7.019 -14.414 1.00 90.94 372 CYS A N 1
ATOM 2892 C CA . CYS A 1 372 ? 0.782 7.428 -13.742 1.00 90.94 372 CYS A CA 1
ATOM 2893 C C . CYS A 1 372 ? -0.414 6.660 -14.309 1.00 90.94 372 CYS A C 1
ATOM 2895 O O . CYS A 1 372 ? -0.395 6.231 -15.461 1.00 90.94 372 CYS A O 1
ATOM 2897 N N . SER A 1 373 ? -1.468 6.520 -13.514 1.00 88.88 373 SER A N 1
ATOM 2898 C CA . SER A 1 373 ? -2.748 5.946 -13.938 1.00 88.88 373 SER A CA 1
ATOM 2899 C C . SER A 1 373 ? -3.903 6.881 -13.611 1.00 88.88 373 SER A C 1
ATOM 2901 O O . SER A 1 373 ? -3.781 7.731 -12.725 1.00 88.88 373 SER A O 1
ATOM 2903 N N . LYS A 1 374 ? -5.008 6.740 -14.336 1.00 81.25 374 LYS A N 1
ATOM 2904 C CA . LYS A 1 374 ? -6.249 7.465 -14.078 1.00 81.25 374 LYS A CA 1
ATOM 2905 C C . LYS A 1 374 ? -7.455 6.571 -14.272 1.00 81.25 374 LYS A C 1
ATOM 2907 O O . LYS A 1 374 ? -7.441 5.809 -15.269 1.00 81.25 374 LYS A O 1
#

Foldseek 3Di:
DPDDDPPDPDAALDQAAEAPVLLVVVLLPDDDLLPDDLLLLLLLLLQLLCQQQVEALQQLLQFWPVQWDADPFFIKGFGPDDDPPDPDPGTDIATGGADVVDLSSGSRNSLVSSCVVCVVLDDPQDNTTSHFDPDPVRHRDHSVRSFVSNLVSCVSSVHPCVSDTSNSSSLNNLLVCLVVLPDLVVSCVSHVHPDPVCCVRHRNHHYDDDPCVVQVVFFWFWKFAFQADLDGDQEIDGHTPDDDDDDDDPPDDDDGDIWTEAEPDCQLHNLRHQFTATDDDDDDPDPKDKDKDKLDQDDDPPWGFDAKAFWWFRDPVTSRHHDIDGAGSNTDGDVPSNDNPRGHYIDFDADDDDVPDPVVHDHRHTMMMTMTID

pLDDT: mean 84.84, std 13.87, range [35.41, 97.94]